Protein AF-A0A2G7HHT7-F1 (afdb_monomer_lite)

Foldseek 3Di:
DPDDPVNCVVLPQPLDDPQAVVVLCVQCPPVPDPDSVVSNVLSCLLSVLQVCLLVQDLDCVSCVSSVNNPRDNQQSNLLSVQSPVVCVVVVHGHYSVRSSVSSVVLVVLLVVLLVCLQQLNHDPVSCVSRVQDLDDPQASSVLSVQSHNVSDPHNVVSNVRSCLLSVLQVCLLVQDLDCVSCVSSVNNPRDNQQSNVLSVQSPVVCVVVVHGHYSVRSSVSSVVLVVLLVVLLVCLQQLNHDPVSCVSRPADPDDPQCSSLLSVLSHNVSDPDNVVSNVLVCLLNVLQVCLLCLHQDQSSCVSSPNNPRDPQQSNLLSVQSNVVCVVVVHGDYNVRSNVSSVVLVVLLVVLLVCLQQLNHDPVSCVSRPAPPDDPQCSSLLSVQSYNVSDDGNVVSNVRSVLLSVLQVCLLCLDQDQVSLVVSPNNVDDPQQSNLLSVQSNVVCVVVVHTHYNVRSSVSSVVLVVLLVVLLVCLQQLNHDPVSCVSRPAPLDDPQASSLLSVQSYNPSDDDNVVSNVLSCLLSVLQVCLLCLDQDQVSLVSSPNNLDDPVQSNVLSVQSNVVCVVVVHGHYNVRSNVSSVVSVVVD

pLDDT: mean 95.3, std 3.55, range [51.06, 98.75]

Sequence (586 aa):
GTATLADYELIGITGVTEINLVDVNEALKGKGHKVVSKMQSEASVIISALNTINSGTTNINPYKNLGITTVNSDNVKAIKEAIKVRRDIKKENLTKAEINKVVNEVLEKIEKSFEAVNAGTATLDDYELIGVTGVTEVNLVDVNEALKGKGHKVVSKMQSEASVIISALNTINSGTTNINPYKNLGITTVNSDNVKAIKEAIKVRRDIKKENLTKAEINKIVNEVLEKIEKSFGAVNAGTATLSDYELIGITGVAEINLVDVNEALKGKGHKVVSKMQSEVNTIINSLNSINKGYTSTSYYKNIGITTVNSDNIKAIAKAVKEARDVKKVNLTKAEISKITNEVLEKIEKSFGAVNAGTATLADYELIGITGVTEINLVDVNEVLKGKGHKVVSKMQSEASIIISLLNTINSGVANINYYKNIGITTVNLDNVKVIAKAVKEARDVKKVNLTKAEISKITNEVLEKIEKSFGAVNAGTATLADYELIGITGVTEINLVDVNEVLKGKGHKVVSKMQSEASIIISSLNTINSGVANINYYKNIGITTVNLDNIKVIAKAVKEARNVKKVNLTKDEISKIVNEVLNKK

Radius of gyration: 64.04 Å; chains: 1; bounding box: 123×40×188 Å

Secondary structure (DSSP, 8-state):
----HHHHHHTT--S--TTTHHHHHHHHTT-----HHHHHHHHHHHHHHHHHHHTT---SHHHHHTT--S--TTTHHHHHHHHHHHHHHHTSPPPHHHHHHHHHHHHHHHHHHHHHHHHT---HHHHHHTT--S--TTTHHHHHHHHTTS----HHHHHHHHHHHHHHHHHHHHH---SHHHHHTT--S--TTTHHHHHHHHHHHHHHHTSPPPHHHHHHHHHHHHHHHHHHHHHHHHT---HHHHHHTT--S--HHHHHHHHHHHTTS----HHHHHHHHHHHHHHHHHHHTT---HHHHHHTT--S--TTTHHHHHHHHHHHHHHHSSPPPHHHHHHHHHHHHHHHHHHHHHHHHT---HHHHHHTT--S--TTTHHHHHHHHTTS----HHHHHHHHHHHHHHHHHHHTT---HHHHHHTT-TT--TTTHHHHHHHHHHHHHHHSSPPPHHHHHHHHHHHHHHHHHHHHHHHHT---HHHHHHTT--S--TTTHHHHHHHHTTS----HHHHHHHHHHHHHHHHHHHTT---HHHHHHTT--S--TTTHHHHHHHHHHHHHHHSSPPPHHHHHHHHHHHHTT-

Organism: NCBI:txid39481

Structure (mmCIF, N/CA/C/O backbone):
data_AF-A0A2G7HHT7-F1
#
_entry.id   AF-A0A2G7HHT7-F1
#
loop_
_atom_site.group_PDB
_atom_site.id
_atom_site.type_symbol
_atom_site.label_atom_id
_atom_site.label_alt_id
_atom_site.label_comp_id
_atom_site.label_asym_id
_atom_site.label_entity_id
_atom_site.label_seq_id
_atom_site.pdbx_PDB_ins_code
_atom_site.Cartn_x
_atom_site.Cartn_y
_atom_site.Cartn_z
_atom_site.occupancy
_atom_site.B_iso_or_equiv
_atom_site.auth_seq_id
_atom_site.auth_comp_id
_atom_site.auth_asym_id
_atom_site.auth_atom_id
_atom_site.pdbx_PDB_model_num
ATOM 1 N N . GLY A 1 1 ? -70.202 -6.957 74.139 1.00 65.94 1 GLY A N 1
ATOM 2 C CA . GLY A 1 1 ? -71.061 -7.594 75.151 1.00 65.94 1 GLY A CA 1
ATOM 3 C C . GLY A 1 1 ? -70.195 -8.041 76.305 1.00 65.94 1 GLY A C 1
ATOM 4 O O . GLY A 1 1 ? -68.982 -8.023 76.164 1.00 65.94 1 GLY A O 1
ATOM 5 N N . THR A 1 2 ? -70.791 -8.404 77.433 1.00 86.00 2 THR A N 1
ATOM 6 C CA . THR A 1 2 ? -70.094 -9.019 78.578 1.00 86.00 2 THR A CA 1
ATOM 7 C C . THR A 1 2 ? -70.373 -10.523 78.645 1.00 86.00 2 THR A C 1
ATOM 9 O O . THR A 1 2 ? -70.345 -11.095 79.727 1.00 86.00 2 THR A O 1
ATOM 12 N N . ALA A 1 3 ? -70.719 -11.142 77.507 1.00 91.50 3 ALA A N 1
ATOM 13 C CA . ALA A 1 3 ? -71.076 -12.552 77.458 1.00 91.50 3 ALA A CA 1
ATOM 14 C C . ALA A 1 3 ? -69.841 -13.416 77.739 1.00 91.50 3 ALA A C 1
ATOM 16 O O . ALA A 1 3 ? -68.728 -13.104 77.310 1.00 91.50 3 ALA A O 1
ATOM 17 N N . THR A 1 4 ? -70.045 -14.484 78.488 1.00 95.19 4 THR A N 1
ATOM 18 C CA . THR A 1 4 ? -69.049 -15.491 78.843 1.00 95.19 4 THR A CA 1
ATOM 19 C C . THR A 1 4 ? -69.007 -16.602 77.790 1.00 95.19 4 THR A C 1
ATOM 21 O O . THR A 1 4 ? -69.856 -16.661 76.900 1.00 95.19 4 THR A O 1
ATOM 24 N N . LEU A 1 5 ? -68.031 -17.512 77.876 1.00 94.44 5 LEU A N 1
ATOM 25 C CA . LEU A 1 5 ? -68.017 -18.706 77.018 1.00 94.44 5 LEU A CA 1
ATOM 26 C C . LEU A 1 5 ? -69.276 -19.558 77.196 1.00 94.44 5 LEU A C 1
ATOM 28 O O . LEU A 1 5 ? -69.865 -19.984 76.205 1.00 94.44 5 LEU A O 1
ATOM 32 N N . ALA A 1 6 ? -69.713 -19.727 78.446 1.00 94.12 6 ALA A N 1
ATOM 33 C CA . ALA A 1 6 ? -70.924 -20.466 78.778 1.00 94.12 6 ALA A CA 1
ATOM 34 C C . ALA A 1 6 ? -72.171 -19.837 78.137 1.00 94.12 6 ALA A C 1
ATOM 36 O O . ALA A 1 6 ? -73.041 -20.563 77.663 1.00 94.12 6 ALA A O 1
ATOM 37 N N . ASP A 1 7 ? -72.238 -18.502 78.055 1.00 95.44 7 ASP A N 1
ATOM 38 C CA . ASP A 1 7 ? -73.352 -17.820 77.389 1.00 95.44 7 ASP A CA 1
ATOM 39 C C . ASP A 1 7 ? -73.416 -18.172 75.899 1.00 95.44 7 ASP A C 1
ATOM 41 O O . ASP A 1 7 ? -74.499 -18.453 75.395 1.00 95.44 7 ASP A O 1
ATOM 45 N N . TYR A 1 8 ? -72.275 -18.193 75.197 1.00 94.94 8 TYR A N 1
ATOM 46 C CA . TYR A 1 8 ? -72.220 -18.558 73.777 1.00 94.94 8 TYR A CA 1
ATOM 47 C C . TYR A 1 8 ? -72.529 -20.036 73.534 1.00 94.94 8 TYR A C 1
ATOM 49 O O . TYR A 1 8 ? -73.269 -20.347 72.599 1.00 94.94 8 TYR A O 1
ATOM 57 N N . GLU A 1 9 ? -72.026 -20.928 74.388 1.00 93.56 9 GLU A N 1
ATOM 58 C CA . GLU A 1 9 ? -72.320 -22.362 74.328 1.00 93.56 9 GLU A CA 1
ATOM 59 C C . GLU A 1 9 ? -73.819 -22.633 74.532 1.00 93.56 9 GLU A C 1
ATOM 61 O O . GLU A 1 9 ? -74.428 -23.361 73.747 1.00 93.56 9 GLU A O 1
ATOM 66 N N . LEU A 1 10 ? -74.442 -21.961 75.508 1.00 94.62 10 LEU A N 1
ATOM 67 C CA . LEU A 1 10 ? -75.868 -22.090 75.815 1.00 94.62 10 LEU A CA 1
ATOM 68 C C . LEU A 1 10 ? -76.767 -21.716 74.629 1.00 94.62 10 LEU A C 1
ATOM 70 O O . LEU A 1 10 ? -77.770 -22.382 74.378 1.00 94.62 10 LEU A O 1
ATOM 74 N N . ILE A 1 11 ? -76.423 -20.656 73.892 1.00 91.88 11 ILE A N 1
ATOM 75 C CA . ILE A 1 11 ? -77.195 -20.217 72.719 1.00 91.88 11 ILE A CA 1
ATOM 76 C C . ILE A 1 11 ? -76.758 -20.904 71.416 1.00 91.88 11 ILE A C 1
ATOM 78 O O . ILE A 1 11 ? -77.254 -20.546 70.349 1.00 91.88 11 ILE A O 1
ATOM 82 N N . GLY A 1 12 ? -75.850 -21.884 71.483 1.00 91.94 12 GLY A N 1
ATOM 83 C CA . GLY A 1 12 ? -75.408 -22.680 70.338 1.00 91.94 12 GLY A CA 1
ATOM 84 C C . GLY A 1 12 ? -74.449 -21.962 69.385 1.00 91.94 12 GLY A C 1
ATOM 85 O O . GLY A 1 12 ? -74.346 -22.352 68.222 1.00 91.94 12 GLY A O 1
ATOM 86 N N . ILE A 1 13 ? -73.757 -20.916 69.847 1.00 94.44 13 ILE A N 1
ATOM 87 C CA . ILE A 1 13 ? -72.708 -20.245 69.075 1.00 94.44 13 ILE A CA 1
ATOM 88 C C . ILE A 1 13 ? -71.386 -20.984 69.275 1.00 94.44 13 ILE A C 1
ATOM 90 O O . ILE A 1 13 ? -70.859 -21.069 70.380 1.00 94.44 13 ILE A O 1
ATOM 94 N N . THR A 1 14 ? -70.823 -21.500 68.189 1.00 93.56 14 THR A N 1
ATOM 95 C CA . THR A 1 14 ? -69.619 -22.343 68.213 1.00 93.56 14 THR A CA 1
ATOM 96 C C . THR A 1 14 ? -68.366 -21.584 67.767 1.00 93.56 14 THR A C 1
ATOM 98 O O . THR A 1 14 ? -68.444 -20.586 67.044 1.00 93.56 14 THR A O 1
ATOM 101 N N . GLY A 1 15 ? -67.191 -22.069 68.189 1.00 91.88 15 GLY A N 1
ATOM 102 C CA . GLY A 1 15 ? -65.879 -21.520 67.811 1.00 91.88 15 GLY A CA 1
ATOM 103 C C . GLY A 1 15 ? -65.384 -20.350 68.671 1.00 91.88 15 GLY A C 1
ATOM 104 O O . GLY A 1 15 ? -64.291 -19.833 68.420 1.00 91.88 15 GLY A O 1
ATOM 105 N N . VAL A 1 16 ? -66.158 -19.938 69.680 1.00 95.06 16 VAL A N 1
ATOM 106 C CA . VAL A 1 16 ? -65.721 -18.959 70.684 1.00 95.06 16 VAL A CA 1
ATOM 107 C C . VAL A 1 16 ? -64.791 -19.654 71.680 1.00 95.06 16 VAL A C 1
ATOM 109 O O . VAL A 1 16 ? -65.105 -20.727 72.184 1.00 95.06 16 VAL A O 1
ATOM 112 N N . THR A 1 17 ? -63.633 -19.059 71.941 1.00 94.69 17 THR A N 1
ATOM 113 C CA . THR A 1 17 ? -62.609 -19.545 72.877 1.00 94.69 17 THR A CA 1
ATOM 114 C C . THR A 1 17 ? -62.200 -18.415 73.815 1.00 94.69 17 THR A C 1
ATOM 116 O O . THR A 1 17 ? -62.514 -17.257 73.544 1.00 94.69 17 THR A O 1
ATOM 119 N N . GLU A 1 18 ? -61.476 -18.707 74.899 1.00 92.50 18 GLU A N 1
ATOM 120 C CA . GLU A 1 18 ? -60.996 -17.662 75.823 1.00 92.50 18 GLU A CA 1
ATOM 121 C C . GLU A 1 18 ? -60.209 -16.560 75.094 1.00 92.50 18 GLU A C 1
ATOM 123 O O . GLU A 1 18 ? -60.383 -15.377 75.377 1.00 92.50 18 GLU A O 1
ATOM 128 N N . ILE A 1 19 ? -59.428 -16.944 74.079 1.00 92.38 19 ILE A N 1
ATOM 129 C CA . ILE A 1 19 ? -58.597 -16.042 73.272 1.00 92.38 19 ILE A CA 1
ATOM 130 C C . ILE A 1 19 ? -59.447 -15.059 72.462 1.00 92.38 19 ILE A C 1
ATOM 132 O O . ILE A 1 19 ? -59.143 -13.871 72.416 1.00 92.38 19 ILE A O 1
ATOM 136 N N . ASN A 1 20 ? -60.494 -15.540 71.784 1.00 94.50 20 ASN A N 1
ATOM 137 C CA . ASN A 1 20 ? -61.287 -14.710 70.871 1.00 94.50 20 ASN A CA 1
ATOM 138 C C . ASN A 1 20 ? -62.573 -14.155 71.510 1.00 94.50 20 ASN A C 1
ATOM 140 O O . ASN A 1 20 ? -63.270 -13.370 70.866 1.00 94.50 20 ASN A O 1
ATOM 144 N N . LEU A 1 21 ? -62.877 -14.514 72.766 1.00 94.38 21 LEU A N 1
ATOM 145 C CA . LEU A 1 21 ? -64.105 -14.136 73.468 1.00 94.38 21 LEU A CA 1
ATOM 146 C C . LEU A 1 21 ? -64.329 -12.624 73.457 1.00 94.38 21 LEU A C 1
ATOM 148 O O . LEU A 1 21 ? -65.429 -12.165 73.160 1.00 94.38 21 LEU A O 1
ATOM 152 N N . VAL A 1 22 ? -63.287 -11.847 73.760 1.00 94.06 22 VAL A N 1
ATOM 153 C CA . VAL A 1 22 ? -63.350 -10.377 73.776 1.00 94.06 22 VAL A CA 1
ATOM 154 C C . VAL A 1 22 ? -63.645 -9.826 72.379 1.00 94.06 22 VAL A C 1
ATOM 156 O O . VAL A 1 22 ? -64.494 -8.946 72.232 1.00 94.06 22 VAL A O 1
ATOM 159 N N . ASP A 1 23 ? -63.007 -10.382 71.350 1.00 94.56 23 ASP A N 1
ATOM 160 C CA . ASP A 1 23 ? -63.163 -9.938 69.964 1.00 94.56 23 ASP A CA 1
ATOM 161 C C . ASP A 1 23 ? -64.567 -10.258 69.417 1.00 94.56 23 ASP A C 1
ATOM 163 O O . ASP A 1 23 ? -65.194 -9.411 68.773 1.00 94.56 23 ASP A O 1
ATOM 167 N N . VAL A 1 24 ? -65.101 -11.447 69.726 1.00 94.50 24 VAL A N 1
ATOM 168 C CA . VAL A 1 24 ? -66.477 -11.856 69.386 1.00 94.50 24 VAL A CA 1
ATOM 169 C C . VAL A 1 24 ? -67.497 -11.010 70.150 1.00 94.50 24 VAL A C 1
ATOM 171 O O . VAL A 1 24 ? -68.455 -10.499 69.564 1.00 94.50 24 VAL A O 1
ATOM 174 N N . ASN A 1 25 ? -67.263 -10.793 71.448 1.00 94.19 25 ASN A N 1
ATOM 175 C CA . ASN A 1 25 ? -68.091 -9.929 72.280 1.00 94.19 25 ASN A CA 1
ATOM 176 C C . ASN A 1 25 ? -68.187 -8.512 71.729 1.00 94.19 25 ASN A C 1
ATOM 178 O O . ASN A 1 25 ? -69.268 -7.918 71.783 1.00 94.19 25 ASN A O 1
ATOM 182 N N . GLU A 1 26 ? -67.078 -7.949 71.259 1.00 93.00 26 GLU A N 1
ATOM 183 C CA . GLU A 1 26 ? -67.058 -6.605 70.696 1.00 93.00 26 GLU A CA 1
ATOM 184 C C . GLU A 1 26 ? -67.792 -6.553 69.352 1.00 93.00 26 GLU A C 1
ATOM 186 O O . GLU A 1 26 ? -68.594 -5.647 69.136 1.00 93.00 26 GLU A O 1
ATOM 191 N N . ALA A 1 27 ? -67.619 -7.558 68.489 1.00 91.50 27 ALA A N 1
ATOM 192 C CA . ALA A 1 27 ? -68.293 -7.611 67.191 1.00 91.50 27 ALA A CA 1
ATOM 193 C C . ALA A 1 27 ? -69.829 -7.660 67.294 1.00 91.50 27 ALA A C 1
ATOM 195 O O . ALA A 1 27 ? -70.520 -6.992 66.524 1.00 91.50 27 ALA A O 1
ATOM 196 N N . LEU A 1 28 ? -70.362 -8.397 68.276 1.00 92.06 28 LEU A N 1
ATOM 197 C CA . LEU A 1 28 ? -71.807 -8.546 68.500 1.00 92.06 28 LEU A CA 1
ATOM 198 C C . LEU A 1 28 ? -72.420 -7.414 69.347 1.00 92.06 28 LEU A C 1
ATOM 200 O O . LEU A 1 28 ? -73.645 -7.302 69.467 1.00 92.06 28 LEU A O 1
ATOM 204 N N . LYS A 1 29 ? -71.589 -6.567 69.968 1.00 92.19 29 LYS A N 1
ATOM 205 C CA . LYS A 1 29 ? -72.028 -5.520 70.899 1.00 92.19 29 LYS A CA 1
ATOM 206 C C . LYS A 1 29 ? -72.966 -4.522 70.212 1.00 92.19 29 LYS A C 1
ATOM 208 O O . LYS A 1 29 ? -72.636 -3.943 69.185 1.00 92.19 29 LYS A O 1
ATOM 213 N N . GLY A 1 30 ? -74.134 -4.288 70.815 1.00 86.31 30 GLY A N 1
ATOM 214 C CA . GLY A 1 30 ? -75.077 -3.256 70.365 1.00 86.31 30 GLY A CA 1
ATOM 215 C C . GLY A 1 30 ? -75.785 -3.549 69.036 1.00 86.31 30 GLY A C 1
ATOM 216 O O . GLY A 1 30 ? -76.487 -2.681 68.531 1.00 86.31 30 GLY A O 1
ATOM 217 N N . LYS A 1 31 ? -75.638 -4.757 68.471 1.00 88.06 31 LYS A N 1
ATOM 218 C CA . LYS A 1 31 ? -76.231 -5.133 67.175 1.00 88.06 31 LYS A CA 1
ATOM 219 C C . LYS A 1 31 ? -77.705 -5.546 67.244 1.00 88.06 31 LYS A C 1
ATOM 221 O O . LYS A 1 31 ? -78.367 -5.610 66.215 1.00 88.06 31 LYS A O 1
ATOM 226 N N . GLY A 1 32 ? -78.232 -5.821 68.441 1.00 85.81 32 GLY A N 1
ATOM 227 C CA . GLY A 1 32 ? -79.656 -6.124 68.645 1.00 85.81 32 GLY A CA 1
ATOM 228 C C . GLY A 1 32 ? -80.142 -7.410 67.966 1.00 85.81 32 GLY A C 1
ATOM 229 O O . GLY A 1 32 ? -81.319 -7.514 67.619 1.00 85.81 32 GLY A O 1
ATOM 230 N N . HIS A 1 33 ? -79.253 -8.382 67.745 1.00 88.00 33 HIS A N 1
ATOM 231 C CA . HIS A 1 33 ? -79.606 -9.648 67.105 1.00 88.00 33 HIS A CA 1
ATOM 232 C C . HIS A 1 33 ? -80.643 -10.426 67.919 1.00 88.00 33 HIS A C 1
ATOM 234 O O . HIS A 1 33 ? -80.468 -10.645 69.112 1.00 88.00 33 HIS A O 1
ATOM 240 N N . LYS A 1 34 ? -81.708 -10.882 67.252 1.00 89.25 34 LYS A N 1
ATOM 241 C CA . LYS A 1 34 ? -82.762 -11.738 67.836 1.00 89.25 34 LYS A CA 1
ATOM 242 C C . LYS A 1 34 ? -82.751 -13.169 67.291 1.00 89.25 34 LYS A C 1
ATOM 244 O O . LYS A 1 34 ? -83.633 -13.957 67.604 1.00 89.25 34 LYS A O 1
ATOM 249 N N . VAL A 1 35 ? -81.793 -13.482 66.418 1.00 91.75 35 VAL A N 1
ATOM 250 C CA . VAL A 1 35 ? -81.704 -14.757 65.700 1.00 91.75 35 VAL A CA 1
ATOM 251 C C . VAL A 1 35 ? -80.287 -15.295 65.853 1.00 91.75 35 VAL A C 1
ATOM 253 O O . VAL A 1 35 ? -79.337 -14.655 65.399 1.00 91.75 35 VAL A O 1
ATOM 256 N N . VAL A 1 36 ? -80.157 -16.480 66.455 1.00 91.50 36 VAL A N 1
ATOM 257 C CA . VAL A 1 36 ? -78.865 -17.137 66.724 1.00 91.50 36 VAL A CA 1
ATOM 258 C C . VAL A 1 36 ? -78.042 -17.300 65.448 1.00 91.50 36 VAL A C 1
ATOM 260 O O . VAL A 1 36 ? -76.859 -16.985 65.450 1.00 91.50 36 VAL A O 1
ATOM 263 N N . SER A 1 37 ? -78.652 -17.690 64.325 1.00 91.62 37 SER A N 1
ATOM 264 C CA . SER A 1 37 ? -77.919 -17.855 63.060 1.00 91.62 37 SER A CA 1
ATOM 265 C C . SER A 1 37 ? -77.282 -16.556 62.553 1.00 91.62 37 SER A C 1
ATOM 267 O O . SER A 1 37 ? -76.194 -16.597 61.980 1.00 91.62 37 SER A O 1
ATOM 269 N N . LYS A 1 38 ? -77.895 -15.391 62.819 1.00 91.19 38 LYS A N 1
ATOM 270 C CA . LYS A 1 38 ? -77.291 -14.084 62.509 1.00 91.19 38 LYS A CA 1
ATOM 271 C C . LYS A 1 38 ? -76.095 -13.800 63.419 1.00 91.19 38 LYS A C 1
ATOM 273 O O . LYS A 1 38 ? -75.037 -13.431 62.916 1.00 91.19 38 LYS A O 1
ATOM 278 N N . MET A 1 39 ? -76.222 -14.060 64.722 1.00 93.00 39 MET A N 1
ATOM 279 C CA . MET A 1 39 ? -75.099 -13.941 65.665 1.00 93.00 39 MET A CA 1
ATOM 280 C C . MET A 1 39 ? -73.946 -14.882 65.299 1.00 93.00 39 MET A C 1
ATOM 282 O O . MET A 1 39 ? -72.796 -14.453 65.285 1.00 93.00 39 MET A O 1
ATOM 286 N N . GLN A 1 40 ? -74.248 -16.133 64.931 1.00 94.06 40 GLN A N 1
ATOM 287 C CA . GLN A 1 40 ? -73.250 -17.113 64.496 1.00 94.06 40 GLN A CA 1
ATOM 288 C C . GLN A 1 40 ? -72.528 -16.617 63.253 1.00 94.06 40 GLN A C 1
ATOM 290 O O . GLN A 1 40 ? -71.306 -16.684 63.203 1.00 94.06 40 GLN A O 1
ATOM 295 N N . SER A 1 41 ? -73.264 -16.093 62.267 1.00 93.12 41 SER A N 1
ATOM 296 C CA . SER A 1 41 ? -72.660 -15.597 61.031 1.00 93.12 41 SER A CA 1
ATOM 297 C C . SER A 1 41 ? -71.654 -14.468 61.284 1.00 93.12 41 SER A C 1
ATOM 299 O O . SER A 1 41 ? -70.558 -14.503 60.730 1.00 93.12 41 SER A O 1
ATOM 301 N N . GLU A 1 42 ? -71.961 -13.522 62.177 1.00 92.00 42 GLU A N 1
ATOM 302 C CA . GLU A 1 42 ? -71.039 -12.434 62.529 1.00 92.00 42 GLU A CA 1
ATOM 303 C C . GLU A 1 42 ? -69.853 -12.920 63.373 1.00 92.00 42 GLU A C 1
ATOM 305 O O . GLU A 1 42 ? -68.710 -12.556 63.087 1.00 92.00 42 GLU A O 1
ATOM 310 N N . ALA A 1 43 ? -70.095 -13.786 64.362 1.00 93.56 43 ALA A N 1
ATOM 311 C CA . ALA A 1 43 ? -69.029 -14.388 65.162 1.00 93.56 43 ALA A CA 1
ATOM 312 C C . ALA A 1 43 ? -68.053 -15.183 64.278 1.00 93.56 43 ALA A C 1
ATOM 314 O O . ALA A 1 43 ? -66.836 -15.018 64.382 1.00 93.56 43 ALA A O 1
ATOM 315 N N . SER A 1 44 ? -68.573 -15.984 63.343 1.00 95.25 44 SER A N 1
ATOM 316 C CA . SER A 1 44 ? -67.775 -16.781 62.409 1.00 95.25 44 SER A CA 1
ATOM 317 C C . SER A 1 44 ? -66.878 -15.930 61.507 1.00 95.25 44 SER A C 1
ATOM 319 O O . SER A 1 44 ? -65.757 -16.352 61.226 1.00 95.25 44 SER A O 1
ATOM 321 N N . VAL A 1 45 ? -67.307 -14.730 61.088 1.00 95.81 45 VAL A N 1
ATOM 322 C CA . VAL A 1 45 ? -66.460 -13.815 60.297 1.00 95.81 45 VAL A CA 1
ATOM 323 C C . VAL A 1 45 ? -65.207 -13.412 61.080 1.00 95.81 45 VAL A C 1
ATOM 325 O O . VAL A 1 45 ? -64.102 -13.467 60.534 1.00 95.81 45 VAL A O 1
ATOM 328 N N . ILE A 1 46 ? -65.357 -13.057 62.360 1.00 95.62 46 ILE A N 1
ATOM 329 C CA . ILE A 1 46 ? -64.243 -12.647 63.230 1.00 95.62 46 ILE A CA 1
ATOM 330 C C . ILE A 1 46 ? -63.340 -13.830 63.570 1.00 95.62 46 ILE A C 1
ATOM 332 O O . ILE A 1 46 ? -62.123 -13.735 63.406 1.00 95.62 46 ILE A O 1
ATOM 336 N N . ILE A 1 47 ? -63.924 -14.960 63.975 1.00 95.69 47 ILE A N 1
ATOM 337 C CA . ILE A 1 47 ? -63.183 -16.184 64.313 1.00 95.69 47 ILE A CA 1
ATOM 338 C C . ILE A 1 47 ? -62.360 -16.652 63.106 1.00 95.69 47 ILE A C 1
ATOM 340 O O . ILE A 1 47 ? -61.159 -16.900 63.222 1.00 95.69 47 ILE A O 1
ATOM 344 N N . SER A 1 48 ? -62.976 -16.712 61.920 1.00 96.06 48 SER A N 1
ATOM 345 C CA . SER A 1 48 ? -62.286 -17.100 60.689 1.00 96.06 48 SER A CA 1
ATOM 346 C C . SER A 1 48 ? -61.169 -16.122 60.338 1.00 96.06 48 SER A C 1
ATOM 348 O O . SER A 1 48 ? -60.096 -16.557 59.919 1.00 96.06 48 SER A O 1
ATOM 350 N N . ALA A 1 49 ? -61.389 -14.815 60.501 1.00 97.00 49 ALA A N 1
ATOM 351 C CA . ALA A 1 49 ? -60.373 -13.806 60.230 1.00 97.00 49 ALA A CA 1
ATOM 352 C C . ALA A 1 49 ? -59.163 -13.940 61.168 1.00 97.00 49 ALA A C 1
ATOM 354 O O . ALA A 1 49 ? -58.034 -14.004 60.682 1.00 97.00 49 ALA A O 1
ATOM 355 N N . LEU A 1 50 ? -59.392 -14.064 62.482 1.00 96.50 50 LEU A N 1
ATOM 356 C CA . LEU A 1 50 ? -58.339 -14.286 63.480 1.00 96.50 50 LEU A CA 1
ATOM 357 C C . LEU A 1 50 ? -57.539 -15.556 63.182 1.00 96.50 50 LEU A C 1
ATOM 359 O O . LEU A 1 50 ? -56.310 -15.506 63.152 1.00 96.50 50 LEU A O 1
ATOM 363 N N . ASN A 1 51 ? -58.215 -16.673 62.907 1.00 95.31 51 ASN A N 1
ATOM 364 C CA . ASN A 1 51 ? -57.554 -17.940 62.585 1.00 95.31 51 ASN A CA 1
ATOM 365 C C . ASN A 1 51 ? -56.718 -17.826 61.303 1.00 95.31 51 ASN A C 1
ATOM 367 O O . ASN A 1 51 ? -55.565 -18.254 61.262 1.00 95.31 51 ASN A O 1
ATOM 371 N N . THR A 1 52 ? -57.270 -17.186 60.270 1.00 97.31 52 THR A N 1
ATOM 372 C CA . THR A 1 52 ? -56.583 -17.003 58.985 1.00 97.31 52 THR A CA 1
ATOM 373 C C . THR A 1 52 ? -55.349 -16.113 59.135 1.00 97.31 52 THR A C 1
ATOM 375 O O . THR A 1 52 ? -54.286 -16.454 58.622 1.00 97.31 52 THR A O 1
ATOM 378 N N . ILE A 1 53 ? -55.443 -15.006 59.874 1.00 97.94 53 ILE A N 1
ATOM 379 C CA . ILE A 1 53 ? -54.298 -14.123 60.129 1.00 97.94 53 ILE A CA 1
ATOM 380 C C . ILE A 1 53 ? -53.222 -14.845 60.934 1.00 97.94 53 ILE A C 1
ATOM 382 O O . ILE A 1 53 ? -52.067 -14.874 60.513 1.00 97.94 53 ILE A O 1
ATOM 386 N N . ASN A 1 54 ? -53.605 -15.487 62.039 1.00 96.38 54 ASN A N 1
ATOM 387 C CA . ASN A 1 54 ? -52.670 -16.212 62.891 1.00 96.38 54 ASN A CA 1
ATOM 388 C C . ASN A 1 54 ? -51.993 -17.376 62.170 1.00 96.38 54 ASN A C 1
ATOM 390 O O . ASN A 1 54 ? -50.843 -17.668 62.471 1.00 96.38 54 ASN A O 1
ATOM 394 N N . SER A 1 55 ? -52.643 -18.012 61.193 1.00 94.25 55 SER A N 1
ATOM 395 C CA . SER A 1 55 ? -52.015 -19.043 60.350 1.00 94.25 55 SER A CA 1
ATOM 396 C C . SER A 1 55 ? -50.966 -18.501 59.363 1.00 94.25 55 SER A C 1
ATOM 398 O O . SER A 1 55 ? -50.187 -19.279 58.817 1.00 94.25 55 SER A O 1
ATOM 400 N N . GLY A 1 56 ? -50.891 -17.179 59.169 1.00 92.00 56 GLY A N 1
ATOM 401 C CA . GLY A 1 56 ? -49.936 -16.525 58.275 1.00 92.00 56 GLY A CA 1
ATOM 402 C C . GLY A 1 56 ? -50.474 -16.315 56.857 1.00 92.00 56 GLY A C 1
ATOM 403 O O . GLY A 1 56 ? -49.940 -16.861 55.886 1.00 92.00 56 GLY A O 1
ATOM 404 N N . THR A 1 57 ? -51.499 -15.472 56.721 1.00 93.44 57 THR A N 1
ATOM 405 C CA . THR A 1 57 ? -52.103 -15.113 55.427 1.00 93.44 57 THR A CA 1
ATOM 406 C C . THR A 1 57 ? -51.496 -13.858 54.797 1.00 93.44 57 THR A C 1
ATOM 408 O O . THR A 1 57 ? -51.142 -12.909 55.494 1.00 93.44 57 THR A O 1
ATOM 411 N N . THR A 1 58 ? -51.433 -13.826 53.465 1.00 91.81 58 THR A N 1
ATOM 412 C CA . THR A 1 58 ? -51.212 -12.599 52.676 1.00 91.81 58 THR A CA 1
ATOM 413 C C . THR A 1 58 ? -52.517 -12.005 52.137 1.00 91.81 58 THR A C 1
ATOM 415 O O . THR A 1 58 ? -52.506 -10.956 51.499 1.00 91.81 58 THR A O 1
ATOM 418 N N . ASN A 1 59 ? -53.660 -12.654 52.384 1.00 94.75 59 ASN A N 1
ATOM 419 C CA . ASN A 1 59 ? -54.961 -12.111 52.020 1.00 94.75 59 ASN A CA 1
ATOM 420 C C . ASN A 1 59 ? -55.294 -10.923 52.937 1.00 94.75 59 ASN A C 1
ATOM 422 O O . ASN A 1 59 ? -55.234 -11.035 54.160 1.00 94.75 59 ASN A O 1
ATOM 426 N N . ILE A 1 60 ? -55.675 -9.793 52.346 1.00 96.44 60 ILE A N 1
ATOM 427 C CA . ILE A 1 60 ? -55.975 -8.548 53.065 1.00 96.44 60 ILE A CA 1
ATOM 428 C C . ILE A 1 60 ? -57.384 -8.589 53.693 1.00 96.44 60 ILE A C 1
ATOM 430 O O . ILE A 1 60 ? -57.642 -7.926 54.697 1.00 96.44 60 ILE A O 1
ATOM 434 N N . ASN A 1 61 ? -58.309 -9.383 53.139 1.00 96.19 61 ASN A N 1
ATOM 435 C CA . ASN A 1 61 ? -59.707 -9.420 53.585 1.00 96.19 61 ASN A CA 1
ATOM 436 C C . ASN A 1 61 ? -59.881 -9.836 55.060 1.00 96.19 61 ASN A C 1
ATOM 438 O O . ASN A 1 61 ? -60.649 -9.169 55.749 1.00 96.19 61 ASN A O 1
ATOM 442 N N . PRO A 1 62 ? -59.162 -10.844 55.597 1.00 97.50 62 PRO A N 1
ATOM 443 C CA . PRO A 1 62 ? -59.161 -11.130 57.032 1.00 97.50 62 PRO A CA 1
ATOM 444 C C . PRO A 1 62 ? -58.861 -9.906 57.911 1.00 97.50 62 PRO A C 1
ATOM 446 O O . PRO A 1 62 ? -59.563 -9.673 58.890 1.00 97.50 62 PRO A O 1
ATOM 449 N N . TYR A 1 63 ? -57.882 -9.073 57.549 1.00 97.62 63 TYR A N 1
ATOM 450 C CA . TYR A 1 63 ? -57.552 -7.863 58.313 1.00 97.62 63 TYR A CA 1
ATOM 451 C C . TYR A 1 63 ? -58.689 -6.837 58.255 1.00 97.62 63 TYR A C 1
ATOM 453 O O . TYR A 1 63 ? -59.093 -6.300 59.288 1.00 97.62 63 TYR A O 1
ATOM 461 N N . LYS A 1 64 ? -59.285 -6.640 57.070 1.00 95.75 64 LYS A N 1
ATOM 462 C CA . LYS A 1 64 ? -60.465 -5.778 56.886 1.00 95.75 64 LYS A CA 1
ATOM 463 C C . LYS A 1 64 ? -61.673 -6.258 57.690 1.00 95.75 64 LYS A C 1
ATOM 465 O O . LYS A 1 64 ? -62.356 -5.428 58.279 1.00 95.75 64 LYS A O 1
ATOM 470 N N . ASN A 1 65 ? -61.904 -7.569 57.769 1.00 95.06 65 ASN A N 1
ATOM 471 C CA . ASN A 1 65 ? -62.978 -8.157 58.579 1.00 95.06 65 ASN A CA 1
ATOM 472 C C . ASN A 1 65 ? -62.791 -7.875 60.078 1.00 95.06 65 ASN A C 1
ATOM 474 O O . ASN A 1 65 ? -63.771 -7.740 60.802 1.00 95.06 65 ASN A O 1
ATOM 478 N N . LEU A 1 66 ? -61.544 -7.725 60.539 1.00 95.06 66 LEU A N 1
ATOM 479 C CA . LEU A 1 66 ? -61.238 -7.257 61.893 1.00 95.06 66 LEU A CA 1
ATOM 480 C C . LEU A 1 66 ? -61.292 -5.727 62.038 1.00 95.06 66 LEU A C 1
ATOM 482 O O . LEU A 1 66 ? -61.118 -5.221 63.144 1.00 95.06 66 LEU A O 1
ATOM 486 N N . GLY A 1 67 ? -61.547 -4.974 60.968 1.00 93.88 67 GLY A N 1
ATOM 487 C CA . GLY A 1 67 ? -61.526 -3.508 60.956 1.00 93.88 67 GLY A CA 1
ATOM 488 C C . GLY A 1 67 ? -60.124 -2.897 60.847 1.00 93.88 67 GLY A C 1
ATOM 489 O O . GLY A 1 67 ? -59.973 -1.697 61.050 1.00 93.88 67 GLY A O 1
ATOM 490 N N . ILE A 1 68 ? -59.099 -3.692 60.529 1.00 96.75 68 ILE A N 1
ATOM 491 C CA . ILE A 1 68 ? -57.723 -3.225 60.328 1.00 96.75 68 ILE A CA 1
ATOM 492 C C . ILE A 1 68 ? -57.544 -2.895 58.840 1.00 96.75 68 ILE A C 1
ATOM 494 O O . ILE A 1 68 ? -57.244 -3.763 58.020 1.00 96.75 68 ILE A O 1
ATOM 498 N N . THR A 1 69 ? -57.777 -1.635 58.471 1.00 94.94 69 THR A N 1
ATOM 499 C CA . THR A 1 69 ? -57.821 -1.185 57.065 1.00 94.94 69 THR A CA 1
ATOM 500 C C . THR A 1 69 ? -56.480 -0.709 56.507 1.00 94.94 69 THR A C 1
ATOM 502 O O . THR A 1 69 ? -56.382 -0.460 55.309 1.00 94.94 69 THR A O 1
ATOM 505 N N . THR A 1 70 ? -55.455 -0.569 57.349 1.00 94.88 70 THR A N 1
ATOM 506 C CA . THR A 1 70 ? -54.106 -0.114 56.963 1.00 94.88 70 THR A CA 1
ATOM 507 C C . THR A 1 70 ? -53.264 -1.208 56.305 1.00 94.88 70 THR A C 1
ATOM 509 O O . THR A 1 70 ? -52.250 -0.910 55.672 1.00 94.88 70 THR A O 1
ATOM 512 N N . VAL A 1 71 ? -53.688 -2.472 56.406 1.00 96.00 71 VAL A N 1
ATOM 513 C CA . VAL A 1 71 ? -53.050 -3.591 55.706 1.00 96.00 71 VAL A CA 1
ATOM 514 C C . VAL A 1 71 ? -53.423 -3.550 54.225 1.00 96.00 71 VAL A C 1
ATOM 516 O O . VAL A 1 71 ? -54.600 -3.491 53.867 1.00 96.00 71 VAL A O 1
ATOM 519 N N . ASN A 1 72 ? -52.422 -3.588 53.354 1.00 92.56 72 ASN A N 1
ATOM 520 C CA . ASN A 1 72 ? -52.557 -3.527 51.903 1.00 92.56 72 ASN A CA 1
ATOM 521 C C . ASN A 1 72 ? -51.551 -4.476 51.221 1.00 92.56 72 ASN A C 1
ATOM 523 O O . ASN A 1 72 ? -50.830 -5.214 51.889 1.00 92.56 72 ASN A O 1
ATOM 527 N N . SER A 1 73 ? -51.512 -4.486 49.887 1.00 88.69 73 SER A N 1
ATOM 528 C CA . SER A 1 73 ? -50.617 -5.366 49.116 1.00 88.69 73 SER A CA 1
ATOM 529 C C . SER A 1 73 ? -49.136 -5.155 49.417 1.00 88.69 73 SER A C 1
ATOM 531 O O . SER A 1 73 ? -48.357 -6.095 49.288 1.00 88.69 73 SER A O 1
ATOM 533 N N . ASP A 1 74 ? -48.764 -3.947 49.828 1.00 85.00 74 ASP A N 1
ATOM 534 C CA . ASP A 1 74 ? -47.373 -3.523 49.931 1.00 85.00 74 ASP A CA 1
ATOM 535 C C . ASP A 1 74 ? -46.783 -3.910 51.293 1.00 85.00 74 ASP A C 1
ATOM 537 O O . ASP A 1 74 ? -45.604 -4.232 51.389 1.00 85.00 74 ASP A O 1
ATOM 541 N N . ASN A 1 75 ? -47.607 -3.946 52.347 1.00 91.50 75 ASN A N 1
ATOM 542 C CA . ASN A 1 75 ? -47.158 -4.237 53.713 1.00 91.50 75 ASN A CA 1
ATOM 543 C C . ASN A 1 75 ? -47.575 -5.623 54.244 1.00 91.50 75 ASN A C 1
ATOM 545 O O . ASN A 1 75 ? -46.986 -6.100 55.216 1.00 91.50 75 ASN A O 1
ATOM 549 N N . VAL A 1 76 ? -48.543 -6.312 53.619 1.00 93.50 76 VAL A N 1
ATOM 550 C CA . VAL A 1 76 ? -49.112 -7.557 54.173 1.00 93.50 76 VAL A CA 1
ATOM 551 C C . VAL A 1 76 ? -48.080 -8.677 54.329 1.00 93.50 76 VAL A C 1
ATOM 553 O O . VAL A 1 76 ? -48.193 -9.485 55.248 1.00 93.50 76 VAL A O 1
ATOM 556 N N . LYS A 1 77 ? -47.045 -8.723 53.479 1.00 92.75 77 LYS A N 1
ATOM 557 C CA . LYS A 1 77 ? -45.967 -9.719 53.589 1.00 92.75 77 LYS A CA 1
ATOM 558 C C . LYS A 1 77 ? -45.147 -9.515 54.868 1.00 92.75 77 LYS A C 1
ATOM 560 O O . LYS A 1 77 ? -44.988 -10.459 55.636 1.00 92.75 77 LYS A O 1
ATOM 565 N N . ALA A 1 78 ? -44.685 -8.290 55.118 1.00 93.19 78 ALA A N 1
ATOM 566 C CA . ALA A 1 78 ? -43.937 -7.947 56.328 1.00 93.19 78 ALA A CA 1
ATOM 567 C C . ALA A 1 78 ? -44.789 -8.148 57.593 1.00 93.19 78 ALA A C 1
ATOM 569 O O . ALA A 1 78 ? -44.331 -8.722 58.581 1.00 93.19 78 ALA A O 1
ATOM 570 N N . ILE A 1 79 ? -46.063 -7.746 57.533 1.00 96.31 79 ILE A N 1
ATOM 571 C CA . ILE A 1 79 ? -47.026 -7.916 58.628 1.00 96.31 79 ILE A CA 1
ATOM 572 C C . ILE A 1 79 ? -47.250 -9.397 58.940 1.00 96.31 79 ILE A C 1
ATOM 574 O O . ILE A 1 79 ? -47.216 -9.785 60.106 1.00 96.31 79 ILE A O 1
ATOM 578 N N . LYS A 1 80 ? -47.437 -10.239 57.917 1.00 95.94 80 LYS A N 1
ATOM 579 C CA . LYS A 1 80 ? -47.589 -11.689 58.079 1.00 95.94 80 LYS A CA 1
ATOM 580 C C . LYS A 1 80 ? -46.409 -12.294 58.839 1.00 95.94 80 LYS A C 1
ATOM 582 O O . LYS A 1 80 ? -46.628 -13.047 59.788 1.00 95.94 80 LYS A O 1
ATOM 587 N N . GLU A 1 81 ? -45.179 -11.997 58.422 1.00 94.75 81 GLU A N 1
ATOM 588 C CA . GLU A 1 81 ? -43.989 -12.557 59.072 1.00 94.75 81 GLU A CA 1
ATOM 589 C C . GLU A 1 81 ? -43.859 -12.054 60.517 1.00 94.75 81 GLU A C 1
ATOM 591 O O . GLU A 1 81 ? -43.606 -12.844 61.426 1.00 94.75 81 GLU A O 1
ATOM 596 N N . ALA A 1 82 ? -44.150 -10.776 60.775 1.00 95.56 82 ALA A N 1
ATOM 597 C CA . ALA A 1 82 ? -44.144 -10.227 62.131 1.00 95.56 82 ALA A CA 1
ATOM 598 C C . ALA A 1 82 ? -45.213 -10.861 63.043 1.00 95.56 82 ALA A C 1
ATOM 600 O O . ALA A 1 82 ? -44.939 -11.147 64.211 1.00 95.56 82 ALA A O 1
ATOM 601 N N . ILE A 1 83 ? -46.415 -11.123 62.519 1.00 97.06 83 ILE A N 1
ATOM 602 C CA . ILE A 1 83 ? -47.489 -11.824 63.239 1.00 97.06 83 ILE A CA 1
ATOM 603 C C . ILE A 1 83 ? -47.062 -13.247 63.574 1.00 97.06 83 ILE A C 1
ATOM 605 O O . ILE A 1 83 ? -47.225 -13.671 64.717 1.00 97.06 83 ILE A O 1
ATOM 609 N N . LYS A 1 84 ? -46.471 -13.962 62.611 1.00 96.38 84 LYS A N 1
ATOM 610 C CA . LYS A 1 84 ? -45.944 -15.312 62.825 1.00 96.38 84 LYS A CA 1
ATOM 611 C C . LYS A 1 84 ? -44.898 -15.321 63.940 1.00 96.38 84 LYS A C 1
ATOM 613 O O . LYS A 1 84 ? -45.042 -16.090 64.884 1.00 96.38 84 LYS A O 1
ATOM 618 N N . VAL A 1 85 ? -43.917 -14.417 63.891 1.00 95.69 85 VAL A N 1
ATOM 619 C CA . VAL A 1 85 ? -42.891 -14.278 64.939 1.00 95.69 85 VAL A CA 1
ATOM 620 C C . VAL A 1 85 ? -43.527 -13.987 66.300 1.00 95.69 85 VAL A C 1
ATOM 622 O O . VAL A 1 85 ? -43.207 -14.647 67.287 1.00 95.69 85 VAL A O 1
ATOM 625 N N . ARG A 1 86 ? -44.460 -13.030 66.377 1.00 96.44 86 ARG A N 1
ATOM 626 C CA . ARG A 1 86 ? -45.106 -12.658 67.644 1.00 96.44 86 ARG A CA 1
ATOM 627 C C . ARG A 1 86 ? -45.936 -13.804 68.225 1.00 96.44 86 ARG A C 1
ATOM 629 O O . ARG A 1 86 ? -45.857 -14.050 69.426 1.00 96.44 86 ARG A O 1
ATOM 636 N N . ARG A 1 87 ? -46.686 -14.517 67.385 1.00 95.88 87 ARG A N 1
ATOM 637 C CA . ARG A 1 87 ? -47.443 -15.720 67.753 1.00 95.88 87 ARG A CA 1
ATOM 638 C C . ARG A 1 87 ? -46.511 -16.824 68.257 1.00 95.88 87 ARG A C 1
ATOM 640 O O . ARG A 1 87 ? -46.769 -17.412 69.302 1.00 95.88 87 ARG A O 1
ATOM 647 N N . ASP A 1 88 ? -45.404 -17.073 67.561 1.00 94.88 88 ASP A N 1
ATOM 648 C CA . ASP A 1 88 ? -44.441 -18.121 67.921 1.00 94.88 88 ASP A CA 1
ATOM 649 C C . ASP A 1 88 ? -43.708 -17.818 69.238 1.00 94.88 88 ASP A C 1
ATOM 651 O O . ASP A 1 88 ? -43.341 -18.750 69.959 1.00 94.88 88 ASP A O 1
ATOM 655 N N . ILE A 1 89 ? -43.529 -16.536 69.577 1.00 95.44 89 ILE A N 1
ATOM 656 C CA . ILE A 1 89 ? -43.053 -16.087 70.894 1.00 95.44 89 ILE A CA 1
ATOM 657 C C . ILE A 1 89 ? -44.138 -16.293 71.956 1.00 95.44 89 ILE A C 1
ATOM 659 O O . ILE A 1 89 ? -43.847 -16.838 73.017 1.00 95.44 89 ILE A O 1
ATOM 663 N N . LYS A 1 90 ? -45.385 -15.893 71.668 1.00 94.31 90 LYS A N 1
ATOM 664 C CA . LYS A 1 90 ? -46.521 -16.012 72.597 1.00 94.31 90 LYS A CA 1
ATOM 665 C C . LYS A 1 90 ? -46.912 -17.471 72.884 1.00 94.31 90 LYS A C 1
ATOM 667 O O . LYS A 1 90 ? -47.442 -17.746 73.951 1.00 94.31 90 LYS A O 1
ATOM 672 N N . LYS A 1 91 ? -46.639 -18.395 71.951 1.00 94.25 91 LYS A N 1
ATOM 673 C CA . LYS A 1 91 ? -47.087 -19.808 71.958 1.00 94.25 91 LYS A CA 1
ATOM 674 C C . LYS A 1 91 ? -48.609 -19.990 71.889 1.00 94.25 91 LYS A C 1
ATOM 676 O O . LYS A 1 91 ? -49.115 -21.070 72.166 1.00 94.25 91 LYS A O 1
ATOM 681 N N . GLU A 1 92 ? -49.325 -18.960 71.453 1.00 94.81 92 GLU A N 1
ATOM 682 C CA . GLU A 1 92 ? -50.782 -18.928 71.329 1.00 94.81 92 GLU A CA 1
ATOM 683 C C . GLU A 1 92 ? -51.181 -17.977 70.188 1.00 94.81 92 GLU A C 1
ATOM 685 O O . GLU A 1 92 ? -50.391 -17.120 69.777 1.00 94.81 92 GLU A O 1
ATOM 690 N N . ASN A 1 93 ? -52.407 -18.107 69.675 1.00 95.75 93 ASN A N 1
ATOM 691 C CA . ASN A 1 93 ? -52.969 -17.147 68.729 1.00 95.75 93 ASN A CA 1
ATOM 692 C C . ASN A 1 93 ? -53.027 -15.725 69.322 1.00 95.75 93 ASN A C 1
ATOM 694 O O . ASN A 1 93 ? -53.293 -15.500 70.505 1.00 95.75 93 ASN A O 1
ATOM 698 N N . LEU A 1 94 ? -52.793 -14.745 68.455 1.00 96.69 94 LEU A N 1
ATOM 699 C CA . LEU A 1 94 ? -52.953 -13.331 68.749 1.00 96.69 94 LEU A CA 1
ATOM 700 C C . LEU A 1 94 ? -54.429 -12.934 68.663 1.00 96.69 94 LEU A C 1
ATOM 702 O O . LEU A 1 94 ? -55.134 -13.307 67.721 1.00 96.69 94 LEU A O 1
ATOM 706 N N . THR A 1 95 ? -54.858 -12.126 69.625 1.00 96.38 95 THR A N 1
ATOM 707 C CA . THR A 1 95 ? -56.129 -11.390 69.619 1.00 96.38 95 THR A CA 1
ATOM 708 C C . THR A 1 95 ? -56.106 -10.267 68.580 1.00 96.38 95 THR A C 1
ATOM 710 O O . THR A 1 95 ? -55.039 -9.854 68.109 1.00 96.38 95 THR A O 1
ATOM 713 N N . LYS A 1 96 ? -57.268 -9.695 68.244 1.00 95.50 96 LYS A N 1
ATOM 714 C CA . LYS A 1 96 ? -57.347 -8.537 67.334 1.00 95.50 96 LYS A CA 1
ATOM 715 C C . LYS A 1 96 ? -56.486 -7.365 67.812 1.00 95.50 96 LYS A C 1
ATOM 717 O O . LYS A 1 96 ? -55.832 -6.721 66.992 1.00 95.50 96 LYS A O 1
ATOM 722 N N . ALA A 1 97 ? -56.482 -7.077 69.115 1.00 94.88 97 ALA A N 1
ATOM 723 C CA . ALA A 1 97 ? -55.707 -5.976 69.687 1.00 94.88 97 ALA A CA 1
ATOM 724 C C . ALA A 1 97 ? -54.194 -6.185 69.505 1.00 94.88 97 ALA A C 1
ATOM 726 O O . ALA A 1 97 ? -53.479 -5.263 69.110 1.00 94.88 97 ALA A O 1
ATOM 727 N N . GLU A 1 98 ? -53.713 -7.409 69.726 1.00 96.44 98 GLU A N 1
ATOM 728 C CA . GLU A 1 98 ? -52.309 -7.772 69.515 1.00 96.44 98 GLU A CA 1
ATOM 729 C C . GLU A 1 98 ? -51.925 -7.738 68.032 1.00 96.44 98 GLU A C 1
ATOM 731 O O . GLU A 1 98 ? -50.866 -7.210 67.695 1.00 96.44 98 GLU A O 1
ATOM 736 N N . ILE A 1 99 ? -52.794 -8.228 67.139 1.00 97.62 99 ILE A N 1
ATOM 737 C CA . ILE A 1 99 ? -52.597 -8.122 65.685 1.00 97.62 99 ILE A CA 1
ATOM 738 C C . ILE A 1 99 ? -52.486 -6.650 65.278 1.00 97.62 99 ILE A C 1
ATOM 740 O O . ILE A 1 99 ? -51.547 -6.283 64.578 1.00 97.62 99 ILE A O 1
ATOM 744 N N . ASN A 1 100 ? -53.396 -5.789 65.744 1.00 96.25 100 ASN A N 1
ATOM 745 C CA . ASN A 1 100 ? -53.373 -4.361 65.425 1.00 96.25 100 ASN A CA 1
ATOM 746 C C . ASN A 1 100 ? -52.096 -3.674 65.940 1.00 96.25 100 ASN A C 1
ATOM 748 O O . ASN A 1 100 ? -51.528 -2.825 65.255 1.00 96.25 100 ASN A O 1
ATOM 752 N N . LYS A 1 101 ? -51.599 -4.080 67.118 1.00 97.00 101 LYS A N 1
ATOM 753 C CA . LYS A 1 101 ? -50.314 -3.609 67.651 1.00 97.00 101 LYS A CA 1
ATOM 754 C C . LYS A 1 101 ? -49.147 -4.007 66.743 1.00 97.00 101 LYS A C 1
ATOM 756 O O . LYS A 1 101 ? -48.347 -3.147 66.392 1.00 97.00 101 LYS A O 1
ATOM 761 N N . VAL A 1 102 ? -49.075 -5.272 66.321 1.00 97.25 102 VAL A N 1
ATOM 762 C CA . VAL A 1 102 ? -48.039 -5.748 65.385 1.00 97.25 102 VAL A CA 1
ATOM 763 C C . VAL A 1 102 ? -48.117 -5.006 64.049 1.00 97.25 102 VAL A C 1
ATOM 765 O O . VAL A 1 102 ? -47.088 -4.596 63.523 1.00 97.25 102 VAL A O 1
ATOM 768 N N . VAL A 1 103 ? -49.324 -4.791 63.517 1.00 97.38 103 VAL A N 1
ATOM 769 C CA . VAL A 1 103 ? -49.537 -4.027 62.278 1.00 97.38 103 VAL A CA 1
ATOM 770 C C . VAL A 1 103 ? -48.953 -2.619 62.405 1.00 97.38 103 VAL A C 1
ATOM 772 O O . VAL A 1 103 ? -48.168 -2.219 61.551 1.00 97.38 103 VAL A O 1
ATOM 775 N N . ASN A 1 104 ? -49.270 -1.893 63.479 1.00 96.44 104 ASN A N 1
ATOM 776 C CA . ASN A 1 104 ? -48.754 -0.538 63.692 1.00 96.44 104 ASN A CA 1
ATOM 777 C C . ASN A 1 104 ? -47.225 -0.509 63.862 1.00 96.44 104 ASN A C 1
ATOM 779 O O . ASN A 1 104 ? -46.570 0.333 63.255 1.00 96.44 104 ASN A O 1
ATOM 783 N N . GLU A 1 105 ? -46.649 -1.455 64.614 1.00 96.44 105 GLU A N 1
ATOM 784 C CA . GLU A 1 105 ? -45.190 -1.587 64.773 1.00 96.44 105 GLU A CA 1
ATOM 785 C C . GLU A 1 105 ? -44.481 -1.825 63.425 1.00 96.44 105 GLU A C 1
ATOM 787 O O . GLU A 1 105 ? -43.403 -1.286 63.180 1.00 96.44 105 GLU A O 1
ATOM 792 N N . VAL A 1 106 ? -45.068 -2.634 62.535 1.00 96.00 106 VAL A N 1
ATOM 793 C CA . VAL A 1 106 ? -44.505 -2.896 61.200 1.00 96.00 106 VAL A CA 1
ATOM 794 C C . VAL A 1 106 ? -44.631 -1.677 60.291 1.00 96.00 106 VAL A C 1
ATOM 796 O O . VAL A 1 106 ? -43.688 -1.373 59.565 1.00 96.00 106 VAL A O 1
ATOM 799 N N . LEU A 1 107 ? -45.758 -0.962 60.335 1.00 94.88 107 LEU A N 1
ATOM 800 C CA . LEU A 1 107 ? -45.951 0.259 59.550 1.00 94.88 107 LEU A CA 1
ATOM 801 C C . LEU A 1 107 ? -44.927 1.340 59.916 1.00 94.88 107 LEU A C 1
ATOM 803 O O . LEU A 1 107 ? -44.347 1.940 59.017 1.00 94.88 107 LEU A O 1
ATOM 807 N N . GLU A 1 108 ? -44.648 1.526 61.209 1.00 95.31 108 GLU A N 1
ATOM 808 C CA . GLU A 1 108 ? -43.620 2.463 61.681 1.00 95.31 108 GLU A CA 1
ATOM 809 C C . GLU A 1 108 ? -42.218 2.069 61.184 1.00 95.31 108 GLU A C 1
ATOM 811 O O . GLU A 1 108 ? -41.430 2.920 60.773 1.00 95.31 108 GLU A O 1
ATOM 816 N N . LYS A 1 109 ? -41.895 0.767 61.176 1.00 95.81 109 LYS A N 1
ATOM 817 C CA . LYS A 1 109 ? -40.623 0.276 60.621 1.00 95.81 109 LYS A CA 1
ATOM 818 C C . LYS A 1 109 ? -40.522 0.508 59.117 1.00 95.81 109 LYS A C 1
ATOM 820 O O . LYS A 1 109 ? -39.481 0.953 58.654 1.00 95.81 109 LYS A O 1
ATOM 825 N N . ILE A 1 110 ? -41.596 0.245 58.370 1.00 94.50 110 ILE A N 1
ATOM 826 C CA . ILE A 1 110 ? -41.652 0.512 56.928 1.00 94.50 110 ILE A CA 1
ATOM 827 C C . ILE A 1 110 ? -41.423 2.004 56.658 1.00 94.50 110 ILE A C 1
ATOM 829 O O . ILE A 1 110 ? -40.628 2.343 55.785 1.00 94.50 110 ILE A O 1
ATOM 833 N N . GLU A 1 111 ? -42.069 2.895 57.416 1.00 94.12 111 GLU A N 1
ATOM 834 C CA . GLU A 1 111 ? -41.872 4.345 57.302 1.00 94.12 111 GLU A CA 1
ATOM 835 C C . GLU A 1 111 ? -40.410 4.743 57.554 1.00 94.12 111 GLU A C 1
ATOM 837 O O . GLU A 1 111 ? -39.816 5.433 56.725 1.00 94.12 111 GLU A O 1
ATOM 842 N N . LYS A 1 112 ? -39.782 4.209 58.608 1.00 95.81 112 LYS A N 1
ATOM 843 C CA . LYS A 1 112 ? -38.349 4.413 58.885 1.00 95.81 112 LYS A CA 1
ATOM 844 C C . LYS A 1 112 ? -37.445 3.905 57.759 1.00 95.81 112 LYS A C 1
ATOM 846 O O . LYS A 1 112 ? -36.481 4.581 57.408 1.00 95.81 112 LYS A O 1
ATOM 851 N N . SER A 1 113 ? -37.757 2.764 57.146 1.00 96.19 113 SER A N 1
ATOM 852 C CA . SER A 1 113 ? -37.003 2.262 55.989 1.00 96.19 113 SER A CA 1
ATOM 853 C C . SER A 1 113 ? -37.165 3.172 54.766 1.00 96.19 113 SER A C 1
ATOM 855 O O . SER A 1 113 ? -36.185 3.457 54.079 1.00 96.19 113 SER A O 1
ATOM 857 N N . PHE A 1 114 ? -38.365 3.712 54.516 1.00 95.31 114 PHE A N 1
ATOM 858 C CA . PHE A 1 114 ? -38.576 4.739 53.488 1.00 95.31 114 PHE A CA 1
ATOM 859 C C . PHE A 1 114 ? -37.731 5.996 53.754 1.00 95.31 114 PHE A C 1
ATOM 861 O O . PHE A 1 114 ? -37.118 6.536 52.828 1.00 95.31 114 PHE A O 1
ATOM 868 N N . GLU A 1 115 ? -37.676 6.467 55.000 1.00 96.31 115 GLU A N 1
ATOM 869 C CA . GLU A 1 115 ? -36.831 7.597 55.402 1.00 96.31 115 GLU A CA 1
ATOM 870 C C . GLU A 1 115 ? -35.343 7.297 55.190 1.00 96.31 115 GLU A C 1
ATOM 872 O O . GLU A 1 115 ? -34.640 8.109 54.586 1.00 96.31 115 GLU A O 1
ATOM 877 N N . ALA A 1 116 ? -34.876 6.112 55.592 1.00 97.44 116 ALA A N 1
ATOM 878 C CA . ALA A 1 116 ? -33.493 5.681 55.417 1.00 97.44 116 ALA A CA 1
ATOM 879 C C . ALA A 1 116 ? -33.089 5.600 53.934 1.00 97.44 116 ALA A C 1
ATOM 881 O O . ALA A 1 116 ? -32.010 6.069 53.564 1.00 97.44 116 ALA A O 1
ATOM 882 N N . VAL A 1 117 ? -33.961 5.084 53.057 1.00 97.12 117 VAL A N 1
ATOM 883 C CA . VAL A 1 117 ? -33.716 5.062 51.601 1.00 97.12 117 VAL A CA 1
ATOM 884 C C . VAL A 1 117 ? -33.587 6.485 51.062 1.00 97.12 117 VAL A C 1
ATOM 886 O O . VAL A 1 117 ? -32.633 6.804 50.356 1.00 97.12 117 VAL A O 1
ATOM 889 N N . ASN A 1 118 ? -34.509 7.374 51.438 1.00 96.00 118 ASN A N 1
ATOM 890 C CA . ASN A 1 118 ? -34.476 8.769 51.000 1.00 96.00 118 ASN A CA 1
ATOM 891 C C . ASN A 1 118 ? -33.279 9.546 51.575 1.00 96.00 118 ASN A C 1
ATOM 893 O O . ASN A 1 118 ? -32.802 10.486 50.937 1.00 96.00 118 ASN A O 1
ATOM 897 N N . ALA A 1 119 ? -32.756 9.153 52.736 1.00 96.81 119 ALA A N 1
ATOM 898 C CA . ALA A 1 119 ? -31.513 9.682 53.293 1.00 96.81 119 ALA A CA 1
ATOM 899 C C . ALA A 1 119 ? -30.254 9.106 52.611 1.00 96.81 119 ALA A C 1
ATOM 901 O O . ALA A 1 119 ? -29.172 9.697 52.710 1.00 96.81 119 ALA A O 1
ATOM 902 N N . GLY A 1 120 ? -30.389 7.991 51.883 1.00 96.69 120 GLY A N 1
ATOM 903 C CA . GLY A 1 120 ? -29.278 7.232 51.308 1.00 96.69 120 GLY A CA 1
ATOM 904 C C . GLY A 1 120 ? -28.494 6.436 52.356 1.00 96.69 120 GLY A C 1
ATOM 905 O O . GLY A 1 120 ? -27.296 6.225 52.189 1.00 96.69 120 GLY A O 1
ATOM 906 N N . THR A 1 121 ? -29.144 6.040 53.452 1.00 97.50 121 THR A N 1
ATOM 907 C CA . THR A 1 121 ? -28.545 5.307 54.582 1.00 97.50 121 THR A CA 1
ATOM 908 C C . THR A 1 121 ? -29.235 3.969 54.855 1.00 97.50 121 THR A C 1
ATOM 910 O O . THR A 1 121 ? -29.008 3.381 55.908 1.00 97.50 121 THR A O 1
ATOM 913 N N . ALA A 1 122 ? -30.096 3.501 53.946 1.00 97.81 122 ALA A N 1
ATOM 914 C CA . ALA A 1 122 ? -30.792 2.228 54.095 1.00 97.81 122 ALA A CA 1
ATOM 915 C C . ALA A 1 122 ? -29.823 1.039 54.122 1.00 97.81 122 ALA A C 1
ATOM 917 O O . ALA A 1 122 ? -28.789 1.021 53.449 1.00 97.81 122 ALA A O 1
ATOM 918 N N . THR A 1 123 ? -30.187 0.038 54.907 1.00 98.25 123 THR A N 1
ATOM 919 C CA . THR A 1 123 ? -29.505 -1.251 55.034 1.00 98.25 123 THR A CA 1
ATOM 920 C C . THR A 1 123 ? -30.133 -2.295 54.102 1.00 98.25 123 THR A C 1
ATOM 922 O O . THR A 1 123 ? -31.158 -2.040 53.469 1.00 98.25 123 THR A O 1
ATOM 925 N N . LEU A 1 124 ? -29.538 -3.491 54.001 1.00 97.81 124 LEU A N 1
ATOM 926 C CA . LEU A 1 124 ? -30.162 -4.600 53.262 1.00 97.81 124 LEU A CA 1
ATOM 927 C C . LEU A 1 124 ? -31.520 -4.987 53.860 1.00 97.81 124 LEU A C 1
ATOM 929 O O . LEU A 1 124 ? -32.471 -5.191 53.107 1.00 97.81 124 LEU A O 1
ATOM 933 N N . ASP A 1 125 ? -31.619 -4.992 55.189 1.00 95.88 125 ASP A N 1
ATOM 934 C CA . ASP A 1 125 ? -32.855 -5.294 55.912 1.00 95.88 125 ASP A CA 1
ATOM 935 C C . ASP A 1 125 ? -33.962 -4.282 55.586 1.00 95.88 125 ASP A C 1
ATOM 937 O O . ASP A 1 125 ? -35.122 -4.665 55.438 1.00 95.88 125 ASP A O 1
ATOM 941 N N . ASP A 1 126 ? -33.619 -2.999 55.415 1.00 97.12 126 ASP A N 1
ATOM 942 C CA . ASP A 1 126 ? -34.582 -1.972 55.001 1.00 97.12 126 ASP A CA 1
ATOM 943 C C . ASP A 1 126 ? -35.165 -2.279 53.619 1.00 97.12 126 ASP A C 1
ATOM 945 O O . ASP A 1 126 ? -36.385 -2.241 53.443 1.00 97.12 126 ASP A O 1
ATOM 949 N N . TYR A 1 127 ? -34.312 -2.614 52.643 1.00 96.62 127 TYR A N 1
ATOM 950 C CA . TYR A 1 127 ? -34.754 -2.969 51.292 1.00 96.62 127 TYR A CA 1
ATOM 951 C C . TYR A 1 127 ? -35.569 -4.265 51.273 1.00 96.62 127 TYR A C 1
ATOM 953 O O . TYR A 1 127 ? -36.592 -4.323 50.587 1.00 96.62 127 TYR A O 1
ATOM 961 N N . GLU A 1 128 ? -35.171 -5.275 52.050 1.00 94.62 128 GLU A N 1
ATOM 962 C CA . GLU A 1 128 ? -35.929 -6.520 52.189 1.00 94.62 128 GLU A CA 1
ATOM 963 C C . GLU A 1 128 ? -37.311 -6.271 52.813 1.00 94.62 128 GLU A C 1
ATOM 965 O O . GLU A 1 128 ? -38.316 -6.776 52.299 1.00 94.62 128 GLU A O 1
ATOM 970 N N . LEU A 1 129 ? -37.382 -5.446 53.867 1.00 93.75 129 LEU A N 1
ATOM 971 C CA . LEU A 1 129 ? -38.622 -5.111 54.568 1.00 93.75 129 LEU A CA 1
ATOM 972 C C . LEU A 1 129 ? -39.634 -4.425 53.646 1.00 93.75 129 LEU A C 1
ATOM 974 O O . LEU A 1 129 ? -40.814 -4.784 53.655 1.00 93.75 129 LEU A O 1
ATOM 978 N N . ILE A 1 130 ? -39.180 -3.461 52.841 1.00 92.62 130 ILE A N 1
ATOM 979 C CA . ILE A 1 130 ? -40.040 -2.748 51.884 1.00 92.62 130 ILE A CA 1
ATOM 980 C C . ILE A 1 130 ? -40.199 -3.500 50.553 1.00 92.62 130 ILE A C 1
ATOM 982 O O . ILE A 1 130 ? -40.905 -3.028 49.666 1.00 92.62 130 ILE A O 1
ATOM 986 N N . GLY A 1 131 ? -39.574 -4.671 50.396 1.00 91.88 131 GLY A N 1
ATOM 987 C CA . GLY A 1 131 ? -39.746 -5.552 49.241 1.00 91.88 131 GLY A CA 1
ATOM 988 C C . GLY A 1 131 ? -39.000 -5.128 47.973 1.00 91.88 131 GLY A C 1
ATOM 989 O O . GLY A 1 131 ? -39.366 -5.576 46.885 1.00 91.88 131 GLY A O 1
ATOM 990 N N . VAL A 1 132 ? -37.965 -4.293 48.087 1.00 95.12 132 VAL A N 1
ATOM 991 C CA . VAL A 1 132 ? -37.058 -3.986 46.974 1.00 95.12 132 VAL A CA 1
ATOM 992 C C . VAL A 1 132 ? -36.024 -5.105 46.847 1.00 95.12 132 VAL A C 1
ATOM 994 O O . VAL A 1 132 ? -35.347 -5.475 47.800 1.00 95.12 132 VAL A O 1
ATOM 997 N N . THR A 1 133 ? -35.890 -5.655 45.647 1.00 95.31 133 THR A N 1
ATOM 998 C CA . THR A 1 133 ? -35.064 -6.834 45.355 1.00 95.31 133 THR A CA 1
ATOM 999 C C . THR A 1 133 ? -33.848 -6.489 44.498 1.00 95.31 133 THR A C 1
ATOM 1001 O O . THR A 1 133 ? -33.843 -5.495 43.767 1.00 95.31 133 THR A O 1
ATOM 1004 N N . GLY A 1 134 ? -32.815 -7.335 44.569 1.00 95.81 134 GLY A N 1
ATOM 1005 C CA . GLY A 1 134 ? -31.569 -7.187 43.804 1.00 95.81 134 GLY A CA 1
ATOM 1006 C C . GLY A 1 134 ? -30.516 -6.288 44.461 1.00 95.81 134 GLY A C 1
ATOM 1007 O O . GLY A 1 134 ? -29.413 -6.151 43.923 1.00 95.81 134 GLY A O 1
ATOM 1008 N N . VAL A 1 135 ? -30.830 -5.703 45.619 1.00 97.94 135 VAL A N 1
ATOM 1009 C CA . VAL A 1 135 ? -29.846 -5.017 46.459 1.00 97.94 135 VAL A CA 1
ATOM 1010 C C . VAL A 1 135 ? -29.001 -6.067 47.177 1.00 97.94 135 VAL A C 1
ATOM 1012 O O . VAL A 1 135 ? -29.513 -7.055 47.696 1.00 97.94 135 VAL A O 1
ATOM 1015 N N . THR A 1 136 ? -27.692 -5.874 47.147 1.00 97.25 136 THR A N 1
ATOM 1016 C CA . THR A 1 136 ? -26.665 -6.758 47.705 1.00 97.25 136 THR A CA 1
ATOM 1017 C C . THR A 1 136 ? -25.643 -5.900 48.432 1.00 97.25 136 THR A C 1
ATOM 1019 O O . THR A 1 136 ? -25.579 -4.696 48.199 1.00 97.25 136 THR A O 1
ATOM 1022 N N . GLU A 1 137 ? -24.804 -6.499 49.272 1.00 96.19 137 GLU A N 1
ATOM 1023 C CA . GLU A 1 137 ? -23.765 -5.759 49.998 1.00 96.19 137 GLU A CA 1
ATOM 1024 C C . GLU A 1 137 ? -22.843 -4.963 49.054 1.00 96.19 137 GLU A C 1
ATOM 1026 O O . GLU A 1 137 ? -22.527 -3.805 49.316 1.00 96.19 137 GLU A O 1
ATOM 1031 N N . VAL A 1 138 ? -22.524 -5.531 47.885 1.00 96.12 138 VAL A N 1
ATOM 1032 C CA . VAL A 1 138 ? -21.668 -4.905 46.863 1.00 96.12 138 VAL A CA 1
ATOM 1033 C C . VAL A 1 138 ? -22.290 -3.651 46.255 1.00 96.12 138 VAL A C 1
ATOM 1035 O O . VAL A 1 138 ? -21.591 -2.667 46.033 1.00 96.12 138 VAL A O 1
ATOM 1038 N N . ASN A 1 139 ? -23.590 -3.677 45.947 1.00 97.50 139 ASN A N 1
ATOM 1039 C CA . ASN A 1 139 ? -24.264 -2.571 45.255 1.00 97.50 139 ASN A CA 1
ATOM 1040 C C . ASN A 1 139 ? -25.063 -1.653 46.196 1.00 97.50 139 ASN A C 1
ATOM 1042 O O . ASN A 1 139 ? -25.639 -0.675 45.722 1.00 97.50 139 ASN A O 1
ATOM 1046 N N . LEU A 1 140 ? -25.087 -1.931 47.505 1.00 97.62 140 LEU A N 1
ATOM 1047 C CA . LEU A 1 140 ? -25.889 -1.202 48.490 1.00 97.62 140 LEU A CA 1
ATOM 1048 C C . LEU A 1 140 ? -25.598 0.299 48.468 1.00 97.62 140 LEU A C 1
ATOM 1050 O O . LEU A 1 140 ? -26.519 1.110 48.415 1.00 97.62 140 LEU A O 1
ATOM 1054 N N . VAL A 1 141 ? -24.315 0.667 48.462 1.00 97.69 141 VAL A N 1
ATOM 1055 C CA . VAL A 1 141 ? -23.881 2.071 48.419 1.00 97.69 141 VAL A CA 1
ATOM 1056 C C . VAL A 1 141 ? -24.345 2.748 47.129 1.00 97.69 141 VAL A C 1
ATOM 1058 O O . VAL A 1 141 ? -24.879 3.854 47.181 1.00 97.69 141 VAL A O 1
ATOM 1061 N N . ASP A 1 142 ? -24.205 2.069 45.989 1.00 98.00 142 ASP A N 1
ATOM 1062 C CA . ASP A 1 142 ? -24.575 2.604 44.676 1.00 98.00 142 ASP A CA 1
ATOM 1063 C C . ASP A 1 142 ? -26.102 2.784 44.544 1.00 98.00 142 ASP A C 1
ATOM 1065 O O . ASP A 1 142 ? -26.574 3.775 43.983 1.00 98.00 142 ASP A O 1
ATOM 1069 N N . VAL A 1 143 ? -26.893 1.851 45.089 1.00 98.00 143 VAL A N 1
ATOM 1070 C CA . VAL A 1 143 ? -28.364 1.940 45.120 1.00 98.00 143 VAL A CA 1
ATOM 1071 C C . VAL A 1 143 ? -28.826 3.041 46.078 1.00 98.00 143 VAL A C 1
ATOM 1073 O O . VAL A 1 143 ? -29.672 3.855 45.705 1.00 98.00 143 VAL A O 1
ATOM 1076 N N . ASN A 1 144 ? -28.239 3.119 47.276 1.00 97.56 144 ASN A N 1
ATOM 1077 C CA . ASN A 1 144 ? -28.516 4.185 48.240 1.00 97.56 144 ASN A CA 1
ATOM 1078 C C . ASN A 1 144 ? -28.231 5.570 47.656 1.00 97.56 144 ASN A C 1
ATOM 1080 O O . ASN A 1 144 ? -29.045 6.478 47.813 1.00 97.56 144 ASN A O 1
ATOM 1084 N N . GLU A 1 145 ? -27.105 5.739 46.957 1.00 97.12 145 GLU A N 1
ATOM 1085 C CA . GLU A 1 145 ? -26.764 6.996 46.286 1.00 97.12 145 GLU A CA 1
ATOM 1086 C C . GLU A 1 145 ? -27.829 7.381 45.247 1.00 97.12 145 GLU A C 1
ATOM 1088 O O . GLU A 1 145 ? -28.243 8.537 45.186 1.00 97.12 145 GLU A O 1
ATOM 1093 N N . ALA A 1 146 ? -28.306 6.418 44.455 1.00 95.94 146 ALA A N 1
ATOM 1094 C CA . ALA A 1 146 ? -29.261 6.672 43.380 1.00 95.94 146 ALA A CA 1
ATOM 1095 C C . ALA A 1 146 ? -30.671 7.049 43.862 1.00 95.94 146 ALA A C 1
ATOM 1097 O O . ALA A 1 146 ? -31.354 7.829 43.193 1.00 95.94 146 ALA A O 1
ATOM 1098 N N . LEU A 1 147 ? -31.103 6.504 45.003 1.00 96.25 147 LEU A N 1
ATOM 1099 C CA . LEU A 1 147 ? -32.426 6.757 45.589 1.00 96.25 147 LEU A CA 1
ATOM 1100 C C . LEU A 1 147 ? -32.444 7.951 46.560 1.00 96.25 147 LEU A C 1
ATOM 1102 O O . LEU A 1 147 ? -33.515 8.443 46.931 1.00 96.25 147 LEU A O 1
ATOM 1106 N N . LYS A 1 148 ? -31.271 8.444 46.966 1.00 97.12 148 LYS A N 1
ATOM 1107 C CA . LYS A 1 148 ? -31.134 9.553 47.911 1.00 97.12 148 LYS A CA 1
ATOM 1108 C C . LYS A 1 148 ? -31.844 10.819 47.424 1.00 97.12 148 LYS A C 1
ATOM 1110 O O . LYS A 1 148 ? -31.699 11.248 46.282 1.00 97.12 148 LYS A O 1
ATOM 1115 N N . GLY A 1 149 ? -32.578 11.464 48.330 1.00 94.31 149 GLY A N 1
ATOM 1116 C CA . GLY A 1 149 ? -33.232 12.756 48.112 1.00 94.31 149 GLY A CA 1
ATOM 1117 C C . GLY A 1 149 ? -34.470 12.716 47.213 1.00 94.31 149 GLY A C 1
ATOM 1118 O O . GLY A 1 149 ? -35.001 13.771 46.874 1.00 94.31 149 GLY A O 1
ATOM 1119 N N . LYS A 1 150 ? -34.951 11.530 46.822 1.00 91.88 150 LYS A N 1
ATOM 1120 C CA . LYS A 1 150 ? -36.043 11.380 45.846 1.00 91.88 150 LYS A CA 1
ATOM 1121 C C . LYS A 1 150 ? -37.450 11.423 46.451 1.00 91.88 150 LYS A C 1
ATOM 1123 O O . LYS A 1 150 ? -38.431 11.494 45.712 1.00 91.88 150 LYS A O 1
ATOM 1128 N N . GLY A 1 151 ? -37.571 11.383 47.779 1.00 91.62 151 GLY A N 1
ATOM 1129 C CA . GLY A 1 151 ? -38.855 11.459 48.488 1.00 91.62 151 GLY A CA 1
ATOM 1130 C C . GLY A 1 151 ? -39.810 10.310 48.148 1.00 91.62 151 GLY A C 1
ATOM 1131 O O . GLY A 1 151 ? -41.028 10.492 48.102 1.00 91.62 151 GLY A O 1
ATOM 1132 N N . HIS A 1 152 ? -39.271 9.131 47.852 1.00 90.44 152 HIS A N 1
ATOM 1133 C CA . HIS A 1 152 ? -40.048 7.960 47.493 1.00 90.44 152 HIS A CA 1
ATOM 1134 C C . HIS A 1 152 ? -40.948 7.511 48.652 1.00 90.44 152 HIS A C 1
ATOM 1136 O O . HIS A 1 152 ? -40.490 7.372 49.782 1.00 90.44 152 HIS A O 1
ATOM 1142 N N . LYS A 1 153 ? -42.219 7.239 48.336 1.00 87.38 153 LYS A N 1
ATOM 1143 C CA . LYS A 1 153 ? -43.233 6.670 49.250 1.00 87.38 153 LYS A CA 1
ATOM 1144 C C . LYS A 1 153 ? -43.884 5.395 48.703 1.00 87.38 153 LYS A C 1
ATOM 1146 O O . LYS A 1 153 ? -44.838 4.885 49.272 1.00 87.38 153 LYS A O 1
ATOM 1151 N N . VAL A 1 154 ? -43.431 4.942 47.532 1.00 88.56 154 VAL A N 1
ATOM 1152 C CA . VAL A 1 154 ? -44.037 3.839 46.780 1.00 88.56 154 VAL A CA 1
ATOM 1153 C C . VAL A 1 154 ? -42.930 2.899 46.326 1.00 88.56 154 VAL A C 1
ATOM 1155 O O . VAL A 1 154 ? -42.029 3.316 45.595 1.00 88.56 154 VAL A O 1
ATOM 1158 N N . VAL A 1 155 ? -43.036 1.631 46.726 1.00 90.38 155 VAL A N 1
ATOM 1159 C CA . VAL A 1 155 ? -42.032 0.587 46.469 1.00 90.38 155 VAL A CA 1
ATOM 1160 C C . VAL A 1 155 ? -41.773 0.404 44.977 1.00 90.38 155 VAL A C 1
ATOM 1162 O O . VAL A 1 155 ? -40.623 0.345 44.557 1.00 90.38 155 VAL A O 1
ATOM 1165 N N . SER A 1 156 ? -42.817 0.379 44.142 1.00 90.62 156 SER A N 1
ATOM 1166 C CA . SER A 1 156 ? -42.660 0.155 42.697 1.00 90.62 156 SER A CA 1
ATOM 1167 C C . SER A 1 156 ? -41.799 1.222 42.014 1.00 90.62 156 SER A C 1
ATOM 1169 O O . SER A 1 156 ? -41.010 0.898 41.127 1.00 90.62 156 SER A O 1
ATOM 1171 N N . LYS A 1 157 ? -41.883 2.482 42.466 1.00 90.88 157 LYS A N 1
ATOM 1172 C CA . LYS A 1 157 ? -41.018 3.564 41.976 1.00 90.88 157 LYS A CA 1
ATOM 1173 C C . LYS A 1 157 ? -39.566 3.340 42.401 1.00 90.88 157 LYS A C 1
ATOM 1175 O O . LYS A 1 157 ? -38.688 3.371 41.543 1.00 90.88 157 LYS A O 1
ATOM 1180 N N . MET A 1 158 ? -39.323 3.024 43.674 1.00 93.88 158 MET A N 1
ATOM 1181 C CA . MET A 1 158 ? -37.975 2.699 44.166 1.00 93.88 158 MET A CA 1
ATOM 1182 C C . MET A 1 158 ? -37.363 1.513 43.427 1.00 93.88 158 MET A C 1
ATOM 1184 O O . MET A 1 158 ? -36.238 1.606 42.948 1.00 93.88 158 MET A O 1
ATOM 1188 N N . GLN A 1 159 ? -38.115 0.418 43.284 1.00 95.50 159 GLN A N 1
ATOM 1189 C CA . GLN A 1 159 ? -37.664 -0.771 42.570 1.00 95.50 159 GLN A CA 1
ATOM 1190 C C . GLN A 1 159 ? -37.277 -0.421 41.136 1.00 95.50 159 GLN A C 1
ATOM 1192 O O . GLN A 1 159 ? -36.241 -0.887 40.666 1.00 95.50 159 GLN A O 1
ATOM 1197 N N . SER A 1 160 ? -38.075 0.394 40.438 1.00 95.75 160 SER A N 1
ATOM 1198 C CA . SER A 1 160 ? -37.773 0.776 39.056 1.00 95.75 160 SER A CA 1
ATOM 1199 C C . SER A 1 160 ? -36.438 1.519 38.937 1.00 95.75 160 SER A C 1
ATOM 1201 O O . SER A 1 160 ? -35.640 1.193 38.062 1.00 95.75 160 SER A O 1
ATOM 1203 N N . GLU A 1 161 ? -36.142 2.436 39.858 1.00 95.31 161 GLU A N 1
ATOM 1204 C CA . GLU A 1 161 ? -34.898 3.210 39.851 1.00 95.31 161 GLU A CA 1
ATOM 1205 C C . GLU A 1 161 ? -33.692 2.389 40.325 1.00 95.31 161 GLU A C 1
ATOM 1207 O O . GLU A 1 161 ? -32.650 2.393 39.668 1.00 95.31 161 GLU A O 1
ATOM 1212 N N . ALA A 1 162 ? -33.848 1.602 41.394 1.00 96.94 162 ALA A N 1
ATOM 1213 C CA . ALA A 1 162 ? -32.821 0.669 41.856 1.00 96.94 162 ALA A CA 1
ATOM 1214 C C . ALA A 1 162 ? -32.437 -0.325 40.748 1.00 96.94 162 ALA A C 1
ATOM 1216 O O . ALA A 1 162 ? -31.255 -0.574 40.501 1.00 96.94 162 ALA A O 1
ATOM 1217 N N . SER A 1 163 ? -33.429 -0.841 40.014 1.00 97.88 163 SER A N 1
ATOM 1218 C CA . SER A 1 163 ? -33.211 -1.810 38.934 1.00 97.88 163 SER A CA 1
ATOM 1219 C C . SER A 1 163 ? -32.363 -1.243 37.794 1.00 97.88 163 SER A C 1
ATOM 1221 O O . SER A 1 163 ? -31.611 -2.002 37.182 1.00 97.88 163 SER A O 1
ATOM 1223 N N . VAL A 1 164 ? -32.433 0.066 37.514 1.00 97.88 164 VAL A N 1
ATOM 1224 C CA . VAL A 1 164 ? -31.586 0.716 36.496 1.00 97.88 164 VAL A CA 1
ATOM 1225 C C . VAL A 1 164 ? -30.109 0.616 36.878 1.00 97.88 164 VAL A C 1
ATOM 1227 O O . VAL A 1 164 ? -29.289 0.222 36.045 1.00 97.88 164 VAL A O 1
ATOM 1230 N N . ILE A 1 165 ? -29.774 0.912 38.136 1.00 97.81 165 ILE A N 1
ATOM 1231 C CA . ILE A 1 165 ? -28.396 0.876 38.649 1.00 97.81 165 ILE A CA 1
ATOM 1232 C C . ILE A 1 165 ? -27.889 -0.560 38.760 1.00 97.81 165 ILE A C 1
ATOM 1234 O O . ILE A 1 165 ? -26.812 -0.872 38.253 1.00 97.81 165 ILE A O 1
ATOM 1238 N N . ILE A 1 166 ? -28.694 -1.454 39.341 1.00 98.12 166 ILE A N 1
ATOM 1239 C CA . ILE A 1 166 ? -28.362 -2.878 39.485 1.00 98.12 166 ILE A CA 1
ATOM 1240 C C . ILE A 1 166 ? -28.086 -3.501 38.110 1.00 98.12 166 ILE A C 1
ATOM 1242 O O . ILE A 1 166 ? -27.063 -4.158 37.909 1.00 98.12 166 ILE A O 1
ATOM 1246 N N . SER A 1 167 ? -28.960 -3.251 37.130 1.00 98.12 167 SER A N 1
ATOM 1247 C CA . SER A 1 167 ? -28.794 -3.778 35.771 1.00 98.12 167 SER A CA 1
ATOM 1248 C C . SER A 1 167 ? -27.556 -3.208 35.084 1.00 98.12 167 SER A C 1
ATOM 1250 O O . SER A 1 167 ? -26.848 -3.942 34.392 1.00 98.12 167 SER A O 1
ATOM 1252 N N . ALA A 1 168 ? -27.268 -1.918 35.275 1.00 98.31 168 ALA A N 1
ATOM 1253 C CA . ALA A 1 168 ? -26.083 -1.281 34.716 1.00 98.31 168 ALA A CA 1
ATOM 1254 C C . ALA A 1 168 ? -24.788 -1.881 35.287 1.00 98.31 168 ALA A C 1
ATOM 1256 O O . ALA A 1 168 ? -23.923 -2.292 34.511 1.00 98.31 168 ALA A O 1
ATOM 1257 N N . LEU A 1 169 ? -24.690 -2.014 36.615 1.00 98.25 169 LEU A N 1
ATOM 1258 C CA . LEU A 1 169 ? -23.553 -2.649 37.290 1.00 98.25 169 LEU A CA 1
ATOM 1259 C C . LEU A 1 169 ? -23.353 -4.087 36.815 1.00 98.25 169 LEU A C 1
ATOM 1261 O O . LEU A 1 169 ? -22.240 -4.453 36.439 1.00 98.25 169 LEU A O 1
ATOM 1265 N N . ASN A 1 170 ? -24.418 -4.889 36.766 1.00 97.56 170 ASN A N 1
ATOM 1266 C CA . ASN A 1 170 ? -24.344 -6.277 36.307 1.00 97.56 170 ASN A CA 1
ATOM 1267 C C . ASN A 1 170 ? -23.881 -6.366 34.847 1.00 97.56 170 ASN A C 1
ATOM 1269 O O . ASN A 1 170 ? -22.992 -7.150 34.515 1.00 97.56 170 ASN A O 1
ATOM 1273 N N . THR A 1 171 ? -24.432 -5.518 33.977 1.00 98.31 171 THR A N 1
ATOM 1274 C CA . THR A 1 171 ? -24.077 -5.495 32.553 1.00 98.31 171 THR A CA 1
ATOM 1275 C C . THR A 1 171 ? -22.611 -5.109 32.351 1.00 98.31 171 THR A C 1
ATOM 1277 O O . THR A 1 171 ? -21.901 -5.770 31.594 1.00 98.31 171 THR A O 1
ATOM 1280 N N . ILE A 1 172 ? -22.124 -4.081 33.051 1.00 98.56 172 ILE A N 1
ATOM 1281 C CA . ILE A 1 172 ? -20.722 -3.653 32.967 1.00 98.56 172 ILE A CA 1
ATOM 1282 C C . ILE A 1 172 ? -19.791 -4.742 33.495 1.00 98.56 172 ILE A C 1
ATOM 1284 O O . ILE A 1 172 ? -18.855 -5.133 32.796 1.00 98.56 172 ILE A O 1
ATOM 1288 N N . ASN A 1 173 ? -20.082 -5.280 34.680 1.00 97.88 173 ASN A N 1
ATOM 1289 C CA . ASN A 1 173 ? -19.280 -6.335 35.288 1.00 97.88 173 ASN A CA 1
ATOM 1290 C C . ASN A 1 173 ? -19.252 -7.612 34.452 1.00 97.88 173 ASN A C 1
ATOM 1292 O O . ASN A 1 173 ? -18.246 -8.311 34.466 1.00 97.88 173 ASN A O 1
ATOM 1296 N N . SER A 1 174 ? -20.297 -7.912 33.678 1.00 96.38 174 SER A N 1
ATOM 1297 C CA . SER A 1 174 ? -20.299 -9.048 32.746 1.00 96.38 174 SER A CA 1
ATOM 1298 C C . SER A 1 174 ? -19.413 -8.844 31.503 1.00 96.38 174 SER A C 1
ATOM 1300 O O . SER A 1 174 ? -19.091 -9.812 30.816 1.00 96.38 174 SER A O 1
ATOM 1302 N N . GLY A 1 175 ? -18.954 -7.615 31.238 1.00 94.12 175 GLY A N 1
ATOM 1303 C CA . GLY A 1 175 ? -18.072 -7.283 30.117 1.00 94.12 175 GLY A CA 1
ATOM 1304 C C . GLY A 1 175 ? -18.819 -6.814 28.866 1.00 94.12 175 GLY A C 1
ATOM 1305 O O . GLY A 1 175 ? -18.748 -7.446 27.805 1.00 94.12 175 GLY A O 1
ATOM 1306 N N . THR A 1 176 ? -19.494 -5.670 28.966 1.00 96.56 176 THR A N 1
ATOM 1307 C CA . THR A 1 176 ? -20.226 -5.044 27.854 1.00 96.56 176 THR A CA 1
ATOM 1308 C C . THR A 1 176 ? -19.375 -4.059 27.050 1.00 96.56 176 THR A C 1
ATOM 1310 O O . THR A 1 176 ? -18.451 -3.447 27.574 1.00 96.56 176 THR A O 1
ATOM 1313 N N . THR A 1 177 ? -19.716 -3.868 25.776 1.00 94.44 177 THR A N 1
ATOM 1314 C CA . THR A 1 177 ? -19.278 -2.710 24.974 1.00 94.44 177 THR A CA 1
ATOM 1315 C C . THR A 1 177 ? -20.401 -1.692 24.757 1.00 94.44 177 THR A C 1
ATOM 1317 O O . THR A 1 177 ? -20.209 -0.685 24.079 1.00 94.44 177 THR A O 1
ATOM 1320 N N . ASN A 1 178 ? -21.587 -1.933 25.324 1.00 97.12 178 ASN A N 1
ATOM 1321 C CA . ASN A 1 178 ? -22.684 -0.977 25.287 1.00 97.12 178 ASN A CA 1
ATOM 1322 C C . ASN A 1 178 ? -22.361 0.212 26.207 1.00 97.12 178 ASN A C 1
ATOM 1324 O O . ASN A 1 178 ? -21.999 0.028 27.366 1.00 97.12 178 ASN A O 1
ATOM 1328 N N . ILE A 1 179 ? -22.522 1.431 25.696 1.00 97.88 179 ILE A N 1
ATOM 1329 C CA . ILE A 1 179 ? -22.216 2.676 26.413 1.00 97.88 179 ILE A CA 1
ATOM 1330 C C . ILE A 1 179 ? -23.336 3.048 27.405 1.00 97.88 179 ILE A C 1
ATOM 1332 O O . ILE A 1 179 ? -23.078 3.691 28.421 1.00 97.88 179 ILE A O 1
ATOM 1336 N N . ASN A 1 180 ? -24.585 2.637 27.151 1.00 97.81 180 ASN A N 1
ATOM 1337 C CA . ASN A 1 180 ? -25.738 3.039 27.966 1.00 97.81 180 ASN A CA 1
ATOM 1338 C C . ASN A 1 180 ? -25.642 2.612 29.444 1.00 97.81 180 ASN A C 1
ATOM 1340 O O . ASN A 1 180 ? -25.941 3.446 30.294 1.00 97.81 180 ASN A O 1
ATOM 1344 N N . PRO A 1 181 ? -25.179 1.395 29.797 1.00 98.50 181 PRO A N 1
ATOM 1345 C CA . PRO A 1 181 ? -24.911 1.036 31.189 1.00 98.50 181 PRO A CA 1
ATOM 1346 C C . PRO A 1 181 ? -23.994 2.030 31.918 1.00 98.50 181 PRO A C 1
ATOM 1348 O O . PRO A 1 181 ? -24.292 2.416 33.042 1.00 98.50 181 PRO A O 1
ATOM 1351 N N . TYR A 1 182 ? -22.925 2.511 31.276 1.00 98.44 182 TYR A N 1
ATOM 1352 C CA . TYR A 1 182 ? -22.026 3.502 31.879 1.00 98.44 182 TYR A CA 1
ATOM 1353 C C . TYR A 1 182 ? -22.741 4.839 32.107 1.00 98.44 182 TYR A C 1
ATOM 1355 O O . TYR A 1 182 ? -22.647 5.410 33.192 1.00 98.44 182 TYR A O 1
ATOM 1363 N N . LYS A 1 183 ? -23.540 5.291 31.129 1.00 97.62 183 LYS A N 1
ATOM 1364 C CA . LYS A 1 183 ? -24.368 6.503 31.259 1.00 97.62 183 LYS A CA 1
ATOM 1365 C C . LYS A 1 183 ? -25.404 6.394 32.375 1.00 97.62 183 LYS A C 1
ATOM 1367 O O . LYS A 1 183 ? -25.599 7.366 33.095 1.00 97.62 183 LYS A O 1
ATOM 1372 N N . ASN A 1 184 ? -26.024 5.227 32.553 1.00 96.94 184 ASN A N 1
ATOM 1373 C CA . ASN A 1 184 ? -26.970 4.980 33.644 1.00 96.94 184 ASN A CA 1
ATOM 1374 C C . ASN A 1 184 ? -26.304 5.091 35.025 1.00 96.94 184 ASN A C 1
ATOM 1376 O O . ASN A 1 184 ? -26.967 5.455 35.988 1.00 96.94 184 ASN A O 1
ATOM 1380 N N . LEU A 1 185 ? -24.995 4.830 35.115 1.00 97.31 185 LEU A N 1
ATOM 1381 C CA . LEU A 1 185 ? -24.190 5.081 36.314 1.00 97.31 185 LEU A CA 1
ATOM 1382 C C . LEU A 1 185 ? -23.636 6.515 36.395 1.00 97.31 185 LEU A C 1
ATOM 1384 O O . LEU A 1 185 ? -22.883 6.824 37.314 1.00 97.31 185 LEU A O 1
ATOM 1388 N N . GLY A 1 186 ? -23.965 7.392 35.444 1.00 96.38 186 GLY A N 1
ATOM 1389 C CA . GLY A 1 186 ? -23.439 8.758 35.365 1.00 96.38 186 GLY A CA 1
ATOM 1390 C C . GLY A 1 186 ? -22.020 8.871 34.791 1.00 96.38 186 GLY A C 1
ATOM 1391 O O . GLY A 1 186 ? -21.446 9.956 34.799 1.00 96.38 186 GLY A O 1
ATOM 1392 N N . ILE A 1 187 ? -21.447 7.786 34.265 1.00 98.06 187 ILE A N 1
ATOM 1393 C CA . ILE A 1 187 ? -20.107 7.773 33.667 1.00 98.06 187 ILE A CA 1
ATOM 1394 C C . ILE A 1 187 ? -20.231 8.112 32.173 1.00 98.06 187 ILE A C 1
ATOM 1396 O O . ILE A 1 187 ? -20.472 7.246 31.331 1.00 98.06 187 ILE A O 1
ATOM 1400 N N . THR A 1 188 ? -20.100 9.396 31.833 1.00 96.81 188 THR A N 1
ATOM 1401 C CA . THR A 1 188 ? -20.372 9.922 30.478 1.00 96.81 188 THR A CA 1
ATOM 1402 C C . THR A 1 188 ? -19.160 9.960 29.546 1.00 96.81 188 THR A C 1
ATOM 1404 O O . THR A 1 188 ? -19.325 10.184 28.348 1.00 96.81 188 THR A O 1
ATOM 1407 N N . THR A 1 189 ? -17.952 9.731 30.062 1.00 96.75 189 THR A N 1
ATOM 1408 C CA . THR A 1 189 ? -16.693 9.772 29.296 1.00 96.75 189 THR A CA 1
ATOM 1409 C C . THR A 1 189 ? -16.452 8.518 28.450 1.00 96.75 189 THR A C 1
ATOM 1411 O O . THR A 1 189 ? -15.590 8.517 27.567 1.00 96.75 189 THR A O 1
ATOM 1414 N N . VAL A 1 190 ? -17.224 7.452 28.678 1.00 97.50 190 VAL A N 1
ATOM 1415 C CA . VAL A 1 190 ? -17.172 6.222 27.880 1.00 97.50 190 VAL A CA 1
ATOM 1416 C C . VAL A 1 190 ? -17.864 6.437 26.534 1.00 97.50 190 VAL A C 1
ATOM 1418 O O . VAL A 1 190 ? -19.004 6.897 26.468 1.00 97.50 190 VAL A O 1
ATOM 1421 N N . ASN A 1 191 ? -17.183 6.089 25.447 1.00 94.56 191 ASN A N 1
ATOM 1422 C CA . ASN A 1 191 ? -17.650 6.246 24.072 1.00 94.56 191 ASN A CA 1
ATOM 1423 C C . ASN A 1 191 ? -17.184 5.070 23.189 1.00 94.56 191 ASN A C 1
ATOM 1425 O O . ASN A 1 191 ? -16.570 4.120 23.673 1.00 94.56 191 ASN A O 1
ATOM 1429 N N . SER A 1 192 ? -17.491 5.116 21.889 1.00 91.50 192 SER A N 1
ATOM 1430 C CA . SER A 1 192 ? -17.143 4.049 20.937 1.00 91.50 192 SER A CA 1
ATOM 1431 C C . SER A 1 192 ? -15.647 3.760 20.853 1.00 91.50 192 SER A C 1
ATOM 1433 O O . SER A 1 192 ? -15.266 2.628 20.564 1.00 91.50 192 SER A O 1
ATOM 1435 N N . ASP A 1 193 ? -14.816 4.764 21.115 1.00 88.19 193 ASP A N 1
ATOM 1436 C CA . ASP A 1 193 ? -13.381 4.709 20.862 1.00 88.19 193 ASP A CA 1
ATOM 1437 C C . ASP A 1 193 ? -12.638 4.081 22.049 1.00 88.19 193 ASP A C 1
ATOM 1439 O O . ASP A 1 193 ? -11.625 3.414 21.862 1.00 88.19 193 ASP A O 1
ATOM 1443 N N . ASN A 1 194 ? -13.158 4.237 23.273 1.00 93.81 194 ASN A N 1
ATOM 1444 C CA . ASN A 1 194 ? -12.503 3.759 24.496 1.00 93.81 194 ASN A CA 1
ATOM 1445 C C . ASN A 1 194 ? -13.181 2.543 25.157 1.00 93.81 194 ASN A C 1
ATOM 1447 O O . ASN A 1 194 ? -12.535 1.844 25.943 1.00 93.81 194 ASN A O 1
ATOM 1451 N N . VAL A 1 195 ? -14.446 2.232 24.837 1.00 95.69 195 VAL A N 1
ATOM 1452 C CA . VAL A 1 195 ? -15.217 1.205 25.566 1.00 95.69 195 VAL A CA 1
ATOM 1453 C C . VAL A 1 195 ? -14.590 -0.190 25.490 1.00 95.69 195 VAL A C 1
ATOM 1455 O O . VAL A 1 195 ? -14.681 -0.957 26.445 1.00 95.69 195 VAL A O 1
ATOM 1458 N N . LYS A 1 196 ? -13.901 -0.523 24.390 1.00 94.81 196 LYS A N 1
ATOM 1459 C CA . LYS A 1 196 ? -13.212 -1.814 24.249 1.00 94.81 196 LYS A CA 1
ATOM 1460 C C . LYS A 1 196 ? -12.070 -1.951 25.262 1.00 94.81 196 LYS A C 1
ATOM 1462 O O . LYS A 1 196 ? -12.017 -2.947 25.977 1.00 94.81 196 LYS A O 1
ATOM 1467 N N . ALA A 1 197 ? -11.201 -0.944 25.363 1.00 95.56 197 ALA A N 1
ATOM 1468 C CA . ALA A 1 197 ? -10.100 -0.937 26.326 1.00 95.56 197 ALA A CA 1
ATOM 1469 C C . ALA A 1 197 ? -10.615 -0.933 27.776 1.00 95.56 197 ALA A C 1
ATOM 1471 O O . ALA A 1 197 ? -10.107 -1.660 28.629 1.00 95.56 197 ALA A O 1
ATOM 1472 N N . ILE A 1 198 ? -11.675 -0.163 28.039 1.00 97.88 198 ILE A N 1
ATOM 1473 C CA . ILE A 1 198 ? -12.326 -0.084 29.352 1.00 97.88 198 ILE A CA 1
ATOM 1474 C C . ILE A 1 198 ? -12.924 -1.434 29.757 1.00 97.88 198 ILE A C 1
ATOM 1476 O O . ILE A 1 198 ? -12.718 -1.876 30.886 1.00 97.88 198 ILE A O 1
ATOM 1480 N N . LYS A 1 199 ? -13.627 -2.115 28.845 1.00 97.81 199 LYS A N 1
ATOM 1481 C CA . LYS A 1 199 ? -14.182 -3.453 29.077 1.00 97.81 199 LYS A CA 1
ATOM 1482 C C . LYS A 1 199 ? -13.101 -4.443 29.506 1.00 97.81 199 LYS A C 1
ATOM 1484 O O . LYS A 1 199 ? -13.292 -5.156 30.491 1.00 97.81 199 LYS A O 1
ATOM 1489 N N . GLU A 1 200 ? -11.986 -4.501 28.779 1.00 96.88 200 GLU A N 1
ATOM 1490 C CA . GLU A 1 200 ? -10.899 -5.429 29.107 1.00 96.88 200 GLU A CA 1
ATOM 1491 C C . GLU A 1 200 ? -10.261 -5.083 30.461 1.00 96.88 200 GLU A C 1
ATOM 1493 O O . GLU A 1 200 ? -10.036 -5.970 31.283 1.00 96.88 200 GLU A O 1
ATOM 1498 N N . ALA A 1 201 ? -10.067 -3.795 30.765 1.00 97.38 201 ALA A N 1
ATOM 1499 C CA . ALA A 1 201 ? -9.551 -3.361 32.064 1.00 97.38 201 ALA A CA 1
ATOM 1500 C C . ALA A 1 201 ? -10.497 -3.706 33.232 1.00 97.38 201 ALA A C 1
ATOM 1502 O O . ALA A 1 201 ? -10.042 -4.145 34.292 1.00 97.38 201 ALA A O 1
ATOM 1503 N N . ILE A 1 202 ? -11.810 -3.558 33.033 1.00 98.38 202 ILE A N 1
ATOM 1504 C CA . ILE A 1 202 ? -12.841 -3.955 34.002 1.00 98.38 202 ILE A CA 1
ATOM 1505 C C . ILE A 1 202 ? -12.802 -5.458 34.242 1.00 98.38 202 ILE A C 1
ATOM 1507 O O . ILE A 1 202 ? -12.773 -5.884 35.395 1.00 98.38 202 ILE A O 1
ATOM 1511 N N . LYS A 1 203 ? -12.736 -6.258 33.173 1.00 98.00 203 LYS A N 1
ATOM 1512 C CA . LYS A 1 203 ? -12.611 -7.714 33.274 1.00 98.00 203 LYS A CA 1
ATOM 1513 C C . LYS A 1 203 ? -11.389 -8.104 34.105 1.00 98.00 203 LYS A C 1
ATOM 1515 O O . LYS A 1 203 ? -11.536 -8.857 35.060 1.00 98.00 203 LYS A O 1
ATOM 1520 N N . VAL A 1 204 ? -10.219 -7.535 33.806 1.00 97.50 204 VAL A N 1
ATOM 1521 C CA . VAL A 1 204 ? -8.983 -7.799 34.560 1.00 97.50 204 VAL A CA 1
ATOM 1522 C C . VAL A 1 204 ? -9.147 -7.446 36.040 1.00 97.50 204 VAL A C 1
ATOM 1524 O O . VAL A 1 204 ? -8.816 -8.257 36.903 1.00 97.50 204 VAL A O 1
ATOM 1527 N N . ARG A 1 205 ? -9.685 -6.262 36.366 1.00 97.81 205 ARG A N 1
ATOM 1528 C CA . ARG A 1 205 ? -9.841 -5.845 37.770 1.00 97.81 205 ARG A CA 1
ATOM 1529 C C . ARG A 1 205 ? -10.849 -6.715 38.520 1.00 97.81 205 ARG A C 1
ATOM 1531 O O . ARG A 1 205 ? -10.578 -7.093 39.656 1.00 97.81 205 ARG A O 1
ATOM 1538 N N . ARG A 1 206 ? -11.972 -7.059 37.889 1.00 97.38 206 ARG A N 1
ATOM 1539 C CA . ARG A 1 206 ? -12.979 -7.974 38.439 1.00 97.38 206 ARG A CA 1
ATOM 1540 C C . ARG A 1 206 ? -12.382 -9.360 38.690 1.00 97.38 206 ARG A C 1
ATOM 1542 O O . ARG A 1 206 ? -12.566 -9.924 39.763 1.00 97.38 206 ARG A O 1
ATOM 1549 N N . ASP A 1 207 ? -11.616 -9.889 37.737 1.00 96.44 207 ASP A N 1
ATOM 1550 C CA . ASP A 1 207 ? -10.989 -11.211 37.847 1.00 96.44 207 ASP A CA 1
ATOM 1551 C C . ASP A 1 207 ? -9.918 -11.259 38.950 1.00 96.44 207 ASP A C 1
ATOM 1553 O O . ASP A 1 207 ? -9.706 -12.321 39.538 1.00 96.44 207 ASP A O 1
ATOM 1557 N N . ILE A 1 208 ? -9.275 -10.127 39.262 1.00 97.19 208 ILE A N 1
ATOM 1558 C CA . ILE A 1 208 ? -8.380 -9.971 40.422 1.00 97.19 208 ILE A CA 1
ATOM 1559 C C . ILE A 1 208 ? -9.183 -9.887 41.725 1.00 97.19 208 ILE A C 1
ATOM 1561 O O . ILE A 1 208 ? -8.852 -10.584 42.680 1.00 97.19 208 ILE A O 1
ATOM 1565 N N . LYS A 1 209 ? -10.242 -9.066 41.761 1.00 96.00 209 LYS A N 1
ATOM 1566 C CA . LYS A 1 209 ? -11.085 -8.856 42.951 1.00 96.00 209 LYS A CA 1
ATOM 1567 C C . LYS A 1 209 ? -11.886 -10.106 43.344 1.00 96.00 209 LYS A C 1
ATOM 1569 O O . LYS A 1 209 ? -12.183 -10.277 44.517 1.00 96.00 209 LYS A O 1
ATOM 1574 N N . LYS A 1 210 ? -12.211 -10.978 42.378 1.00 95.94 210 LYS A N 1
ATOM 1575 C CA . LYS A 1 210 ? -13.106 -12.151 42.523 1.00 95.94 210 LYS A CA 1
ATOM 1576 C C . LYS A 1 210 ? -14.550 -11.797 42.892 1.00 95.94 210 LYS A C 1
ATOM 1578 O O . LYS A 1 210 ? -15.300 -12.649 43.353 1.00 95.94 210 LYS A O 1
ATOM 1583 N N . GLU A 1 211 ? -14.951 -10.565 42.615 1.00 95.81 211 GLU A N 1
ATOM 1584 C CA . GLU A 1 211 ? -16.277 -10.027 42.903 1.00 95.81 211 GLU A CA 1
ATOM 1585 C C . GLU A 1 211 ? -16.632 -8.955 41.865 1.00 95.81 211 GLU A C 1
ATOM 1587 O O . GLU A 1 211 ? -15.755 -8.434 41.166 1.00 95.81 211 GLU A O 1
ATOM 1592 N N . ASN A 1 212 ? -17.916 -8.610 41.767 1.00 97.31 212 ASN A N 1
ATOM 1593 C CA . ASN A 1 212 ? -18.361 -7.458 40.995 1.00 97.31 212 ASN A CA 1
ATOM 1594 C C . ASN A 1 212 ? -17.758 -6.146 41.533 1.00 97.31 212 ASN A C 1
ATOM 1596 O O . ASN A 1 212 ? -17.528 -5.947 42.728 1.00 97.31 212 ASN A O 1
ATOM 1600 N N . LEU A 1 213 ? -17.507 -5.234 40.604 1.00 98.12 213 LEU A N 1
ATOM 1601 C CA . LEU A 1 213 ? -17.033 -3.886 40.857 1.00 98.12 213 LEU A CA 1
ATOM 1602 C C . LEU A 1 213 ? -18.210 -2.947 41.121 1.00 98.12 213 LEU A C 1
ATOM 1604 O O . LEU A 1 213 ? -19.241 -3.034 40.445 1.00 98.12 213 LEU A O 1
ATOM 1608 N N . THR A 1 214 ? -18.017 -2.022 42.054 1.00 98.12 214 THR A N 1
ATOM 1609 C CA . THR A 1 214 ? -18.945 -0.919 42.337 1.00 98.12 214 THR A CA 1
ATOM 1610 C C . THR A 1 214 ? -18.830 0.183 41.283 1.00 98.12 214 THR A C 1
ATOM 1612 O O . THR A 1 214 ? -17.861 0.239 40.513 1.00 98.12 214 THR A O 1
ATOM 1615 N N . LYS A 1 215 ? -19.784 1.121 41.259 1.00 97.81 215 LYS A N 1
ATOM 1616 C CA . LYS A 1 215 ? -19.722 2.302 40.376 1.00 97.81 215 LYS A CA 1
ATOM 1617 C C . LYS A 1 215 ? -18.422 3.086 40.567 1.00 97.81 215 LYS A C 1
ATOM 1619 O O . LYS A 1 215 ? -17.806 3.494 39.581 1.00 97.81 215 LYS A O 1
ATOM 1624 N N . ALA A 1 216 ? -17.988 3.283 41.813 1.00 97.69 216 ALA A N 1
ATOM 1625 C CA . ALA A 1 216 ? -16.769 4.026 42.129 1.00 97.69 216 ALA A CA 1
ATOM 1626 C C . ALA A 1 216 ? -15.510 3.343 41.566 1.00 97.69 216 ALA A C 1
ATOM 1628 O O . ALA A 1 216 ? -14.649 4.002 40.978 1.00 97.69 216 ALA A O 1
ATOM 1629 N N . GLU A 1 217 ? -15.420 2.016 41.688 1.00 98.31 217 GLU A N 1
ATOM 1630 C CA . GLU A 1 217 ? -14.311 1.232 41.137 1.00 98.31 217 GLU A CA 1
ATOM 1631 C C . GLU A 1 217 ? -14.302 1.262 39.605 1.00 98.31 217 GLU A C 1
ATOM 1633 O O . GLU A 1 217 ? -13.246 1.461 39.001 1.00 98.31 217 GLU A O 1
ATOM 1638 N N . ILE A 1 218 ? -15.473 1.127 38.972 1.00 98.56 218 ILE A N 1
ATOM 1639 C CA . ILE A 1 218 ? -15.619 1.246 37.515 1.00 98.56 218 ILE A CA 1
ATOM 1640 C C . ILE A 1 218 ? -15.168 2.635 37.051 1.00 98.56 218 ILE A C 1
ATOM 1642 O O . ILE A 1 218 ? -14.369 2.732 36.122 1.00 98.56 218 ILE A O 1
ATOM 1646 N N . ASN A 1 219 ? -15.617 3.708 37.708 1.00 98.06 219 ASN A N 1
ATOM 1647 C CA . ASN A 1 219 ? -15.245 5.078 37.349 1.00 98.06 219 ASN A CA 1
ATOM 1648 C C . ASN A 1 219 ? -13.731 5.321 37.484 1.00 98.06 219 ASN A C 1
ATOM 1650 O O . ASN A 1 219 ? -13.121 5.961 36.628 1.00 98.06 219 ASN A O 1
ATOM 1654 N N . LYS A 1 220 ? -13.096 4.746 38.514 1.00 98.31 220 LYS A N 1
ATOM 1655 C CA . LYS A 1 220 ? -11.637 4.785 38.675 1.00 98.31 220 LYS A CA 1
ATOM 1656 C C . LYS A 1 220 ? -10.917 4.106 37.506 1.00 98.31 220 LYS A C 1
ATOM 1658 O O . LYS A 1 220 ? -9.991 4.687 36.951 1.00 98.31 220 LYS A O 1
ATOM 1663 N N . ILE A 1 221 ? -11.359 2.914 37.100 1.00 98.38 221 ILE A N 1
ATOM 1664 C CA . ILE A 1 221 ? -10.780 2.194 35.952 1.00 98.38 221 ILE A CA 1
ATOM 1665 C C . ILE A 1 221 ? -10.955 2.992 34.660 1.00 98.38 221 ILE A C 1
ATOM 1667 O O . ILE A 1 221 ? -10.023 3.075 33.865 1.00 98.38 221 ILE A O 1
ATOM 1671 N N . VAL A 1 222 ? -12.130 3.591 34.451 1.00 98.44 222 VAL A N 1
ATOM 1672 C CA . VAL A 1 222 ? -12.399 4.435 33.279 1.00 98.44 222 VAL A CA 1
ATOM 1673 C C . VAL A 1 222 ? -11.381 5.573 33.200 1.00 98.44 222 VAL A C 1
ATOM 1675 O O . VAL A 1 222 ? -10.749 5.736 32.160 1.00 98.44 222 VAL A O 1
ATOM 1678 N N . ASN A 1 223 ? -11.151 6.294 34.299 1.00 98.12 223 ASN A N 1
ATOM 1679 C CA . ASN A 1 223 ? -10.164 7.376 34.338 1.00 98.12 223 ASN A CA 1
ATOM 1680 C C . ASN A 1 223 ? -8.732 6.868 34.092 1.00 98.12 223 ASN A C 1
ATOM 1682 O O . ASN A 1 223 ? -8.026 7.426 33.256 1.00 98.12 223 ASN A O 1
ATOM 1686 N N . GLU A 1 224 ? -8.328 5.761 34.729 1.00 98.12 224 GLU A N 1
ATOM 1687 C CA . GLU A 1 224 ? -7.010 5.137 34.514 1.00 98.12 224 GLU A CA 1
ATOM 1688 C C . GLU A 1 224 ? -6.782 4.738 33.042 1.00 98.12 224 GLU A C 1
ATOM 1690 O O . GLU A 1 224 ? -5.677 4.877 32.514 1.00 98.12 224 GLU A O 1
ATOM 1695 N N . VAL A 1 225 ? -7.810 4.223 32.359 1.00 97.69 225 VAL A N 1
ATOM 1696 C CA . VAL A 1 225 ? -7.725 3.848 30.938 1.00 97.69 225 VAL A CA 1
ATOM 1697 C C . VAL A 1 225 ? -7.654 5.082 30.043 1.00 97.69 225 VAL A C 1
ATOM 1699 O O . VAL A 1 225 ? -6.863 5.094 29.101 1.00 97.69 225 VAL A O 1
ATOM 1702 N N . LEU A 1 226 ? -8.430 6.127 30.337 1.00 96.75 226 LEU A N 1
ATOM 1703 C CA . LEU A 1 226 ? -8.401 7.380 29.581 1.00 96.75 226 LEU A CA 1
ATOM 1704 C C . LEU A 1 226 ? -7.026 8.058 29.646 1.00 96.75 226 LEU A C 1
ATOM 1706 O O . LEU A 1 226 ? -6.509 8.466 28.609 1.00 96.75 226 LEU A O 1
ATOM 1710 N N . GLU A 1 227 ? -6.393 8.090 30.820 1.00 96.94 227 GLU A N 1
ATOM 1711 C CA . GLU A 1 227 ? -5.022 8.599 30.970 1.00 96.94 227 GLU A CA 1
ATOM 1712 C C . GLU A 1 227 ? -4.008 7.794 30.143 1.00 96.94 227 GLU A C 1
ATOM 1714 O O . GLU A 1 227 ? -3.080 8.357 29.559 1.00 96.94 227 GLU A O 1
ATOM 1719 N N . LYS A 1 228 ? -4.164 6.465 30.074 1.00 97.06 228 LYS A N 1
ATOM 1720 C CA . LYS A 1 228 ? -3.301 5.617 29.236 1.00 97.06 228 LYS A CA 1
ATOM 1721 C C . LYS A 1 228 ? -3.515 5.890 27.750 1.00 97.06 228 LYS A C 1
ATOM 1723 O O . LYS A 1 228 ? -2.534 6.011 27.027 1.00 97.06 228 LYS A O 1
ATOM 1728 N N . ILE A 1 229 ? -4.766 6.040 27.308 1.00 95.94 229 ILE A N 1
ATOM 1729 C CA . ILE A 1 229 ? -5.095 6.412 25.924 1.00 95.94 229 ILE A CA 1
ATOM 1730 C C . ILE A 1 229 ? -4.455 7.759 25.566 1.00 95.94 229 ILE A C 1
ATOM 1732 O O . ILE A 1 229 ? -3.832 7.881 24.512 1.00 95.94 229 ILE A O 1
ATOM 1736 N N . GLU A 1 230 ? -4.552 8.758 26.446 1.00 95.31 230 GLU A N 1
ATOM 1737 C CA . GLU A 1 230 ? -3.926 10.067 26.238 1.00 95.31 230 GLU A CA 1
ATOM 1738 C C . GLU A 1 230 ? -2.398 9.958 26.117 1.00 95.31 230 GLU A C 1
ATOM 1740 O O . GLU A 1 230 ? -1.807 10.523 25.192 1.00 95.31 230 GLU A O 1
ATOM 1745 N N . LYS A 1 231 ? -1.755 9.162 26.982 1.00 96.69 231 LYS A N 1
ATOM 1746 C CA . LYS A 1 231 ? -0.314 8.873 26.893 1.00 96.69 231 LYS A CA 1
ATOM 1747 C C . LYS A 1 231 ? 0.062 8.196 25.576 1.00 96.69 231 LYS A C 1
ATOM 1749 O O . LYS A 1 231 ? 1.050 8.603 24.968 1.00 96.69 231 LYS A O 1
ATOM 1754 N N . SER A 1 232 ? -0.723 7.229 25.103 1.00 97.31 232 SER A N 1
ATOM 1755 C CA . SER A 1 232 ? -0.479 6.556 23.822 1.00 97.31 232 SER A CA 1
ATOM 1756 C C . SER A 1 232 ? -0.609 7.517 22.637 1.00 97.31 232 SER A C 1
ATOM 1758 O O . SER A 1 232 ? 0.261 7.529 21.767 1.00 97.31 232 SER A O 1
ATOM 1760 N N . PHE A 1 233 ? -1.607 8.411 22.623 1.00 96.44 233 PHE A N 1
ATOM 1761 C CA . PHE A 1 233 ? -1.662 9.498 21.633 1.00 96.44 233 PHE A CA 1
ATOM 1762 C C . PHE A 1 233 ? -0.433 10.415 21.714 1.00 96.44 233 PHE A C 1
ATOM 1764 O O . PHE A 1 233 ? 0.115 10.808 20.680 1.00 96.44 233 PHE A O 1
ATOM 1771 N N . GLY A 1 234 ? 0.024 10.748 22.924 1.00 97.00 234 GLY A N 1
ATOM 1772 C CA . GLY A 1 234 ? 1.260 11.499 23.143 1.00 97.00 234 GLY A CA 1
ATOM 1773 C C . GLY A 1 234 ? 2.483 10.802 22.540 1.00 97.00 234 GLY A C 1
ATOM 1774 O O . GLY A 1 234 ? 3.244 11.428 21.804 1.00 97.00 234 GLY A O 1
ATOM 1775 N N . ALA A 1 235 ? 2.627 9.496 22.774 1.00 98.12 235 ALA A N 1
ATOM 1776 C CA . ALA A 1 235 ? 3.718 8.685 22.241 1.00 98.12 235 ALA A CA 1
ATOM 1777 C C . ALA A 1 235 ? 3.691 8.603 20.705 1.00 98.12 235 ALA A C 1
ATOM 1779 O O . ALA A 1 235 ? 4.737 8.745 20.069 1.00 98.12 235 ALA A O 1
ATOM 1780 N N . VAL A 1 236 ? 2.510 8.455 20.090 1.00 98.00 236 VAL A N 1
ATOM 1781 C CA . VAL A 1 236 ? 2.373 8.474 18.621 1.00 98.00 236 VAL A CA 1
ATOM 1782 C C . VAL A 1 236 ? 2.843 9.815 18.064 1.00 98.00 236 VAL A C 1
ATOM 1784 O O . VAL A 1 236 ? 3.663 9.863 17.150 1.00 98.00 236 VAL A O 1
ATOM 1787 N N . ASN A 1 237 ? 2.385 10.920 18.655 1.00 97.06 237 ASN A N 1
ATOM 1788 C CA . ASN A 1 237 ? 2.761 12.261 18.213 1.00 97.06 237 ASN A CA 1
ATOM 1789 C C . ASN A 1 237 ? 4.244 12.584 18.461 1.00 97.06 237 ASN A C 1
ATOM 1791 O O . ASN A 1 237 ? 4.821 13.385 17.726 1.00 97.06 237 ASN A O 1
ATOM 1795 N N . ALA A 1 238 ? 4.884 11.950 19.443 1.00 97.56 238 ALA A N 1
ATOM 1796 C CA . ALA A 1 238 ? 6.328 12.031 19.658 1.00 97.56 238 ALA A CA 1
ATOM 1797 C C . ALA A 1 238 ? 7.139 11.139 18.693 1.00 97.56 238 ALA A C 1
ATOM 1799 O O . ALA A 1 238 ? 8.350 11.332 18.547 1.00 97.56 238 ALA A O 1
ATOM 1800 N N . GLY A 1 239 ? 6.486 10.191 18.010 1.00 97.44 239 GLY A N 1
ATOM 1801 C CA . GLY A 1 239 ? 7.135 9.167 17.191 1.00 97.44 239 GLY A CA 1
ATOM 1802 C C . GLY A 1 239 ? 7.818 8.077 18.024 1.00 97.44 239 GLY A C 1
ATOM 1803 O O . GLY A 1 239 ? 8.807 7.501 17.579 1.00 97.44 239 GLY A O 1
ATOM 1804 N N . THR A 1 240 ? 7.332 7.820 19.241 1.00 98.00 240 THR A N 1
ATOM 1805 C CA . THR A 1 240 ? 7.898 6.845 20.192 1.00 98.00 240 THR A CA 1
ATOM 1806 C C . THR A 1 240 ? 6.887 5.785 20.638 1.00 98.00 240 THR A C 1
ATOM 1808 O O . THR A 1 240 ? 7.145 5.074 21.606 1.00 98.00 240 THR A O 1
ATOM 1811 N N . ALA A 1 241 ? 5.731 5.688 19.976 1.00 98.31 241 ALA A N 1
ATOM 1812 C CA . ALA A 1 241 ? 4.707 4.701 20.303 1.00 98.31 241 ALA A CA 1
ATOM 1813 C C . ALA A 1 241 ? 5.195 3.260 20.102 1.00 98.31 241 ALA A C 1
ATOM 1815 O O . ALA A 1 241 ? 5.967 2.948 19.193 1.00 98.31 241 ALA A O 1
ATOM 1816 N N . THR A 1 242 ? 4.703 2.376 20.956 1.00 98.38 242 THR A N 1
ATOM 1817 C CA . THR A 1 242 ? 4.903 0.927 20.899 1.00 98.38 242 THR A CA 1
ATOM 1818 C C . THR A 1 242 ? 3.728 0.240 20.198 1.00 98.38 242 THR A C 1
ATOM 1820 O O . THR A 1 242 ? 2.693 0.857 19.946 1.00 98.38 242 THR A O 1
ATOM 1823 N N . LEU A 1 243 ? 3.839 -1.063 19.907 1.00 98.12 243 LEU A N 1
ATOM 1824 C CA . LEU A 1 243 ? 2.701 -1.839 19.386 1.00 98.12 243 LEU A CA 1
ATOM 1825 C C . LEU A 1 243 ? 1.501 -1.810 20.344 1.00 98.12 243 LEU A C 1
ATOM 1827 O O . LEU A 1 243 ? 0.368 -1.650 19.895 1.00 98.12 243 LEU A O 1
ATOM 1831 N N . SER A 1 244 ? 1.757 -1.879 21.653 1.00 96.69 244 SER A N 1
ATOM 1832 C CA . SER A 1 244 ? 0.719 -1.806 22.684 1.00 96.69 244 SER A CA 1
ATOM 1833 C C . SER A 1 244 ? -0.005 -0.461 22.692 1.00 96.69 244 SER A C 1
ATOM 1835 O O . SER A 1 244 ? -1.202 -0.421 22.963 1.00 96.69 244 SER A O 1
ATOM 1837 N N . ASP A 1 245 ? 0.688 0.637 22.372 1.00 97.81 245 ASP A N 1
ATOM 1838 C CA . ASP A 1 245 ? 0.056 1.955 22.256 1.00 97.81 245 ASP A CA 1
ATOM 1839 C C . ASP A 1 245 ? -0.940 1.986 21.098 1.00 97.81 245 ASP A C 1
ATOM 1841 O O . ASP A 1 245 ? -2.075 2.421 21.287 1.00 97.81 245 ASP A O 1
ATOM 1845 N N . TYR A 1 246 ? -0.544 1.482 19.923 1.00 97.44 246 TYR A N 1
ATOM 1846 C CA . TYR A 1 246 ? -1.434 1.391 18.764 1.00 97.44 246 TYR A CA 1
ATOM 1847 C C . TYR A 1 246 ? -2.629 0.473 19.035 1.00 97.44 246 TYR A C 1
ATOM 1849 O O . TYR A 1 246 ? -3.758 0.848 18.724 1.00 97.44 246 TYR A O 1
ATOM 1857 N N . GLU A 1 247 ? -2.411 -0.682 19.668 1.00 95.56 247 GLU A N 1
ATOM 1858 C CA . GLU A 1 247 ? -3.492 -1.597 20.041 1.00 95.56 247 GLU A CA 1
ATOM 1859 C C . GLU A 1 247 ? -4.475 -0.953 21.032 1.00 95.56 247 GLU A C 1
ATOM 1861 O O . GLU A 1 247 ? -5.691 -1.051 20.840 1.00 95.56 247 GLU A O 1
ATOM 1866 N N . LEU A 1 248 ? -3.968 -0.247 22.051 1.00 95.19 248 LEU A N 1
ATOM 1867 C CA . LEU A 1 248 ? -4.789 0.407 23.073 1.00 95.19 248 LEU A CA 1
ATOM 1868 C C . LEU A 1 248 ? -5.721 1.468 22.476 1.00 95.19 248 LEU A C 1
ATOM 1870 O O . LEU A 1 248 ? -6.887 1.542 22.862 1.00 95.19 248 LEU A O 1
ATOM 1874 N N . ILE A 1 249 ? -5.222 2.269 21.531 1.00 94.44 249 ILE A N 1
ATOM 1875 C CA . ILE A 1 249 ? -6.018 3.296 20.839 1.00 94.44 249 ILE A CA 1
ATOM 1876 C C . ILE A 1 249 ? -6.790 2.740 19.629 1.00 94.44 249 ILE A C 1
ATOM 1878 O O . ILE A 1 249 ? -7.431 3.500 18.905 1.00 94.44 249 ILE A O 1
ATOM 1882 N N . GLY A 1 250 ? -6.744 1.422 19.399 1.00 93.25 250 GLY A N 1
ATOM 1883 C CA . GLY A 1 250 ? -7.536 0.729 18.382 1.00 93.25 250 GLY A CA 1
ATOM 1884 C C . GLY A 1 250 ? -7.002 0.819 16.950 1.00 93.25 250 GLY A C 1
ATOM 1885 O O . GLY A 1 250 ? -7.746 0.537 16.011 1.00 93.25 250 GLY A O 1
ATOM 1886 N N . ILE A 1 251 ? -5.736 1.192 16.764 1.00 96.06 251 ILE A N 1
ATOM 1887 C CA . ILE A 1 251 ? -5.069 1.207 15.461 1.00 96.06 251 ILE A CA 1
ATOM 1888 C C . ILE A 1 251 ? -4.559 -0.194 15.118 1.00 96.06 251 ILE A C 1
ATOM 1890 O O . ILE A 1 251 ? -3.910 -0.864 15.916 1.00 96.06 251 ILE A O 1
ATOM 1894 N N . THR A 1 252 ? -4.830 -0.630 13.892 1.00 96.00 252 THR A N 1
ATOM 1895 C CA . THR A 1 252 ? -4.478 -1.963 13.382 1.00 96.00 252 THR A CA 1
ATOM 1896 C C . THR A 1 252 ? -3.502 -1.885 12.207 1.00 96.00 252 THR A C 1
ATOM 1898 O O . THR A 1 252 ? -3.344 -0.837 11.579 1.00 96.00 252 THR A O 1
ATOM 1901 N N . GLY A 1 253 ? -2.835 -3.004 11.904 1.00 95.81 253 GLY A N 1
ATOM 1902 C CA . GLY A 1 253 ? -1.887 -3.134 10.787 1.00 95.81 253 GLY A CA 1
ATOM 1903 C C . GLY A 1 253 ? -0.440 -2.753 11.121 1.00 95.81 253 GLY A C 1
ATOM 1904 O O . GLY A 1 253 ? 0.475 -3.123 10.381 1.00 95.81 253 GLY A O 1
ATOM 1905 N N . VAL A 1 254 ? -0.212 -2.070 12.246 1.00 97.94 254 VAL A N 1
ATOM 1906 C CA . VAL A 1 254 ? 1.140 -1.795 12.745 1.00 97.94 254 VAL A CA 1
ATOM 1907 C C . VAL A 1 254 ? 1.752 -3.092 13.272 1.00 97.94 254 VAL A C 1
ATOM 1909 O O . VAL A 1 254 ? 1.134 -3.821 14.043 1.00 97.94 254 VAL A O 1
ATOM 1912 N N . ALA A 1 255 ? 2.964 -3.388 12.823 1.00 96.69 255 ALA A N 1
ATOM 1913 C CA . ALA A 1 255 ? 3.739 -4.568 13.170 1.00 96.69 255 ALA A CA 1
ATOM 1914 C C . ALA A 1 255 ? 5.202 -4.165 13.375 1.00 96.69 255 ALA A C 1
ATOM 1916 O O . ALA A 1 255 ? 5.625 -3.095 12.945 1.00 96.69 255 ALA A O 1
ATOM 1917 N N . GLU A 1 256 ? 6.002 -5.036 13.988 1.00 95.94 256 GLU A N 1
ATOM 1918 C CA . GLU A 1 256 ? 7.401 -4.740 14.325 1.00 95.94 256 GLU A CA 1
ATOM 1919 C C . GLU A 1 256 ? 8.215 -4.217 13.127 1.00 95.94 256 GLU A C 1
ATOM 1921 O O . GLU A 1 256 ? 8.922 -3.220 13.242 1.00 95.94 256 GLU A O 1
ATOM 1926 N N . ILE A 1 257 ? 8.022 -4.810 11.943 1.00 94.56 257 ILE A N 1
ATOM 1927 C CA . ILE A 1 257 ? 8.736 -4.426 10.716 1.00 94.56 257 ILE A CA 1
ATOM 1928 C C . ILE A 1 257 ? 8.420 -3.006 10.219 1.00 94.56 257 ILE A C 1
ATOM 1930 O O . ILE A 1 257 ? 9.254 -2.406 9.551 1.00 94.56 257 ILE A O 1
ATOM 1934 N N . ASN A 1 258 ? 7.229 -2.472 10.506 1.00 96.56 258 ASN A N 1
ATOM 1935 C CA . ASN A 1 258 ? 6.786 -1.160 10.017 1.00 96.56 258 ASN A CA 1
ATOM 1936 C C . ASN A 1 258 ? 6.614 -0.123 11.140 1.00 96.56 258 ASN A C 1
ATOM 1938 O O . ASN A 1 258 ? 6.290 1.025 10.852 1.00 96.56 258 ASN A O 1
ATOM 1942 N N . LEU A 1 259 ? 6.861 -0.499 12.400 1.00 97.38 259 LEU A N 1
ATOM 1943 C CA . LEU A 1 259 ? 6.638 0.351 13.568 1.00 97.38 259 LEU A CA 1
ATOM 1944 C C . LEU A 1 259 ? 7.438 1.655 13.496 1.00 97.38 259 LEU A C 1
ATOM 1946 O O . LEU A 1 259 ? 6.886 2.728 13.720 1.00 97.38 259 LEU A O 1
ATOM 1950 N N . VAL A 1 260 ? 8.725 1.567 13.151 1.00 97.38 260 VAL A N 1
ATOM 1951 C CA . VAL A 1 260 ? 9.601 2.743 13.021 1.00 97.38 260 VAL A CA 1
ATOM 1952 C C . VAL A 1 260 ? 9.106 3.664 11.907 1.00 97.38 260 VAL A C 1
ATOM 1954 O O . VAL A 1 260 ? 8.989 4.868 12.122 1.00 97.38 260 VAL A O 1
ATOM 1957 N N . ASP A 1 261 ? 8.750 3.096 10.753 1.00 97.88 261 ASP A N 1
ATOM 1958 C CA . ASP A 1 261 ? 8.278 3.852 9.590 1.00 97.88 261 ASP A CA 1
ATOM 1959 C C . ASP A 1 261 ? 6.940 4.558 9.879 1.00 97.88 261 ASP A C 1
ATOM 1961 O O . ASP A 1 261 ? 6.741 5.716 9.506 1.00 97.88 261 ASP A O 1
ATOM 1965 N N . VAL A 1 262 ? 6.022 3.882 10.579 1.00 98.19 262 VAL A N 1
ATOM 1966 C CA . VAL A 1 262 ? 4.736 4.451 11.005 1.00 98.19 262 VAL A CA 1
ATOM 1967 C C . VAL A 1 262 ? 4.943 5.545 12.055 1.00 98.19 262 VAL A C 1
ATOM 1969 O O . VAL A 1 262 ? 4.391 6.635 11.908 1.00 98.19 262 VAL A O 1
ATOM 1972 N N . ASN A 1 263 ? 5.769 5.301 13.076 1.00 97.88 263 ASN A N 1
ATOM 1973 C CA . ASN A 1 263 ? 6.090 6.298 14.099 1.00 97.88 263 ASN A CA 1
ATOM 1974 C C . ASN A 1 263 ? 6.701 7.561 13.491 1.00 97.88 263 ASN A C 1
ATOM 1976 O O . ASN A 1 263 ? 6.306 8.670 13.849 1.00 97.88 263 ASN A O 1
ATOM 1980 N N . GLU A 1 264 ? 7.638 7.408 12.555 1.00 97.25 264 GLU A N 1
ATOM 1981 C CA . GLU A 1 264 ? 8.241 8.538 11.852 1.00 97.25 264 GLU A CA 1
ATOM 1982 C C . GLU A 1 264 ? 7.188 9.318 11.052 1.00 97.25 264 GLU A C 1
ATOM 1984 O O . GLU A 1 264 ? 7.164 10.547 11.096 1.00 97.25 264 GLU A O 1
ATOM 1989 N N . ALA A 1 265 ? 6.284 8.619 10.360 1.00 96.00 265 ALA A N 1
ATOM 1990 C CA . ALA A 1 265 ? 5.254 9.246 9.540 1.00 96.00 265 ALA A CA 1
ATOM 1991 C C . ALA A 1 265 ? 4.189 10.003 10.349 1.00 96.00 265 ALA A C 1
ATOM 1993 O O . ALA A 1 265 ? 3.619 10.967 9.833 1.00 96.00 265 ALA A O 1
ATOM 1994 N N . LEU A 1 266 ? 3.887 9.573 11.577 1.00 96.50 266 LEU A N 1
ATOM 1995 C CA . LEU A 1 266 ? 2.874 10.197 12.441 1.00 96.50 266 LEU A CA 1
ATOM 1996 C C . LEU A 1 266 ? 3.449 11.273 13.377 1.00 96.50 266 LEU A C 1
ATOM 1998 O O . LEU A 1 266 ? 2.702 12.080 13.940 1.00 96.50 266 LEU A O 1
ATOM 2002 N N . LYS A 1 267 ? 4.776 11.315 13.532 1.00 97.38 267 LYS A N 1
ATOM 2003 C CA . LYS A 1 267 ? 5.473 12.258 14.407 1.00 97.38 267 LYS A CA 1
ATOM 2004 C C . LYS A 1 267 ? 5.107 13.712 14.093 1.00 97.38 267 LYS A C 1
ATOM 2006 O O . LYS A 1 267 ? 5.141 14.157 12.949 1.00 97.38 267 LYS A O 1
ATOM 2011 N N . GLY A 1 268 ? 4.796 14.475 15.140 1.00 95.81 268 GLY A N 1
ATOM 2012 C CA . GLY A 1 268 ? 4.528 15.912 15.076 1.00 95.81 268 GLY A CA 1
ATOM 2013 C C . GLY A 1 268 ? 3.161 16.307 14.510 1.00 95.81 268 GLY A C 1
ATOM 2014 O O . GLY A 1 268 ? 2.898 17.499 14.379 1.00 95.81 268 GLY A O 1
ATOM 2015 N N . LYS A 1 269 ? 2.273 15.355 14.190 1.00 93.62 269 LYS A N 1
ATOM 2016 C CA . LYS A 1 269 ? 0.983 15.651 13.537 1.00 93.62 269 LYS A CA 1
ATOM 2017 C C . LYS A 1 269 ? -0.170 15.997 14.483 1.00 93.62 269 LYS A C 1
ATOM 2019 O O . LYS A 1 269 ? -1.220 16.439 14.024 1.00 93.62 269 LYS A O 1
ATOM 2024 N N . GLY A 1 270 ? 0.000 15.819 15.793 1.00 93.75 270 GLY A N 1
ATOM 2025 C CA . GLY A 1 270 ? -1.008 16.194 16.792 1.00 93.75 270 GLY A CA 1
ATOM 2026 C C . GLY A 1 270 ? -2.321 15.411 16.670 1.00 93.75 270 GLY A C 1
ATOM 2027 O O . GLY A 1 270 ? -3.399 15.961 16.897 1.00 93.75 270 GLY A O 1
ATOM 2028 N N . HIS A 1 271 ? -2.254 14.136 16.286 1.00 92.19 271 HIS A N 1
ATOM 2029 C CA . HIS A 1 271 ? -3.418 13.271 16.151 1.00 92.19 271 HIS A CA 1
ATOM 2030 C C . HIS A 1 271 ? -4.173 13.130 17.476 1.00 92.19 271 HIS A C 1
ATOM 2032 O O . HIS A 1 271 ? -3.581 12.823 18.510 1.00 92.19 271 HIS A O 1
ATOM 2038 N N . LYS A 1 272 ? -5.497 13.308 17.406 1.00 88.75 272 LYS A N 1
ATOM 2039 C CA . LYS A 1 272 ? -6.457 13.077 18.503 1.00 88.75 272 LYS A CA 1
ATOM 2040 C C . LYS A 1 272 ? -7.633 12.183 18.095 1.00 88.75 272 LYS A C 1
ATOM 2042 O O . LYS A 1 272 ? -8.514 11.912 18.896 1.00 88.75 272 LYS A O 1
ATOM 2047 N N . VAL A 1 273 ? -7.685 11.790 16.820 1.00 89.12 273 VAL A N 1
ATOM 2048 C CA . VAL A 1 273 ? -8.815 11.073 16.218 1.00 89.12 273 VAL A CA 1
ATOM 2049 C C . VAL A 1 273 ? -8.294 9.796 15.576 1.00 89.12 273 VAL A C 1
ATOM 2051 O O . VAL A 1 273 ? -7.498 9.860 14.635 1.00 89.12 273 VAL A O 1
ATOM 2054 N N . VAL A 1 274 ? -8.773 8.651 16.066 1.00 91.88 274 VAL A N 1
ATOM 2055 C CA . VAL A 1 274 ? -8.316 7.311 15.659 1.00 91.88 274 VAL A CA 1
ATOM 2056 C C . VAL A 1 274 ? -8.511 7.082 14.161 1.00 91.88 274 VAL A C 1
ATOM 2058 O O . VAL A 1 274 ? -7.583 6.665 13.479 1.00 91.88 274 VAL A O 1
ATOM 2061 N N . SER A 1 275 ? -9.678 7.419 13.603 1.00 92.25 275 SER A N 1
ATOM 2062 C CA . SER A 1 275 ? -9.983 7.158 12.186 1.00 92.25 275 SER A CA 1
ATOM 2063 C C . SER A 1 275 ? -9.045 7.886 11.214 1.00 92.25 275 SER A C 1
ATOM 2065 O O . SER A 1 275 ? -8.598 7.302 10.226 1.00 92.25 275 SER A O 1
ATOM 2067 N N . LYS A 1 276 ? -8.692 9.142 11.513 1.00 92.94 276 LYS A N 1
ATOM 2068 C CA . LYS A 1 276 ? -7.718 9.911 10.723 1.00 92.94 276 LYS A CA 1
ATOM 2069 C C . LYS A 1 276 ? -6.332 9.276 10.797 1.00 92.94 276 LYS A C 1
ATOM 2071 O O . LYS A 1 276 ? -5.698 9.081 9.765 1.00 92.94 276 LYS A O 1
ATOM 2076 N N . MET A 1 277 ? -5.902 8.898 12.001 1.00 95.50 277 MET A N 1
ATOM 2077 C CA . MET A 1 277 ? -4.623 8.221 12.210 1.00 95.50 277 MET A CA 1
ATOM 2078 C C . MET A 1 277 ? -4.573 6.870 11.475 1.00 95.50 277 MET A C 1
ATOM 2080 O O . MET A 1 277 ? -3.613 6.609 10.756 1.00 95.50 277 MET A O 1
ATOM 2084 N N . GLN A 1 278 ? -5.628 6.051 11.557 1.00 96.81 278 GLN A N 1
ATOM 2085 C CA . GLN A 1 278 ? -5.712 4.761 10.859 1.00 96.81 278 GLN A CA 1
ATOM 2086 C C . GLN A 1 278 ? -5.576 4.922 9.340 1.00 96.81 278 GLN A C 1
ATOM 2088 O O . GLN A 1 278 ? -4.917 4.113 8.690 1.00 96.81 278 GLN A O 1
ATOM 2093 N N . SER A 1 279 ? -6.174 5.968 8.760 1.00 97.00 279 SER A N 1
ATOM 2094 C CA . SER A 1 279 ? -6.056 6.252 7.324 1.00 97.00 279 SER A CA 1
ATOM 2095 C C . SER A 1 279 ? -4.611 6.537 6.903 1.00 97.00 279 SER A C 1
ATOM 2097 O O . SER A 1 279 ? -4.164 6.088 5.844 1.00 97.00 279 SER A O 1
ATOM 2099 N N . GLU A 1 280 ? -3.861 7.272 7.722 1.00 96.50 280 GLU A N 1
ATOM 2100 C CA . GLU A 1 280 ? -2.453 7.567 7.454 1.00 96.50 280 GLU A CA 1
ATOM 2101 C C . GLU A 1 280 ? -1.575 6.325 7.621 1.00 96.50 280 GLU A C 1
ATOM 2103 O O . GLU A 1 280 ? -0.791 6.012 6.725 1.00 96.50 280 GLU A O 1
ATOM 2108 N N . VAL A 1 281 ? -1.785 5.558 8.694 1.00 98.06 281 VAL A N 1
ATOM 2109 C CA . VAL A 1 281 ? -1.133 4.256 8.920 1.00 98.06 281 VAL A CA 1
ATOM 2110 C C . VAL A 1 281 ? -1.328 3.337 7.712 1.00 98.06 281 VAL A C 1
ATOM 2112 O O . VAL A 1 281 ? -0.359 2.813 7.159 1.00 98.06 281 VAL A O 1
ATOM 2115 N N . ASN A 1 282 ? -2.568 3.214 7.228 1.00 98.25 282 ASN A N 1
ATOM 2116 C CA . ASN A 1 282 ? -2.890 2.416 6.046 1.00 98.25 282 ASN A CA 1
ATOM 2117 C C . ASN A 1 282 ? -2.159 2.921 4.794 1.00 98.25 282 ASN A C 1
ATOM 2119 O O . ASN A 1 282 ? -1.671 2.118 4.001 1.00 98.25 282 ASN A O 1
ATOM 2123 N N . THR A 1 283 ? -2.053 4.239 4.612 1.00 98.12 283 THR A N 1
ATOM 2124 C CA . THR A 1 283 ? -1.353 4.845 3.467 1.00 98.12 283 THR A CA 1
ATOM 2125 C C . THR A 1 283 ? 0.131 4.477 3.454 1.00 98.12 283 THR A C 1
ATOM 2127 O O . THR A 1 283 ? 0.655 4.081 2.408 1.00 98.12 283 THR A O 1
ATOM 2130 N N . ILE A 1 284 ? 0.802 4.549 4.606 1.00 97.81 284 ILE A N 1
ATOM 2131 C CA . ILE A 1 284 ? 2.218 4.188 4.749 1.00 97.81 284 ILE A CA 1
ATOM 2132 C C . ILE A 1 284 ? 2.429 2.698 4.485 1.00 97.81 284 ILE A C 1
ATOM 2134 O O . ILE A 1 284 ? 3.223 2.334 3.616 1.00 97.81 284 ILE A O 1
ATOM 2138 N N . ILE A 1 285 ? 1.668 1.834 5.160 1.00 98.00 285 ILE A N 1
ATOM 2139 C CA . ILE A 1 285 ? 1.806 0.376 5.042 1.00 98.00 285 ILE A CA 1
ATOM 2140 C C . ILE A 1 285 ? 1.521 -0.093 3.612 1.00 98.00 285 ILE A C 1
ATOM 2142 O O . ILE A 1 285 ? 2.280 -0.888 3.055 1.00 98.00 285 ILE A O 1
ATOM 2146 N N . ASN A 1 286 ? 0.463 0.419 2.978 1.00 98.25 286 ASN A N 1
ATOM 2147 C CA . ASN A 1 286 ? 0.135 0.061 1.598 1.00 98.25 286 ASN A CA 1
ATOM 2148 C C . ASN A 1 286 ? 1.223 0.505 0.616 1.00 98.25 286 ASN A C 1
ATOM 2150 O O . ASN A 1 286 ? 1.530 -0.221 -0.334 1.00 98.25 286 ASN A O 1
ATOM 2154 N N . SER A 1 287 ? 1.833 1.666 0.857 1.00 98.44 287 SER A N 1
ATOM 2155 C CA . SER A 1 287 ? 2.935 2.175 0.040 1.00 98.44 287 SER A CA 1
ATOM 2156 C C . SER A 1 287 ? 4.190 1.315 0.204 1.00 98.44 287 SER A C 1
ATOM 2158 O O . SER A 1 287 ? 4.733 0.854 -0.799 1.00 98.44 287 SER A O 1
ATOM 2160 N N . LEU A 1 288 ? 4.589 0.992 1.441 1.00 98.19 288 LEU A N 1
ATOM 2161 C CA . LEU A 1 288 ? 5.701 0.074 1.722 1.00 98.19 288 LEU A CA 1
ATOM 2162 C C . LEU A 1 288 ? 5.485 -1.294 1.065 1.00 98.19 288 LEU A C 1
ATOM 2164 O O . LEU A 1 288 ? 6.377 -1.807 0.389 1.00 98.19 288 LEU A O 1
ATOM 2168 N N . ASN A 1 289 ? 4.290 -1.871 1.205 1.00 97.94 289 ASN A N 1
ATOM 2169 C CA . ASN A 1 289 ? 3.949 -3.161 0.605 1.00 97.94 289 ASN A CA 1
ATOM 2170 C C . ASN A 1 289 ? 4.005 -3.127 -0.929 1.00 97.94 289 ASN A C 1
ATOM 2172 O O . ASN A 1 289 ? 4.469 -4.082 -1.550 1.00 97.94 289 ASN A O 1
ATOM 2176 N N . SER A 1 290 ? 3.538 -2.042 -1.547 1.00 98.56 290 SER A N 1
ATOM 2177 C CA . SER A 1 290 ? 3.542 -1.883 -3.006 1.00 98.56 290 SER A CA 1
ATOM 2178 C C . SER A 1 290 ? 4.957 -1.716 -3.559 1.00 98.56 290 SER A C 1
ATOM 2180 O O . SER A 1 290 ? 5.315 -2.354 -4.548 1.00 98.56 290 SER A O 1
ATOM 2182 N N . ILE A 1 291 ? 5.787 -0.920 -2.883 1.00 98.69 291 ILE A N 1
ATOM 2183 C CA . ILE A 1 291 ? 7.199 -0.725 -3.231 1.00 98.69 291 ILE A CA 1
ATOM 2184 C C . ILE A 1 291 ? 7.967 -2.048 -3.138 1.00 98.69 291 ILE A C 1
ATOM 2186 O O . ILE A 1 291 ? 8.654 -2.432 -4.080 1.00 98.69 291 ILE A O 1
ATOM 2190 N N . ASN A 1 292 ? 7.773 -2.806 -2.056 1.00 98.31 292 ASN A N 1
ATOM 2191 C CA . ASN A 1 292 ? 8.394 -4.121 -1.863 1.00 98.31 292 ASN A CA 1
ATOM 2192 C C . ASN A 1 292 ? 7.977 -5.170 -2.910 1.00 98.31 292 ASN A C 1
ATOM 2194 O O . ASN A 1 292 ? 8.702 -6.135 -3.152 1.00 98.31 292 ASN A O 1
ATOM 2198 N N . LYS A 1 293 ? 6.820 -4.988 -3.557 1.00 98.19 293 LYS A N 1
ATOM 2199 C CA . LYS A 1 293 ? 6.369 -5.816 -4.687 1.00 98.19 293 LYS A CA 1
ATOM 2200 C C . LYS A 1 293 ? 6.957 -5.379 -6.035 1.00 98.19 293 LYS A C 1
ATOM 2202 O O . LYS A 1 293 ? 6.736 -6.072 -7.025 1.00 98.19 293 LYS A O 1
ATOM 2207 N N . GLY A 1 294 ? 7.704 -4.275 -6.082 1.00 97.75 294 GLY A N 1
ATOM 2208 C CA . GLY A 1 294 ? 8.287 -3.719 -7.304 1.00 97.75 294 GLY A CA 1
ATOM 2209 C C . GLY A 1 294 ? 7.304 -2.900 -8.141 1.00 97.75 294 GLY A C 1
ATOM 2210 O O . GLY A 1 294 ? 7.472 -2.802 -9.354 1.00 97.75 294 GLY A O 1
ATOM 2211 N N . TYR A 1 295 ? 6.250 -2.338 -7.537 1.00 98.25 295 TYR A N 1
ATOM 2212 C CA . TYR A 1 295 ? 5.313 -1.485 -8.272 1.00 98.25 295 TYR A CA 1
ATOM 2213 C C . TYR A 1 295 ? 5.926 -0.120 -8.597 1.00 98.25 295 TYR A C 1
ATOM 2215 O O . TYR A 1 295 ? 6.588 0.501 -7.770 1.00 98.25 295 TYR A O 1
ATOM 2223 N N . THR A 1 296 ? 5.638 0.387 -9.796 1.00 97.44 296 THR A N 1
ATOM 2224 C CA . THR A 1 296 ? 6.300 1.566 -10.373 1.00 97.44 296 THR A CA 1
ATOM 2225 C C . THR A 1 296 ? 5.490 2.861 -10.242 1.00 97.44 296 THR A C 1
ATOM 2227 O O . THR A 1 296 ? 5.577 3.732 -11.105 1.00 97.44 296 THR A O 1
ATOM 2230 N N . SER A 1 297 ? 4.663 3.007 -9.202 1.00 98.00 297 SER A N 1
ATOM 2231 C CA . SER A 1 297 ? 3.984 4.286 -8.942 1.00 98.00 297 SER A CA 1
ATOM 2232 C C . SER A 1 297 ? 4.852 5.175 -8.059 1.00 98.00 297 SER A C 1
ATOM 2234 O O . SER A 1 297 ? 5.185 4.804 -6.933 1.00 98.00 297 SER A O 1
ATOM 2236 N N . THR A 1 298 ? 5.160 6.384 -8.529 1.00 97.75 298 THR A N 1
ATOM 2237 C CA . THR A 1 298 ? 5.919 7.387 -7.761 1.00 97.75 298 THR A CA 1
ATOM 2238 C C . THR A 1 298 ? 5.170 7.850 -6.506 1.00 97.75 298 THR A C 1
ATOM 2240 O O . THR A 1 298 ? 5.796 8.251 -5.525 1.00 97.75 298 THR A O 1
ATOM 2243 N N . SER A 1 299 ? 3.834 7.741 -6.489 1.00 98.06 299 SER A N 1
ATOM 2244 C CA . SER A 1 299 ? 3.016 8.101 -5.324 1.00 98.06 299 SER A CA 1
ATOM 2245 C C . SER A 1 299 ? 3.359 7.277 -4.084 1.00 98.06 299 SER A C 1
ATOM 2247 O O . SER A 1 299 ? 3.370 7.828 -2.987 1.00 98.06 299 SER A O 1
ATOM 2249 N N . TYR A 1 300 ? 3.706 5.995 -4.238 1.00 98.50 300 TYR A N 1
ATOM 2250 C CA . TYR A 1 300 ? 4.063 5.149 -3.099 1.00 98.50 300 TYR A CA 1
ATOM 2251 C C . TYR A 1 300 ? 5.332 5.654 -2.406 1.00 98.50 300 TYR A C 1
ATOM 2253 O O . TYR A 1 300 ? 5.364 5.767 -1.183 1.00 98.50 300 TYR A O 1
ATOM 2261 N N . TYR A 1 301 ? 6.355 6.019 -3.179 1.00 98.38 301 TYR A N 1
ATOM 2262 C CA . TYR A 1 301 ? 7.604 6.564 -2.644 1.00 98.38 301 TYR A CA 1
ATOM 2263 C C . TYR A 1 301 ? 7.366 7.914 -1.962 1.00 98.38 301 TYR A C 1
ATOM 2265 O O . TYR A 1 301 ? 7.812 8.127 -0.834 1.00 98.38 301 TYR A O 1
ATOM 2273 N N . LYS A 1 302 ? 6.561 8.785 -2.584 1.00 97.75 302 LYS A N 1
ATOM 2274 C CA . LYS A 1 302 ? 6.183 10.080 -2.005 1.00 97.75 302 LYS A CA 1
ATOM 2275 C C . LYS A 1 302 ? 5.440 9.930 -0.674 1.00 97.75 302 LYS A C 1
ATOM 2277 O O . LYS A 1 302 ? 5.725 10.681 0.254 1.00 97.75 302 LYS A O 1
ATOM 2282 N N . ASN A 1 303 ? 4.527 8.965 -0.565 1.00 97.69 303 ASN A N 1
ATOM 2283 C CA . ASN A 1 303 ? 3.758 8.718 0.658 1.00 97.69 303 ASN A CA 1
ATOM 2284 C C . ASN A 1 303 ? 4.647 8.356 1.852 1.00 97.69 303 ASN A C 1
ATOM 2286 O O . ASN A 1 303 ? 4.336 8.746 2.971 1.00 97.69 303 ASN A O 1
ATOM 2290 N N . ILE A 1 304 ? 5.762 7.656 1.618 1.00 97.19 304 ILE A N 1
ATOM 2291 C CA . ILE A 1 304 ? 6.750 7.338 2.660 1.00 97.19 304 ILE A CA 1
ATOM 2292 C C . ILE A 1 304 ? 7.855 8.402 2.778 1.00 97.19 304 ILE A C 1
ATOM 2294 O O . ILE A 1 304 ? 8.827 8.201 3.497 1.00 97.19 304 ILE A O 1
ATOM 2298 N N . GLY A 1 305 ? 7.728 9.541 2.090 1.00 96.00 305 GLY A N 1
ATOM 2299 C CA . GLY A 1 305 ? 8.660 10.668 2.173 1.00 96.00 305 GLY A CA 1
ATOM 2300 C C . GLY A 1 305 ? 9.887 10.588 1.258 1.00 96.00 305 GLY A C 1
ATOM 2301 O O . GLY A 1 305 ? 10.773 11.429 1.374 1.00 96.00 305 GLY A O 1
ATOM 2302 N N . ILE A 1 306 ? 9.956 9.629 0.331 1.00 97.88 306 ILE A N 1
ATOM 2303 C CA . ILE A 1 306 ? 11.029 9.539 -0.669 1.00 97.88 306 ILE A CA 1
ATOM 2304 C C . ILE A 1 306 ? 10.593 10.301 -1.928 1.00 97.88 306 ILE A C 1
ATOM 2306 O O . ILE A 1 306 ? 9.775 9.823 -2.713 1.00 97.88 306 ILE A O 1
ATOM 2310 N N . THR A 1 307 ? 11.127 11.507 -2.123 1.00 96.94 307 THR A N 1
ATOM 2311 C CA . THR A 1 307 ? 10.702 12.440 -3.187 1.00 96.94 307 THR A CA 1
ATOM 2312 C C . THR A 1 307 ? 11.605 12.456 -4.421 1.00 96.94 307 THR A C 1
ATOM 2314 O O . THR A 1 307 ? 11.248 13.059 -5.429 1.00 96.94 307 THR A O 1
ATOM 2317 N N . THR A 1 308 ? 12.758 11.787 -4.372 1.00 96.44 308 THR A N 1
ATOM 2318 C CA . THR A 1 308 ? 13.743 11.730 -5.468 1.00 96.44 308 THR A CA 1
ATOM 2319 C C . THR A 1 308 ? 13.346 10.774 -6.600 1.00 96.44 308 THR A C 1
ATOM 2321 O O . THR A 1 308 ? 13.940 10.800 -7.682 1.00 96.44 308 THR A O 1
ATOM 2324 N N . VAL A 1 309 ? 12.325 9.943 -6.382 1.00 97.56 309 VAL A N 1
ATOM 2325 C CA . VAL A 1 309 ? 11.823 8.973 -7.361 1.00 97.56 309 VAL A CA 1
ATOM 2326 C C . VAL A 1 309 ? 10.833 9.634 -8.324 1.00 97.56 309 VAL A C 1
ATOM 2328 O O . VAL A 1 309 ? 9.853 10.250 -7.907 1.00 97.56 309 VAL A O 1
ATOM 2331 N N . ASN A 1 310 ? 11.071 9.486 -9.625 1.00 94.75 310 ASN A N 1
ATOM 2332 C CA . ASN A 1 310 ? 10.314 10.101 -10.715 1.00 94.75 310 ASN A CA 1
ATOM 2333 C C . ASN A 1 310 ? 10.135 9.118 -11.895 1.00 94.75 310 ASN A C 1
ATOM 2335 O O . ASN A 1 310 ? 10.534 7.958 -11.816 1.00 94.75 310 ASN A O 1
ATOM 2339 N N . SER A 1 311 ? 9.515 9.565 -12.992 1.00 91.25 311 SER A N 1
ATOM 2340 C CA . SER A 1 311 ? 9.238 8.728 -14.173 1.00 91.25 311 SER A CA 1
ATOM 2341 C C . SER A 1 311 ? 10.478 8.115 -14.820 1.00 91.25 311 SER A C 1
ATOM 2343 O O . SER A 1 311 ? 10.377 7.042 -15.414 1.00 91.25 311 SER A O 1
ATOM 2345 N N . ASP A 1 312 ? 11.624 8.779 -14.706 1.00 89.06 312 ASP A N 1
ATOM 2346 C CA . ASP A 1 312 ? 12.844 8.407 -15.415 1.00 89.06 312 ASP A CA 1
ATOM 2347 C C . ASP A 1 312 ? 13.609 7.318 -14.652 1.00 89.06 312 ASP A C 1
ATOM 2349 O O . ASP A 1 312 ? 14.214 6.445 -15.265 1.00 89.06 312 ASP A O 1
ATOM 2353 N N . ASN A 1 313 ? 13.545 7.319 -13.315 1.00 94.38 313 ASN A N 1
ATOM 2354 C CA . ASN A 1 313 ? 14.314 6.397 -12.470 1.00 94.38 313 ASN A CA 1
ATOM 2355 C C . ASN A 1 313 ? 13.483 5.273 -11.816 1.00 94.38 313 ASN A C 1
ATOM 2357 O O . ASN A 1 313 ? 14.047 4.266 -11.381 1.00 94.38 313 ASN A O 1
ATOM 2361 N N . ILE A 1 314 ? 12.149 5.389 -11.779 1.00 96.06 314 ILE A N 1
ATOM 2362 C CA . ILE A 1 314 ? 11.271 4.470 -11.036 1.00 96.06 314 ILE A CA 1
ATOM 2363 C C . ILE A 1 314 ? 11.421 3.003 -11.448 1.00 96.06 314 ILE A C 1
ATOM 2365 O O . ILE A 1 314 ? 11.354 2.125 -10.592 1.00 96.06 314 ILE A O 1
ATOM 2369 N N . LYS A 1 315 ? 11.641 2.711 -12.736 1.00 95.12 315 LYS A N 1
ATOM 2370 C CA . LYS A 1 315 ? 11.771 1.326 -13.220 1.00 95.12 315 LYS A CA 1
ATOM 2371 C C . LYS A 1 315 ? 13.006 0.639 -12.635 1.00 95.12 315 LYS A C 1
ATOM 2373 O O . LYS A 1 315 ? 12.892 -0.465 -12.105 1.00 95.12 315 LYS A O 1
ATOM 2378 N N . ALA A 1 316 ? 14.159 1.306 -12.691 1.00 96.31 316 ALA A N 1
ATOM 2379 C CA . ALA A 1 316 ? 15.411 0.790 -12.146 1.00 96.31 316 ALA A CA 1
ATOM 2380 C C . ALA A 1 316 ? 15.333 0.628 -10.620 1.00 96.31 316 ALA A C 1
ATOM 2382 O O . ALA A 1 316 ? 15.721 -0.407 -10.081 1.00 96.31 316 ALA A O 1
ATOM 2383 N N . ILE A 1 317 ? 14.760 1.618 -9.929 1.00 98.44 317 ILE A N 1
ATOM 2384 C CA . ILE A 1 317 ? 14.630 1.611 -8.467 1.00 98.44 317 ILE A CA 1
ATOM 2385 C C . ILE A 1 317 ? 13.669 0.510 -8.008 1.00 98.44 317 ILE A C 1
ATOM 2387 O O . ILE A 1 317 ? 14.005 -0.256 -7.109 1.00 98.44 317 ILE A O 1
ATOM 2391 N N . ALA A 1 318 ? 12.497 0.382 -8.634 1.00 98.38 318 ALA A N 1
ATOM 2392 C CA . ALA A 1 318 ? 11.525 -0.651 -8.283 1.00 98.38 318 ALA A CA 1
ATOM 2393 C C . ALA A 1 318 ? 12.082 -2.067 -8.506 1.00 98.38 318 ALA A C 1
ATOM 2395 O O . ALA A 1 318 ? 11.856 -2.946 -7.672 1.00 98.38 318 ALA A O 1
ATOM 2396 N N . LYS A 1 319 ? 12.854 -2.278 -9.585 1.00 97.88 319 LYS A N 1
ATOM 2397 C CA . LYS A 1 319 ? 13.572 -3.537 -9.842 1.00 97.88 319 LYS A CA 1
ATOM 2398 C C . LYS A 1 319 ? 14.575 -3.837 -8.722 1.00 97.88 319 LYS A C 1
ATOM 2400 O O . LYS A 1 319 ? 14.478 -4.893 -8.105 1.00 97.88 319 LYS A O 1
ATOM 2405 N N . ALA A 1 320 ? 15.455 -2.889 -8.396 1.00 98.25 320 ALA A N 1
ATOM 2406 C CA . ALA A 1 320 ? 16.477 -3.068 -7.362 1.00 98.25 320 ALA A CA 1
ATOM 2407 C C . ALA A 1 320 ? 15.881 -3.306 -5.963 1.00 98.25 320 ALA A C 1
ATOM 2409 O O . ALA A 1 320 ? 16.339 -4.174 -5.222 1.00 98.25 320 ALA A O 1
ATOM 2410 N N . VAL A 1 321 ? 14.821 -2.575 -5.604 1.00 98.75 321 VAL A N 1
ATOM 2411 C CA . VAL A 1 321 ? 14.099 -2.772 -4.339 1.00 98.75 321 VAL A CA 1
ATOM 2412 C C . VAL A 1 321 ? 13.479 -4.165 -4.279 1.00 98.75 321 VAL A C 1
ATOM 2414 O O . VAL A 1 321 ? 13.616 -4.854 -3.269 1.00 98.75 321 VAL A O 1
ATOM 2417 N N . LYS A 1 322 ? 12.823 -4.609 -5.359 1.00 98.50 322 LYS A N 1
ATOM 2418 C CA . LYS A 1 322 ? 12.239 -5.950 -5.430 1.00 98.50 322 LYS A CA 1
ATOM 2419 C C . LYS A 1 322 ? 13.305 -7.039 -5.306 1.00 98.50 322 LYS A C 1
ATOM 2421 O O . LYS A 1 322 ? 13.094 -7.986 -4.555 1.00 98.50 322 LYS A O 1
ATOM 2426 N N . GLU A 1 323 ? 14.432 -6.903 -5.997 1.00 98.38 323 GLU A N 1
ATOM 2427 C CA . GLU A 1 323 ? 15.553 -7.847 -5.919 1.00 98.38 323 GLU A CA 1
ATOM 2428 C C . GLU A 1 323 ? 16.127 -7.913 -4.496 1.00 98.38 323 GLU A C 1
ATOM 2430 O O . GLU A 1 323 ? 16.262 -9.001 -3.936 1.00 98.38 323 GLU A O 1
ATOM 2435 N N . ALA A 1 324 ? 16.367 -6.764 -3.856 1.00 98.44 324 ALA A N 1
ATOM 2436 C CA . ALA A 1 324 ? 16.846 -6.707 -2.475 1.00 98.44 324 ALA A CA 1
ATOM 2437 C C . ALA A 1 324 ? 15.850 -7.332 -1.482 1.00 98.44 324 ALA A C 1
ATOM 2439 O O . ALA A 1 324 ? 16.245 -8.088 -0.592 1.00 98.44 324 ALA A O 1
ATOM 2440 N N . ARG A 1 325 ? 14.547 -7.082 -1.663 1.00 98.19 325 ARG A N 1
ATOM 2441 C CA . ARG A 1 325 ? 13.478 -7.728 -0.889 1.00 98.19 325 ARG A CA 1
ATOM 2442 C C . ARG A 1 325 ? 13.492 -9.239 -1.101 1.00 98.19 325 ARG A C 1
ATOM 2444 O O . ARG A 1 325 ? 13.444 -9.997 -0.135 1.00 98.19 325 ARG A O 1
ATOM 2451 N N . ASP A 1 326 ? 13.575 -9.691 -2.350 1.00 98.00 326 ASP A N 1
ATOM 2452 C CA . ASP A 1 326 ? 13.578 -11.113 -2.707 1.00 98.00 326 ASP A CA 1
ATOM 2453 C C . ASP A 1 326 ? 14.804 -11.852 -2.136 1.00 98.00 326 ASP A C 1
ATOM 2455 O O . ASP A 1 326 ? 14.694 -13.039 -1.815 1.00 98.00 326 ASP A O 1
ATOM 2459 N N . VAL A 1 327 ? 15.934 -11.163 -1.943 1.00 98.12 327 VAL A N 1
ATOM 2460 C CA . VAL A 1 327 ? 17.108 -11.675 -1.213 1.00 98.12 327 VAL A CA 1
ATOM 2461 C C . VAL A 1 327 ? 16.852 -11.715 0.295 1.00 98.12 327 VAL A C 1
ATOM 2463 O O . VAL A 1 327 ? 17.081 -12.750 0.918 1.00 98.12 327 VAL A O 1
ATOM 2466 N N . LYS A 1 328 ? 16.329 -10.630 0.883 1.00 96.88 328 LYS A N 1
ATOM 2467 C CA . LYS A 1 328 ? 16.065 -10.522 2.330 1.00 96.88 328 LYS A CA 1
ATOM 2468 C C . LYS A 1 328 ? 14.932 -11.443 2.815 1.00 96.88 328 LYS A C 1
ATOM 2470 O O . LYS A 1 328 ? 14.867 -11.758 3.997 1.00 96.88 328 LYS A O 1
ATOM 2475 N N . LYS A 1 329 ? 14.028 -11.863 1.919 1.00 96.38 329 LYS A N 1
ATOM 2476 C CA . LYS A 1 329 ? 12.823 -12.692 2.175 1.00 96.38 329 LYS A CA 1
ATOM 2477 C C . LYS A 1 329 ? 11.747 -12.062 3.063 1.00 96.38 329 LYS A C 1
ATOM 2479 O O . LYS A 1 329 ? 10.683 -12.651 3.232 1.00 96.38 329 LYS A O 1
ATOM 2484 N N . VAL A 1 330 ? 11.967 -10.851 3.558 1.00 96.00 330 VAL A N 1
ATOM 2485 C CA . VAL A 1 330 ? 10.978 -10.032 4.267 1.00 96.00 330 VAL A CA 1
ATOM 2486 C C . VAL A 1 330 ? 10.911 -8.648 3.633 1.00 96.00 330 VAL A C 1
ATOM 2488 O O . VAL A 1 330 ? 11.821 -8.253 2.902 1.00 96.00 330 VAL A O 1
ATOM 2491 N N . ASN A 1 331 ? 9.830 -7.914 3.895 1.00 97.12 331 ASN A N 1
ATOM 2492 C CA . ASN A 1 331 ? 9.693 -6.546 3.403 1.00 97.12 331 ASN A CA 1
ATOM 2493 C C . ASN A 1 331 ? 10.815 -5.646 3.947 1.00 97.12 331 ASN A C 1
ATOM 2495 O O . ASN A 1 331 ? 11.236 -5.761 5.098 1.00 97.12 331 ASN A O 1
ATOM 2499 N N . LEU A 1 332 ? 11.280 -4.750 3.085 1.00 98.06 332 LEU A N 1
ATOM 2500 C CA . LEU A 1 332 ? 12.227 -3.690 3.378 1.00 98.06 332 LEU A CA 1
ATOM 2501 C C . LEU A 1 332 ? 11.517 -2.524 4.069 1.00 98.06 332 LEU A C 1
ATOM 2503 O O . LEU A 1 332 ? 10.385 -2.184 3.703 1.00 98.06 332 LEU A O 1
ATOM 2507 N N . THR A 1 333 ? 12.207 -1.905 5.023 1.00 97.88 333 THR A N 1
ATOM 2508 C CA . THR A 1 333 ? 11.767 -0.675 5.696 1.00 97.88 333 THR A CA 1
ATOM 2509 C C . THR A 1 333 ? 11.983 0.548 4.805 1.00 97.88 333 THR A C 1
ATOM 2511 O O . THR A 1 333 ? 12.728 0.497 3.817 1.00 97.88 333 THR A O 1
ATOM 2514 N N . LYS A 1 334 ? 11.385 1.692 5.160 1.00 97.81 334 LYS A N 1
ATOM 2515 C CA . LYS A 1 334 ? 11.630 2.968 4.462 1.00 97.81 334 LYS A CA 1
ATOM 2516 C C . LYS A 1 334 ? 13.122 3.302 4.385 1.00 97.81 334 LYS A C 1
ATOM 2518 O O . LYS A 1 334 ? 13.589 3.766 3.342 1.00 97.81 334 LYS A O 1
ATOM 2523 N N . ALA A 1 335 ? 13.872 3.080 5.465 1.00 97.62 335 ALA A N 1
ATOM 2524 C CA . ALA A 1 335 ? 15.303 3.379 5.517 1.00 97.62 335 ALA A CA 1
ATOM 2525 C C . ALA A 1 335 ? 16.099 2.542 4.500 1.00 97.62 335 ALA A C 1
ATOM 2527 O O . ALA A 1 335 ? 16.932 3.073 3.765 1.00 97.62 335 ALA A O 1
ATOM 2528 N N . GLU A 1 336 ? 15.795 1.247 4.396 1.00 98.31 336 GLU A N 1
ATOM 2529 C CA . GLU A 1 336 ? 16.434 0.346 3.432 1.00 98.31 336 GLU A CA 1
ATOM 2530 C C . GLU A 1 336 ? 16.072 0.710 1.990 1.00 98.31 336 GLU A C 1
ATOM 2532 O O . GLU A 1 336 ? 16.950 0.791 1.130 1.00 98.31 336 GLU A O 1
ATOM 2537 N N . ILE A 1 337 ? 14.794 1.009 1.733 1.00 98.62 337 ILE A N 1
ATOM 2538 C CA . ILE A 1 337 ? 14.331 1.501 0.429 1.00 98.62 337 ILE A CA 1
ATOM 2539 C C . ILE A 1 337 ? 15.054 2.804 0.063 1.00 98.62 337 ILE A C 1
ATOM 2541 O O . ILE A 1 337 ? 15.482 2.963 -1.079 1.00 98.62 337 ILE A O 1
ATOM 2545 N N . SER A 1 338 ? 15.231 3.725 1.014 1.00 98.25 338 SER A N 1
ATOM 2546 C CA . SER A 1 338 ? 15.932 4.997 0.786 1.00 98.25 338 SER A CA 1
ATOM 2547 C C . SER A 1 338 ? 17.405 4.778 0.436 1.00 98.25 338 SER A C 1
ATOM 2549 O O . SER A 1 338 ? 17.915 5.409 -0.488 1.00 98.25 338 SER A O 1
ATOM 2551 N N . LYS A 1 339 ? 18.077 3.840 1.115 1.00 98.44 339 LYS A N 1
ATOM 2552 C CA . LYS A 1 339 ? 19.460 3.458 0.803 1.00 98.44 339 LYS A CA 1
ATOM 2553 C C . LYS A 1 339 ? 19.586 2.928 -0.629 1.00 98.44 339 LYS A C 1
ATOM 2555 O O . LYS A 1 339 ? 20.382 3.455 -1.398 1.00 98.44 339 LYS A O 1
ATOM 2560 N N . ILE A 1 340 ? 18.751 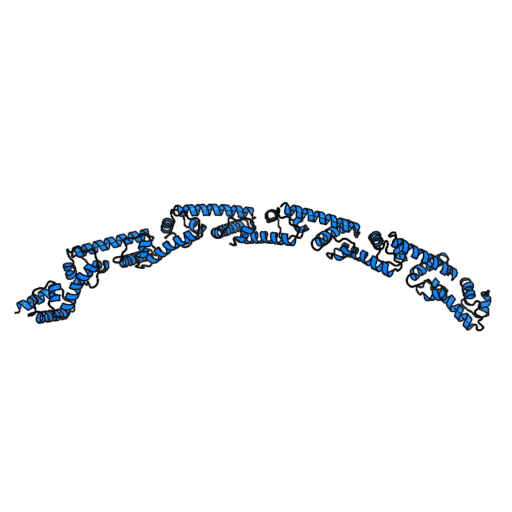1.957 -1.004 1.00 98.62 340 ILE A N 1
ATOM 2561 C CA . ILE A 1 340 ? 18.738 1.378 -2.360 1.00 98.62 340 ILE A CA 1
ATOM 2562 C C . ILE A 1 340 ? 18.427 2.452 -3.408 1.00 98.62 340 ILE A C 1
ATOM 2564 O O . ILE A 1 340 ? 19.060 2.501 -4.458 1.00 98.62 340 ILE A O 1
ATOM 2568 N N . THR A 1 341 ? 17.469 3.334 -3.113 1.00 98.56 341 THR A N 1
ATOM 2569 C CA . THR A 1 341 ? 17.109 4.464 -3.981 1.00 98.56 341 THR A CA 1
ATOM 2570 C C . THR A 1 341 ? 18.340 5.319 -4.279 1.00 98.56 341 THR A C 1
ATOM 2572 O O . THR A 1 341 ? 18.632 5.568 -5.445 1.00 98.56 341 THR A O 1
ATOM 2575 N N . ASN A 1 342 ? 19.097 5.716 -3.254 1.00 98.19 342 ASN A N 1
ATOM 2576 C CA . ASN A 1 342 ? 20.297 6.536 -3.429 1.00 98.19 342 ASN A CA 1
ATOM 257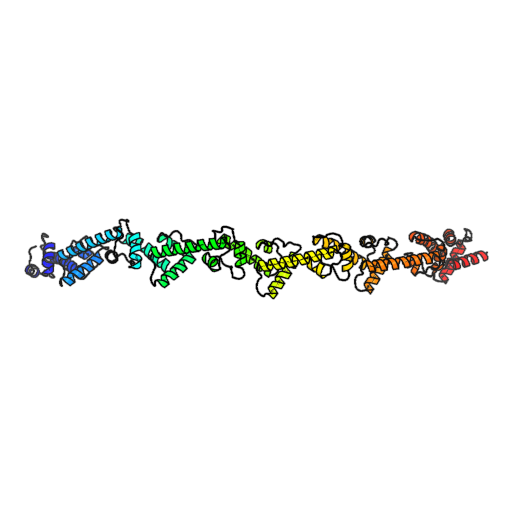7 C C . ASN A 1 342 ? 21.400 5.806 -4.212 1.00 98.19 342 ASN A C 1
ATOM 2579 O O . ASN A 1 342 ? 21.991 6.394 -5.113 1.00 98.19 342 ASN A O 1
ATOM 2583 N N . GLU A 1 343 ? 21.632 4.519 -3.935 1.00 98.38 343 GLU A N 1
ATOM 2584 C CA . GLU A 1 343 ? 22.611 3.705 -4.673 1.00 98.38 343 GLU A CA 1
ATOM 2585 C C . GLU A 1 343 ? 22.261 3.582 -6.166 1.00 98.38 343 GLU A C 1
ATOM 2587 O O . GLU A 1 343 ? 23.136 3.652 -7.031 1.00 98.38 343 GLU A O 1
ATOM 2592 N N . VAL A 1 344 ? 20.977 3.409 -6.498 1.00 98.19 344 VAL A N 1
ATOM 2593 C CA . VAL A 1 344 ? 20.520 3.353 -7.895 1.00 98.19 344 VAL A CA 1
ATOM 2594 C C . VAL A 1 344 ? 20.640 4.718 -8.569 1.00 98.19 344 VAL A C 1
ATOM 2596 O O . VAL A 1 344 ? 21.056 4.778 -9.724 1.00 98.19 344 VAL A O 1
ATOM 2599 N N . LEU A 1 345 ? 20.322 5.810 -7.868 1.00 97.19 345 LEU A N 1
ATOM 2600 C CA . LEU A 1 345 ? 20.476 7.167 -8.401 1.00 97.19 345 LEU A CA 1
ATOM 2601 C C . LEU A 1 345 ? 21.934 7.486 -8.747 1.00 97.19 345 LEU A C 1
ATOM 2603 O O . LEU A 1 345 ? 22.185 8.032 -9.818 1.00 97.19 345 LEU A O 1
ATOM 2607 N N . GLU A 1 346 ? 22.889 7.083 -7.908 1.00 97.25 346 GLU A N 1
ATOM 2608 C CA . GLU A 1 346 ? 24.320 7.256 -8.190 1.00 97.25 346 GLU A CA 1
ATOM 2609 C C . GLU A 1 346 ? 24.753 6.471 -9.442 1.00 97.25 346 GLU A C 1
ATOM 2611 O O . GLU A 1 346 ? 25.504 6.972 -10.281 1.00 97.25 346 GLU A O 1
ATOM 2616 N N . LYS A 1 347 ? 24.253 5.239 -9.613 1.00 97.19 347 LYS A N 1
ATOM 2617 C CA . LYS A 1 347 ? 24.518 4.442 -10.822 1.00 97.19 347 LYS A CA 1
ATOM 2618 C C . LYS A 1 347 ? 23.908 5.084 -12.067 1.00 97.19 347 LYS A C 1
ATOM 2620 O O . LYS A 1 347 ? 24.576 5.154 -13.092 1.00 97.19 347 LYS A O 1
ATOM 2625 N N . ILE A 1 348 ? 22.678 5.591 -11.969 1.00 96.19 348 ILE A N 1
ATOM 2626 C CA . ILE A 1 348 ? 22.021 6.331 -13.053 1.00 96.19 348 ILE A CA 1
ATOM 2627 C C . ILE A 1 348 ? 22.859 7.556 -13.434 1.00 96.19 348 ILE A C 1
ATOM 2629 O O . ILE A 1 348 ? 23.129 7.758 -14.615 1.00 96.19 348 ILE A O 1
ATOM 2633 N N . GLU A 1 349 ? 23.322 8.343 -12.461 1.00 95.25 349 GLU A N 1
ATOM 2634 C CA . GLU A 1 349 ? 24.178 9.509 -12.706 1.00 95.25 349 GLU A CA 1
ATOM 2635 C C . GLU A 1 349 ? 25.479 9.128 -13.431 1.00 95.25 349 GLU A C 1
ATOM 2637 O O . GLU A 1 349 ? 25.849 9.772 -14.417 1.00 95.25 349 GLU A O 1
ATOM 2642 N N . LYS A 1 350 ? 26.129 8.032 -13.019 1.00 96.31 350 LYS A N 1
ATOM 2643 C CA . LYS A 1 350 ? 27.311 7.483 -13.705 1.00 96.31 350 LYS A CA 1
ATOM 2644 C C . LYS A 1 350 ? 27.009 7.087 -15.152 1.00 96.31 350 LYS A C 1
ATOM 2646 O O . LYS A 1 350 ? 27.777 7.453 -16.041 1.00 96.31 350 LYS A O 1
ATOM 2651 N N . SER A 1 351 ? 25.884 6.419 -15.410 1.00 96.81 351 SER A N 1
ATOM 2652 C CA . SER A 1 351 ? 25.469 6.049 -16.770 1.00 96.81 351 SER A CA 1
ATOM 2653 C C . SER A 1 351 ? 25.172 7.274 -17.640 1.00 96.81 351 SER A C 1
ATOM 2655 O O . SER A 1 351 ? 25.616 7.332 -18.785 1.00 96.81 351 SER A O 1
ATOM 2657 N N . PHE A 1 352 ? 24.517 8.308 -17.100 1.00 95.56 352 PHE A N 1
ATOM 2658 C CA . PHE A 1 352 ? 24.372 9.600 -17.786 1.00 95.56 352 PHE A CA 1
ATOM 2659 C C . PHE A 1 352 ? 25.733 10.230 -18.119 1.00 95.56 352 PHE A C 1
ATOM 2661 O O . PHE A 1 352 ? 25.924 10.756 -19.219 1.00 95.56 352 PHE A O 1
ATOM 2668 N N . GLY A 1 353 ? 26.694 10.168 -17.194 1.00 96.12 353 GLY A N 1
ATOM 2669 C CA . GLY A 1 353 ? 28.072 10.605 -17.425 1.00 96.12 353 GLY A CA 1
ATOM 2670 C C . GLY A 1 353 ? 28.739 9.847 -18.576 1.00 96.12 353 GLY A C 1
ATOM 2671 O O . GLY A 1 353 ? 29.300 10.472 -19.476 1.00 96.12 353 GLY A O 1
ATOM 2672 N N . ALA A 1 354 ? 28.611 8.519 -18.599 1.00 97.62 354 ALA A N 1
ATOM 2673 C CA . ALA A 1 354 ? 29.158 7.667 -19.653 1.00 97.62 354 ALA A CA 1
ATOM 2674 C C . ALA A 1 354 ? 28.530 7.956 -21.028 1.00 97.62 354 ALA A C 1
ATOM 2676 O O . ALA A 1 354 ? 29.250 8.041 -22.025 1.00 97.62 354 ALA A O 1
ATOM 2677 N N . VAL A 1 355 ? 27.212 8.186 -21.094 1.00 97.44 355 VAL A N 1
ATOM 2678 C CA . VAL A 1 355 ? 26.526 8.580 -22.340 1.00 97.44 355 VAL A CA 1
ATOM 2679 C C . VAL A 1 355 ? 27.087 9.904 -22.854 1.00 97.44 355 VAL A C 1
ATOM 2681 O O . VAL A 1 355 ? 27.484 10.007 -24.013 1.00 97.44 355 VAL A O 1
ATOM 2684 N N . ASN A 1 356 ? 27.204 10.905 -21.980 1.00 96.38 356 ASN A N 1
ATOM 2685 C CA . ASN A 1 356 ? 27.735 12.215 -22.352 1.00 96.38 356 ASN A CA 1
ATOM 2686 C C . ASN A 1 356 ? 29.222 12.173 -22.747 1.00 96.38 356 ASN A C 1
ATOM 2688 O O . ASN A 1 356 ? 29.653 12.979 -23.572 1.00 96.38 356 ASN A O 1
ATOM 2692 N N . ALA A 1 357 ? 30.001 11.231 -22.213 1.00 96.88 357 ALA A N 1
ATOM 2693 C CA . ALA A 1 357 ? 31.381 10.986 -22.630 1.00 96.88 357 ALA A CA 1
ATOM 2694 C C . ALA A 1 357 ? 31.488 10.210 -23.962 1.00 96.88 357 ALA A C 1
ATOM 2696 O O . ALA A 1 357 ? 32.553 10.204 -24.587 1.00 96.88 357 ALA A O 1
ATOM 2697 N N . GLY A 1 358 ? 30.395 9.588 -24.421 1.00 96.81 358 GLY A N 1
ATOM 2698 C CA . GLY A 1 358 ? 30.382 8.679 -25.569 1.00 96.81 358 GLY A CA 1
ATOM 2699 C C . GLY A 1 358 ? 31.012 7.316 -25.264 1.00 96.81 358 GLY A C 1
ATOM 2700 O O . GLY A 1 358 ? 31.536 6.670 -26.167 1.00 96.81 358 GLY A O 1
ATOM 2701 N N . THR A 1 359 ? 31.004 6.896 -23.996 1.00 97.50 359 THR A N 1
ATOM 2702 C CA . THR A 1 359 ? 31.612 5.645 -23.509 1.00 97.50 359 THR A CA 1
ATOM 2703 C C . THR A 1 359 ? 30.600 4.715 -22.838 1.00 97.50 359 THR A C 1
ATOM 2705 O O . THR A 1 359 ? 31.004 3.773 -22.160 1.00 97.50 359 THR A O 1
ATOM 2708 N N . ALA A 1 360 ? 29.297 4.983 -22.972 1.00 98.19 360 ALA A N 1
ATOM 2709 C CA . ALA A 1 360 ? 28.254 4.155 -22.376 1.00 98.19 360 ALA A CA 1
ATOM 2710 C C . ALA A 1 360 ? 28.251 2.732 -22.948 1.00 98.19 360 ALA A C 1
ATOM 2712 O O . ALA A 1 360 ? 28.494 2.503 -24.135 1.00 98.19 360 ALA A O 1
ATOM 2713 N N . THR A 1 361 ? 27.949 1.780 -22.078 1.00 98.25 361 THR A N 1
ATOM 2714 C CA . THR A 1 361 ? 27.764 0.363 -22.388 1.00 98.25 361 THR A CA 1
ATOM 2715 C C . THR A 1 361 ? 26.282 0.040 -22.606 1.00 98.25 361 THR A C 1
ATOM 2717 O O . THR A 1 361 ? 25.405 0.859 -22.329 1.00 98.25 361 THR A O 1
ATOM 2720 N N . LEU A 1 362 ? 25.962 -1.178 -23.059 1.00 97.69 362 LEU A N 1
ATOM 2721 C CA . LEU A 1 362 ? 24.564 -1.630 -23.125 1.00 97.69 362 LEU A CA 1
ATOM 2722 C C . LEU A 1 362 ? 23.879 -1.628 -21.754 1.00 97.69 362 LEU A C 1
ATOM 2724 O O . LEU A 1 362 ? 22.716 -1.247 -21.660 1.00 97.69 362 LEU A O 1
ATOM 2728 N N . ALA A 1 363 ? 24.612 -1.995 -20.700 1.00 96.56 363 ALA A N 1
ATOM 2729 C CA . ALA A 1 363 ? 24.096 -1.989 -19.336 1.00 96.56 363 ALA A CA 1
ATOM 2730 C C . ALA A 1 363 ? 23.749 -0.571 -18.863 1.00 96.56 363 ALA A C 1
ATOM 2732 O O . ALA A 1 363 ? 22.755 -0.393 -18.163 1.00 96.56 363 ALA A O 1
ATOM 2733 N N . ASP A 1 364 ? 24.520 0.439 -19.283 1.00 97.62 364 ASP A N 1
ATOM 2734 C CA . ASP A 1 364 ? 24.201 1.837 -18.992 1.00 97.62 364 ASP A CA 1
ATOM 2735 C C . ASP A 1 364 ? 22.864 2.224 -19.618 1.00 97.62 364 ASP A C 1
ATOM 2737 O O . ASP A 1 364 ? 21.980 2.689 -18.904 1.00 97.62 364 ASP A O 1
ATOM 2741 N N . TYR A 1 365 ? 22.688 1.974 -20.923 1.00 97.00 365 TYR A N 1
ATOM 2742 C CA . TYR A 1 365 ? 21.437 2.269 -21.628 1.00 97.00 365 TYR A CA 1
ATOM 2743 C C . TYR A 1 365 ? 20.240 1.512 -21.042 1.00 97.00 365 TYR A C 1
ATOM 2745 O O . TYR A 1 365 ? 19.185 2.118 -20.856 1.00 97.00 365 TYR A O 1
ATOM 2753 N N . GLU A 1 366 ? 20.400 0.233 -20.692 1.00 95.62 366 GLU A N 1
ATOM 2754 C CA . GLU A 1 366 ? 19.352 -0.549 -20.027 1.00 95.62 366 GLU A CA 1
ATOM 2755 C C . GLU A 1 366 ? 18.980 0.050 -18.661 1.00 95.62 366 GLU A C 1
ATOM 2757 O O . GLU A 1 366 ? 17.794 0.216 -18.366 1.00 95.62 366 GLU A O 1
ATOM 2762 N N . LEU A 1 367 ? 19.974 0.428 -17.847 1.00 95.50 367 LEU A N 1
ATOM 2763 C CA . LEU A 1 367 ? 19.761 0.999 -16.517 1.00 95.50 367 LEU A CA 1
ATOM 2764 C C . LEU A 1 367 ? 18.977 2.315 -16.573 1.00 95.50 367 LEU A C 1
ATOM 2766 O O . LEU A 1 367 ? 18.053 2.511 -15.781 1.00 95.50 367 LEU A O 1
ATOM 2770 N N . ILE A 1 368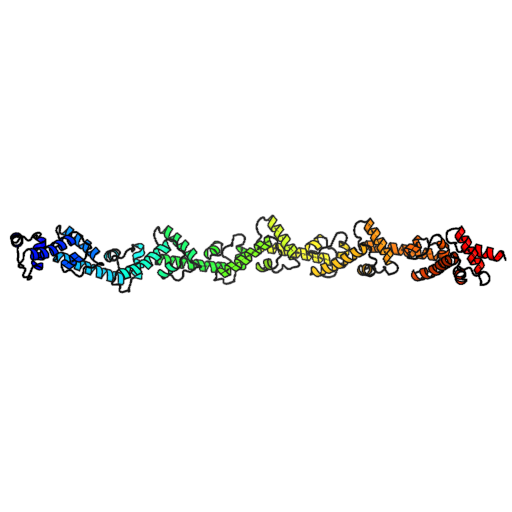 ? 19.321 3.204 -17.509 1.00 94.69 368 ILE A N 1
ATOM 2771 C CA . ILE A 1 368 ? 18.605 4.475 -17.702 1.00 94.69 368 ILE A CA 1
ATOM 2772 C C . ILE A 1 368 ? 17.320 4.317 -18.533 1.00 94.69 368 ILE A C 1
ATOM 2774 O O . ILE A 1 368 ? 16.621 5.298 -18.775 1.00 94.69 368 ILE A O 1
ATOM 2778 N N . GLY A 1 369 ? 16.986 3.096 -18.963 1.00 93.50 369 GLY A N 1
ATOM 2779 C CA . GLY A 1 369 ? 15.732 2.770 -19.642 1.00 93.50 369 GLY A CA 1
ATOM 2780 C C . GLY A 1 369 ? 15.666 3.158 -21.121 1.00 93.50 369 GLY A C 1
ATOM 2781 O O . GLY A 1 369 ? 14.563 3.280 -21.658 1.00 93.50 369 GLY A O 1
ATOM 2782 N N . ILE A 1 370 ? 16.810 3.347 -21.781 1.00 95.19 370 ILE A N 1
ATOM 2783 C CA . ILE A 1 370 ? 16.895 3.567 -23.227 1.00 95.19 370 ILE A CA 1
ATOM 2784 C C . ILE A 1 370 ? 16.831 2.220 -23.952 1.00 95.19 370 ILE A C 1
ATOM 2786 O O . ILE A 1 370 ? 17.551 1.278 -23.633 1.00 95.19 370 ILE A O 1
ATOM 2790 N N . THR A 1 371 ? 15.967 2.129 -24.957 1.00 95.25 371 THR A N 1
ATOM 2791 C CA . THR A 1 371 ? 15.685 0.895 -25.705 1.00 95.25 371 THR A CA 1
ATOM 2792 C C . THR A 1 371 ? 16.129 0.997 -27.164 1.00 95.25 371 THR A C 1
ATOM 2794 O O . THR A 1 371 ? 16.263 2.094 -27.710 1.00 95.25 371 THR A O 1
ATOM 2797 N N . GLY A 1 372 ? 16.349 -0.155 -27.806 1.00 95.62 372 GLY A N 1
ATOM 2798 C CA . GLY A 1 372 ? 16.766 -0.256 -29.213 1.00 95.62 372 GLY A CA 1
ATOM 2799 C C . GLY A 1 372 ? 18.280 -0.172 -29.443 1.00 95.62 372 GLY A C 1
ATOM 2800 O O . GLY A 1 372 ? 18.743 -0.427 -30.558 1.00 95.62 372 GLY A O 1
ATOM 2801 N N . VAL A 1 373 ? 19.057 0.138 -28.402 1.00 97.88 373 VAL A N 1
ATOM 2802 C CA . VAL A 1 373 ? 20.520 0.068 -28.454 1.00 97.88 373 VAL A CA 1
ATOM 2803 C C . VAL A 1 373 ? 20.949 -1.398 -28.408 1.00 97.88 373 VAL A C 1
ATOM 2805 O O . VAL A 1 373 ? 20.457 -2.181 -27.600 1.00 97.88 373 VAL A O 1
ATOM 2808 N N . THR A 1 374 ? 21.841 -1.774 -29.312 1.00 97.00 374 THR A N 1
ATOM 2809 C CA . THR A 1 374 ? 22.375 -3.128 -29.493 1.00 97.00 374 THR A CA 1
ATOM 2810 C C . THR A 1 374 ? 23.885 -3.039 -29.668 1.00 97.00 374 THR A C 1
ATOM 2812 O O . THR A 1 374 ? 24.403 -1.962 -29.952 1.00 97.00 374 THR A O 1
ATOM 2815 N N . GLU A 1 375 ? 24.606 -4.156 -29.559 1.00 96.25 375 GLU A N 1
ATOM 2816 C CA . GLU A 1 375 ? 26.064 -4.170 -29.774 1.00 96.25 375 GLU A CA 1
ATOM 2817 C C . GLU A 1 375 ? 26.465 -3.574 -31.133 1.00 96.25 375 GLU A C 1
ATOM 2819 O O . GLU A 1 375 ? 27.486 -2.902 -31.239 1.00 96.25 375 GLU A O 1
ATOM 2824 N N . ILE A 1 376 ? 25.625 -3.756 -32.157 1.00 95.56 376 ILE A N 1
ATOM 2825 C CA . ILE A 1 376 ? 25.867 -3.272 -33.521 1.00 95.56 376 ILE A CA 1
ATOM 2826 C C . ILE A 1 376 ? 25.818 -1.743 -33.590 1.00 95.56 376 ILE A C 1
ATOM 2828 O O . ILE A 1 376 ? 26.690 -1.131 -34.194 1.00 95.56 376 ILE A O 1
ATOM 2832 N N . ASN A 1 377 ? 24.797 -1.121 -32.997 1.00 97.00 377 ASN A N 1
ATOM 2833 C CA . ASN A 1 377 ? 24.576 0.324 -33.114 1.00 97.00 377 ASN A CA 1
ATOM 2834 C C . ASN A 1 377 ? 25.148 1.126 -31.931 1.00 97.00 377 ASN A C 1
ATOM 2836 O O . ASN A 1 377 ? 25.050 2.351 -31.933 1.00 97.00 377 ASN A O 1
ATOM 2840 N N . LEU A 1 378 ? 25.758 0.464 -30.940 1.00 97.69 378 LEU A N 1
ATOM 2841 C CA . LEU A 1 378 ? 26.240 1.090 -29.707 1.00 97.69 378 LEU A CA 1
ATOM 2842 C C . LEU A 1 378 ? 27.217 2.240 -29.972 1.00 97.69 378 LEU A C 1
ATOM 2844 O O . LEU A 1 378 ? 27.070 3.316 -29.399 1.00 97.69 378 LEU A O 1
ATOM 2848 N N . VAL A 1 379 ? 28.198 2.021 -30.852 1.00 97.25 379 VAL A N 1
ATOM 2849 C CA . VAL A 1 379 ? 29.205 3.038 -31.197 1.00 97.25 379 VAL A CA 1
ATOM 2850 C C . VAL A 1 379 ? 28.550 4.244 -31.870 1.00 97.25 379 VAL A C 1
ATOM 2852 O O . VAL A 1 379 ? 28.847 5.378 -31.503 1.00 97.25 379 VAL A O 1
ATOM 2855 N N . ASP A 1 380 ? 27.618 4.002 -32.792 1.00 97.88 380 ASP A N 1
ATOM 2856 C CA . ASP A 1 380 ? 26.918 5.056 -33.530 1.00 97.88 380 ASP A CA 1
ATOM 2857 C C . ASP A 1 380 ? 25.995 5.875 -32.606 1.00 97.88 380 ASP A C 1
ATOM 2859 O O . ASP A 1 380 ? 25.936 7.102 -32.693 1.00 97.88 380 ASP A O 1
ATOM 2863 N N . VAL A 1 381 ? 25.301 5.214 -31.672 1.00 98.12 381 VAL A N 1
ATOM 2864 C CA . VAL A 1 381 ? 24.466 5.880 -30.659 1.00 98.12 381 VAL A CA 1
ATOM 2865 C C . VAL A 1 381 ? 25.330 6.692 -29.689 1.00 98.12 381 VAL A C 1
ATOM 2867 O O . VAL A 1 381 ? 25.018 7.855 -29.428 1.00 98.12 381 VAL A O 1
ATOM 2870 N N . ASN A 1 382 ? 26.439 6.125 -29.202 1.00 97.94 382 ASN A N 1
ATOM 2871 C CA . ASN A 1 382 ? 27.393 6.831 -28.345 1.00 97.94 382 ASN A CA 1
ATOM 2872 C C . ASN A 1 382 ? 27.967 8.072 -29.034 1.00 97.94 382 ASN A C 1
ATOM 2874 O O . ASN A 1 382 ? 28.063 9.121 -28.403 1.00 97.94 382 ASN A O 1
ATOM 2878 N N . GLU A 1 383 ? 28.319 7.978 -30.320 1.00 96.94 383 GLU A N 1
ATOM 2879 C CA . GLU A 1 383 ? 28.806 9.117 -31.102 1.00 96.94 383 GLU A CA 1
ATOM 2880 C C . GLU A 1 383 ? 27.758 10.237 -31.157 1.00 96.94 383 GLU A C 1
ATOM 2882 O O . GLU A 1 383 ? 28.083 11.399 -30.916 1.00 96.94 383 GLU A O 1
ATOM 2887 N N . VAL A 1 384 ? 26.492 9.893 -31.421 1.00 96.12 384 VAL A N 1
ATOM 2888 C CA . VAL A 1 384 ? 25.404 10.873 -31.541 1.00 96.12 384 VAL A CA 1
ATOM 2889 C C . VAL A 1 384 ? 25.077 11.552 -30.214 1.00 96.12 384 VAL A C 1
ATOM 2891 O O . VAL A 1 384 ? 24.736 12.734 -30.225 1.00 96.12 384 VAL A O 1
ATOM 2894 N N . LEU A 1 385 ? 25.148 10.847 -29.086 1.00 96.69 385 LEU A N 1
ATOM 2895 C CA . LEU A 1 385 ? 24.787 11.401 -27.773 1.00 96.69 385 LEU A CA 1
ATOM 2896 C C . LEU A 1 385 ? 25.953 12.111 -27.061 1.00 96.69 385 LEU A C 1
ATOM 2898 O O . LEU A 1 385 ? 25.738 12.868 -26.109 1.00 96.69 385 LEU A O 1
ATOM 2902 N N . LYS A 1 386 ? 27.188 11.905 -27.527 1.00 97.38 386 LYS A N 1
ATOM 2903 C CA . LYS A 1 386 ? 28.400 12.479 -26.935 1.00 97.38 386 LYS A CA 1
ATOM 2904 C C . LYS A 1 386 ? 28.351 14.009 -26.873 1.00 97.38 386 LYS A C 1
ATOM 2906 O O . LYS A 1 386 ? 28.008 14.688 -27.837 1.00 97.38 386 LYS A O 1
ATOM 2911 N N . GLY A 1 387 ? 28.768 14.562 -25.734 1.00 94.00 387 GLY A N 1
ATOM 2912 C CA . GLY A 1 387 ? 28.959 16.000 -25.526 1.00 94.00 387 GLY A CA 1
ATOM 2913 C C . GLY A 1 387 ? 27.675 16.818 -25.357 1.00 94.00 387 GLY A C 1
ATOM 2914 O O . GLY A 1 387 ? 27.755 18.039 -25.260 1.00 94.00 387 GLY A O 1
ATOM 2915 N N . LYS A 1 388 ? 26.498 16.182 -25.301 1.00 92.00 388 LYS A N 1
ATOM 2916 C CA . LYS A 1 388 ? 25.203 16.886 -25.271 1.00 92.00 388 LYS A CA 1
ATOM 2917 C C . LYS A 1 388 ? 24.687 17.251 -23.878 1.00 92.00 388 LYS A C 1
ATOM 2919 O O . LYS A 1 388 ? 23.713 17.992 -23.764 1.00 92.00 388 LYS A O 1
ATOM 2924 N N . GLY A 1 389 ? 25.326 16.763 -22.814 1.00 91.88 389 GLY A N 1
ATOM 2925 C CA . GLY A 1 389 ? 24.967 17.103 -21.432 1.00 91.88 389 GLY A CA 1
ATOM 2926 C C . GLY A 1 389 ? 23.557 16.649 -21.039 1.00 91.88 389 GLY A C 1
ATOM 2927 O O . GLY A 1 389 ? 22.858 17.344 -20.299 1.00 91.88 389 GLY A O 1
ATOM 2928 N N . HIS A 1 390 ? 23.108 15.508 -21.560 1.00 90.88 390 HIS A N 1
ATOM 2929 C CA . HIS A 1 390 ? 21.781 14.978 -21.294 1.00 90.88 390 HIS A CA 1
ATOM 2930 C C . HIS A 1 390 ? 21.568 14.693 -19.804 1.00 90.88 390 HIS A C 1
ATOM 2932 O O . HIS A 1 390 ? 22.451 14.166 -19.129 1.00 90.88 390 HIS A O 1
ATOM 2938 N N . LYS A 1 391 ? 20.363 15.021 -19.319 1.00 88.19 391 LYS A N 1
ATOM 2939 C CA . LYS A 1 391 ? 19.876 14.743 -17.952 1.00 88.19 391 LYS A CA 1
ATOM 2940 C C . LYS A 1 391 ? 18.466 14.144 -17.917 1.00 88.19 391 LYS A C 1
ATOM 2942 O O . LYS A 1 391 ? 17.915 13.928 -16.848 1.00 88.19 391 LYS A O 1
ATOM 2947 N N . VAL A 1 392 ? 17.858 13.940 -19.088 1.00 89.50 392 VAL A N 1
ATOM 2948 C CA . VAL A 1 392 ? 16.463 13.508 -19.239 1.00 89.50 392 VAL A CA 1
ATOM 2949 C C . VAL A 1 392 ? 16.417 12.344 -20.216 1.00 89.50 392 VAL A C 1
ATOM 2951 O O . VAL A 1 392 ? 16.908 12.470 -21.343 1.00 89.50 392 VAL A O 1
ATOM 2954 N N . VAL A 1 393 ? 15.811 11.234 -19.797 1.00 91.81 393 VAL A N 1
ATOM 2955 C CA . VAL A 1 393 ? 15.804 9.973 -20.558 1.00 91.81 393 VAL A CA 1
ATOM 2956 C C . VAL A 1 393 ? 15.065 10.122 -21.887 1.00 91.81 393 VAL A C 1
ATOM 2958 O O . VAL A 1 393 ? 15.570 9.709 -22.927 1.00 91.81 393 VAL A O 1
ATOM 2961 N N . SER A 1 394 ? 13.905 10.783 -21.895 1.00 91.56 394 SER A N 1
ATOM 2962 C CA . SER A 1 394 ? 13.081 10.936 -23.106 1.00 91.56 394 SER A CA 1
ATOM 2963 C C . SER A 1 394 ? 13.801 11.666 -24.246 1.00 91.56 394 SER A C 1
ATOM 2965 O O . SER A 1 394 ? 13.663 11.284 -25.409 1.00 91.56 394 SER A O 1
ATOM 2967 N N . LYS A 1 395 ? 14.625 12.671 -23.920 1.00 92.12 395 LYS A N 1
ATOM 2968 C CA . LYS A 1 395 ? 15.447 13.386 -24.908 1.00 92.12 395 LYS A CA 1
ATOM 2969 C C . LYS A 1 395 ? 16.493 12.458 -25.524 1.00 92.12 395 LYS A C 1
ATOM 2971 O O . LYS A 1 395 ? 16.554 12.353 -26.746 1.00 92.12 395 LYS A O 1
ATOM 2976 N N . MET A 1 396 ? 17.235 11.719 -24.698 1.00 94.69 396 MET A N 1
ATOM 2977 C CA . MET A 1 396 ? 18.212 10.736 -25.188 1.00 94.69 396 MET A CA 1
ATOM 2978 C C . MET A 1 396 ? 17.558 9.647 -26.037 1.00 94.69 396 MET A C 1
ATOM 2980 O O . MET A 1 396 ? 18.074 9.323 -27.102 1.00 94.69 396 MET A O 1
ATOM 2984 N N . GLN A 1 397 ? 16.395 9.128 -25.622 1.00 95.81 397 GLN A N 1
ATOM 2985 C CA . GLN A 1 397 ? 15.674 8.107 -26.386 1.00 95.81 397 GLN A CA 1
ATOM 2986 C C . GLN A 1 397 ? 15.308 8.626 -27.773 1.00 95.81 397 GLN A C 1
ATOM 2988 O O . GLN A 1 397 ? 15.460 7.896 -28.750 1.00 95.81 397 GLN A O 1
ATOM 2993 N N . SER A 1 398 ? 14.835 9.871 -27.876 1.00 96.12 398 SER A N 1
ATOM 2994 C CA . SER A 1 398 ? 14.446 10.454 -29.162 1.00 96.12 398 SER A CA 1
ATOM 2995 C C . SER A 1 398 ? 15.627 10.534 -30.133 1.00 96.12 398 SER A C 1
ATOM 2997 O O . SER A 1 398 ? 15.511 10.116 -31.283 1.00 96.12 398 SER A O 1
ATOM 2999 N N . GLU A 1 399 ? 16.793 10.960 -29.653 1.00 95.75 399 GLU A N 1
ATOM 3000 C CA . GLU A 1 399 ? 17.995 11.106 -30.473 1.00 95.75 399 GLU A CA 1
ATOM 3001 C C . GLU A 1 399 ? 18.624 9.757 -30.837 1.00 95.75 399 GLU A C 1
ATOM 3003 O O . GLU A 1 399 ? 18.971 9.537 -31.999 1.00 95.75 399 GLU A O 1
ATOM 3008 N N . ALA A 1 400 ? 18.683 8.819 -29.886 1.00 97.25 400 ALA A N 1
ATOM 3009 C CA . ALA A 1 400 ? 19.099 7.444 -30.154 1.00 97.25 400 ALA A CA 1
ATOM 3010 C C . ALA A 1 400 ? 18.190 6.788 -31.207 1.00 97.25 400 ALA A C 1
ATOM 3012 O O . ALA A 1 400 ? 18.665 6.160 -32.152 1.00 97.25 400 ALA A O 1
ATOM 3013 N N . SER A 1 401 ? 16.873 6.987 -31.105 1.00 97.88 401 SER A N 1
ATOM 3014 C CA . SER A 1 401 ? 15.907 6.401 -32.043 1.00 97.88 401 SER A CA 1
ATOM 3015 C C . SER A 1 401 ? 16.075 6.937 -33.468 1.00 97.88 401 SER A C 1
ATOM 3017 O O . SER A 1 401 ? 15.878 6.184 -34.422 1.00 97.88 401 SER A O 1
ATOM 3019 N N . ILE A 1 402 ? 16.467 8.207 -33.631 1.00 97.25 402 ILE A N 1
ATOM 3020 C CA . ILE A 1 402 ? 16.732 8.803 -34.949 1.00 97.25 402 ILE A CA 1
ATOM 3021 C C . ILE A 1 402 ? 17.877 8.067 -35.646 1.00 97.25 402 ILE A C 1
ATOM 3023 O O . ILE A 1 402 ? 17.690 7.587 -36.765 1.00 97.25 402 ILE A O 1
ATOM 3027 N N . ILE A 1 403 ? 19.039 7.935 -34.998 1.00 97.19 403 ILE A N 1
ATOM 3028 C CA . ILE A 1 403 ? 20.197 7.278 -35.623 1.00 97.19 403 ILE A CA 1
ATOM 3029 C C . ILE A 1 403 ? 19.929 5.793 -35.890 1.00 97.19 403 ILE A C 1
ATOM 3031 O O . ILE A 1 403 ? 20.224 5.307 -36.981 1.00 97.19 403 ILE A O 1
ATOM 3035 N N . ILE A 1 404 ? 19.274 5.093 -34.959 1.00 97.81 404 ILE A N 1
ATOM 3036 C CA . ILE A 1 404 ? 18.904 3.680 -35.125 1.00 97.81 404 ILE A CA 1
ATOM 3037 C C . ILE A 1 404 ? 17.965 3.501 -36.327 1.00 97.81 404 ILE A C 1
ATOM 3039 O O . ILE A 1 404 ? 18.181 2.621 -37.160 1.00 97.81 404 ILE A O 1
ATOM 3043 N N . SER A 1 405 ? 16.944 4.354 -36.457 1.00 97.81 405 SER A N 1
ATOM 3044 C CA . SER A 1 405 ? 15.991 4.307 -37.572 1.00 97.81 405 SER A CA 1
ATOM 3045 C C . SER A 1 405 ? 16.658 4.588 -38.922 1.00 97.81 405 SER A C 1
ATOM 3047 O O . SER A 1 405 ? 16.420 3.871 -39.899 1.00 97.81 405 SER A O 1
ATOM 3049 N N . LEU A 1 406 ? 17.545 5.588 -38.978 1.00 98.06 406 LEU A N 1
ATOM 3050 C CA . LEU A 1 406 ? 18.305 5.916 -40.186 1.00 98.06 406 LEU A CA 1
ATOM 3051 C C . LEU A 1 406 ? 19.197 4.752 -40.621 1.00 98.06 406 LEU A C 1
ATOM 3053 O O . LEU A 1 406 ? 19.146 4.351 -41.784 1.00 98.06 406 LEU A O 1
ATOM 3057 N N . LEU A 1 407 ? 19.959 4.171 -39.689 1.00 97.56 407 LEU A N 1
ATOM 3058 C CA . LEU A 1 407 ? 20.814 3.019 -39.968 1.00 97.56 407 LEU A CA 1
ATOM 3059 C C . LEU A 1 407 ? 19.995 1.824 -40.458 1.00 97.56 407 LEU A C 1
ATOM 3061 O O . LEU A 1 407 ? 20.361 1.221 -41.464 1.00 97.56 407 LEU A O 1
ATOM 3065 N N . ASN A 1 408 ? 18.869 1.507 -39.815 1.00 97.00 408 ASN A N 1
ATOM 3066 C CA . ASN A 1 408 ? 17.986 0.421 -40.249 1.00 97.00 408 ASN A CA 1
ATOM 3067 C C . ASN A 1 408 ? 17.452 0.654 -41.672 1.00 97.00 408 ASN A C 1
ATOM 3069 O O . ASN A 1 408 ? 17.459 -0.256 -42.502 1.00 97.00 408 ASN A O 1
ATOM 3073 N N . THR A 1 409 ? 17.035 1.885 -41.972 1.00 98.00 409 THR A N 1
ATOM 3074 C CA . THR A 1 409 ? 16.499 2.257 -43.287 1.00 98.00 409 THR A CA 1
ATOM 3075 C C . THR A 1 409 ? 17.563 2.130 -44.378 1.00 98.00 409 THR A C 1
ATOM 3077 O O . THR A 1 409 ? 17.314 1.519 -45.418 1.00 98.00 409 THR A O 1
ATOM 3080 N N . ILE A 1 410 ? 18.775 2.628 -44.131 1.00 98.31 410 ILE A N 1
ATOM 3081 C CA . ILE A 1 410 ? 19.903 2.512 -45.064 1.00 98.31 410 ILE A CA 1
ATOM 3082 C C . ILE A 1 410 ? 20.281 1.042 -45.288 1.00 98.31 410 ILE A C 1
ATOM 3084 O O . ILE A 1 410 ? 20.401 0.607 -46.431 1.00 98.31 410 ILE A O 1
ATOM 3088 N N . ASN A 1 411 ? 20.375 0.254 -44.215 1.00 98.00 411 ASN A N 1
ATOM 3089 C CA . ASN A 1 411 ? 20.685 -1.178 -44.272 1.00 98.00 411 ASN A CA 1
ATOM 3090 C C . ASN A 1 411 ? 19.653 -2.006 -45.054 1.00 98.00 411 ASN A C 1
ATOM 3092 O O . ASN A 1 411 ? 19.987 -3.055 -45.600 1.00 98.00 411 ASN A O 1
ATOM 3096 N N . SER A 1 412 ? 18.407 -1.534 -45.153 1.00 97.38 412 SER A N 1
ATOM 3097 C CA . SER A 1 412 ? 17.377 -2.168 -45.986 1.00 97.38 412 SER A CA 1
ATOM 3098 C C . SER A 1 412 ? 17.526 -1.888 -47.492 1.00 97.38 412 SER A C 1
ATOM 3100 O O . SER A 1 412 ? 16.796 -2.463 -48.302 1.00 97.38 412 SER A O 1
ATOM 3102 N N . GLY A 1 413 ? 18.491 -1.047 -47.884 1.00 96.31 413 GLY A N 1
ATOM 3103 C CA . GLY A 1 413 ? 18.778 -0.701 -49.277 1.00 96.31 413 GLY A CA 1
ATOM 3104 C C . GLY A 1 413 ? 17.946 0.455 -49.821 1.00 96.31 413 GLY A C 1
ATOM 3105 O O . GLY A 1 413 ? 17.762 0.563 -51.034 1.00 96.31 413 GLY A O 1
ATOM 3106 N N . VAL A 1 414 ? 17.413 1.323 -48.955 1.00 97.50 414 VAL A N 1
ATOM 3107 C CA . VAL A 1 414 ? 16.628 2.477 -49.406 1.00 97.50 414 VAL A CA 1
ATOM 3108 C C . VAL A 1 414 ? 17.545 3.541 -50.010 1.00 97.50 414 VAL A C 1
ATOM 3110 O O . VAL A 1 414 ? 18.403 4.119 -49.340 1.00 97.50 414 VAL A O 1
ATOM 3113 N N . ALA A 1 415 ? 17.326 3.837 -51.291 1.00 96.38 415 ALA A N 1
ATOM 3114 C CA . ALA A 1 415 ? 18.072 4.839 -52.041 1.00 96.38 415 ALA A CA 1
ATOM 3115 C C . ALA A 1 415 ? 17.529 6.259 -51.791 1.00 96.38 415 ALA A C 1
ATOM 3117 O O . ALA A 1 415 ? 16.824 6.825 -52.625 1.00 96.38 415 ALA A O 1
ATOM 3118 N N . ASN A 1 416 ? 17.851 6.841 -50.633 1.00 97.31 416 ASN A N 1
ATOM 3119 C CA . ASN A 1 416 ? 17.483 8.218 -50.297 1.00 97.31 416 ASN A CA 1
ATOM 3120 C C . ASN A 1 416 ? 18.675 8.980 -49.706 1.00 97.31 416 ASN A C 1
ATOM 3122 O O . ASN A 1 416 ? 19.172 8.649 -48.631 1.00 97.31 416 ASN A O 1
ATOM 3126 N N . ILE A 1 417 ? 19.095 10.036 -50.405 1.00 97.25 417 ILE A N 1
ATOM 3127 C CA . ILE A 1 417 ? 20.274 10.854 -50.084 1.00 97.25 417 ILE A CA 1
ATOM 3128 C C . ILE A 1 417 ? 20.189 11.447 -48.676 1.00 97.25 417 ILE A C 1
ATOM 3130 O O . ILE A 1 417 ? 21.191 11.497 -47.964 1.00 97.25 417 ILE A O 1
ATOM 3134 N N . ASN A 1 418 ? 18.994 11.869 -48.250 1.00 97.31 418 ASN A N 1
ATOM 3135 C CA . ASN A 1 418 ? 18.825 12.526 -46.959 1.00 97.31 418 ASN A CA 1
ATOM 3136 C C . ASN A 1 418 ? 19.176 11.593 -45.797 1.00 97.31 418 ASN A C 1
ATOM 3138 O O . ASN A 1 418 ? 19.687 12.068 -44.789 1.00 97.31 418 ASN A O 1
ATOM 3142 N N . TYR A 1 419 ? 18.975 10.278 -45.928 1.00 97.75 419 TYR A N 1
ATOM 3143 C CA . TYR A 1 419 ? 19.339 9.346 -44.862 1.00 97.75 419 TYR A CA 1
ATOM 3144 C C . TYR A 1 419 ? 20.855 9.254 -44.678 1.00 97.75 419 TYR A C 1
ATOM 3146 O O . TYR A 1 419 ? 21.331 9.385 -43.553 1.00 97.75 419 TYR A O 1
ATOM 3154 N N . TYR A 1 420 ? 21.610 9.121 -45.772 1.00 97.81 420 TYR A N 1
ATOM 3155 C CA . TYR A 1 420 ? 23.078 9.118 -45.743 1.00 97.81 420 TYR A CA 1
ATOM 3156 C C . TYR A 1 420 ? 23.627 10.439 -45.200 1.00 97.81 420 TYR A C 1
ATOM 3158 O O . TYR A 1 420 ? 24.461 10.445 -44.295 1.00 97.81 420 TYR A O 1
ATOM 3166 N N . LYS A 1 421 ? 23.081 11.566 -45.672 1.00 96.94 421 LYS A N 1
ATOM 3167 C CA . LYS A 1 421 ? 23.453 12.898 -45.189 1.00 96.94 421 LYS A CA 1
ATOM 3168 C C . LYS A 1 421 ? 23.210 13.053 -43.685 1.00 96.94 421 LYS A C 1
ATOM 3170 O O . LYS A 1 421 ? 24.070 13.584 -42.988 1.00 96.94 421 LYS A O 1
ATOM 3175 N N . ASN A 1 422 ? 22.078 12.564 -43.178 1.00 96.06 422 ASN A N 1
ATOM 3176 C CA . ASN A 1 422 ? 21.714 12.676 -41.763 1.00 96.06 422 ASN A CA 1
ATOM 3177 C C . ASN A 1 422 ? 22.577 11.809 -40.836 1.00 96.06 422 ASN A C 1
ATOM 3179 O O . ASN A 1 422 ? 22.667 12.117 -39.651 1.00 96.06 422 ASN A O 1
ATOM 3183 N N . ILE A 1 423 ? 23.242 10.772 -41.356 1.00 96.44 423 ILE A N 1
ATOM 3184 C CA . ILE A 1 423 ? 24.273 10.027 -40.615 1.00 96.44 423 ILE A CA 1
ATOM 3185 C C . ILE A 1 423 ? 25.694 10.550 -40.886 1.00 96.44 423 ILE A C 1
ATOM 3187 O O . ILE A 1 423 ? 26.662 9.948 -40.436 1.00 96.44 423 ILE A O 1
ATOM 3191 N N . GLY A 1 424 ? 25.841 11.671 -41.601 1.00 95.50 424 GLY A N 1
ATOM 3192 C CA . GLY A 1 424 ? 27.124 12.331 -41.863 1.00 95.50 424 GLY A CA 1
ATOM 3193 C C . GLY A 1 424 ? 27.856 11.881 -43.132 1.00 95.50 424 GLY A C 1
ATOM 3194 O O . GLY A 1 424 ? 28.969 12.338 -43.373 1.00 95.50 424 GLY A O 1
ATOM 3195 N N . ILE A 1 425 ? 27.255 11.031 -43.969 1.00 97.38 425 ILE A N 1
ATOM 3196 C CA . ILE A 1 425 ? 27.835 10.598 -45.249 1.00 97.38 425 ILE A CA 1
ATOM 3197 C C . ILE A 1 425 ? 27.335 11.534 -46.355 1.00 97.38 425 ILE A C 1
ATOM 3199 O O . ILE A 1 425 ? 26.277 11.331 -46.950 1.00 97.38 425 ILE A O 1
ATOM 3203 N N . THR A 1 426 ? 28.087 12.604 -46.612 1.00 96.38 426 THR A N 1
ATOM 3204 C CA . THR A 1 426 ? 27.690 13.701 -47.517 1.00 96.38 426 THR A CA 1
ATOM 3205 C C . THR A 1 426 ? 28.107 13.506 -48.975 1.00 96.38 426 THR A C 1
ATOM 3207 O O . THR A 1 426 ? 27.680 14.273 -49.834 1.00 96.38 426 THR A O 1
ATOM 3210 N N . THR A 1 427 ? 28.914 12.487 -49.273 1.00 95.31 427 THR A N 1
ATOM 3211 C CA . THR A 1 427 ? 29.392 12.164 -50.629 1.00 95.31 427 THR A CA 1
ATOM 3212 C C . THR A 1 427 ? 28.333 11.475 -51.500 1.00 95.31 427 THR A C 1
ATOM 3214 O O . THR A 1 427 ? 28.488 11.380 -52.720 1.00 95.31 427 THR A O 1
ATOM 3217 N N . VAL A 1 428 ? 27.232 11.020 -50.898 1.00 96.56 428 VAL A N 1
ATOM 3218 C CA . VAL A 1 428 ? 26.094 10.423 -51.607 1.00 96.56 428 VAL A CA 1
ATOM 3219 C C . VAL A 1 428 ? 25.243 11.515 -52.263 1.00 96.56 428 VAL A C 1
ATOM 3221 O O . VAL A 1 428 ? 24.867 12.495 -51.623 1.00 96.56 428 VAL A O 1
ATOM 3224 N N . ASN A 1 429 ? 24.909 11.342 -53.539 1.00 93.44 429 ASN A N 1
ATOM 3225 C CA . ASN A 1 429 ? 24.152 12.278 -54.366 1.00 93.44 429 ASN A CA 1
ATOM 3226 C C . ASN A 1 429 ? 23.183 11.532 -55.310 1.00 93.44 429 ASN A C 1
ATOM 3228 O O . ASN A 1 429 ? 23.034 10.313 -55.233 1.00 93.44 429 ASN A O 1
ATOM 3232 N N . LEU A 1 430 ? 22.488 12.263 -56.190 1.00 90.25 430 LEU A N 1
ATOM 3233 C CA . LEU A 1 430 ? 21.479 11.684 -57.090 1.00 90.25 430 LEU A CA 1
ATOM 3234 C C . LEU A 1 430 ? 22.052 10.668 -58.084 1.00 90.25 430 LEU A C 1
ATOM 3236 O O . LEU A 1 430 ? 21.344 9.727 -58.443 1.00 90.25 430 LEU A O 1
ATOM 3240 N N . ASP A 1 431 ? 23.314 10.826 -58.479 1.00 86.31 431 ASP A N 1
ATOM 3241 C CA . ASP A 1 431 ? 23.949 9.974 -59.482 1.00 86.31 431 ASP A CA 1
ATOM 3242 C C . ASP A 1 431 ? 24.387 8.629 -58.884 1.00 86.31 431 ASP A C 1
ATOM 3244 O O . ASP A 1 431 ? 24.323 7.603 -59.556 1.00 86.31 431 ASP A O 1
ATOM 3248 N N . ASN A 1 432 ? 24.788 8.600 -57.606 1.00 92.50 432 ASN A N 1
ATOM 3249 C CA . ASN A 1 432 ? 25.395 7.413 -56.987 1.00 92.50 432 ASN A CA 1
ATOM 3250 C C . ASN A 1 432 ? 24.505 6.680 -55.959 1.00 92.50 432 ASN A C 1
ATOM 3252 O O . ASN A 1 432 ? 24.753 5.507 -55.667 1.00 92.50 432 ASN A O 1
ATOM 3256 N N . VAL A 1 433 ? 23.443 7.311 -55.433 1.00 95.19 433 VAL A N 1
ATOM 3257 C CA . VAL A 1 433 ? 22.664 6.772 -54.297 1.00 95.19 433 VAL A CA 1
ATOM 3258 C C . VAL A 1 433 ? 22.066 5.390 -54.560 1.00 95.19 433 VAL A C 1
ATOM 3260 O O . VAL A 1 433 ? 22.011 4.564 -53.651 1.00 95.19 433 VAL A O 1
ATOM 3263 N N . LYS A 1 434 ? 21.635 5.104 -55.795 1.00 94.38 434 LYS A N 1
ATOM 3264 C CA . LYS A 1 434 ? 21.027 3.810 -56.147 1.00 94.38 434 LYS A CA 1
ATOM 3265 C C . LYS A 1 434 ? 22.033 2.664 -56.043 1.00 94.38 434 LYS A C 1
ATOM 3267 O O . LYS A 1 434 ? 21.727 1.628 -55.458 1.00 94.38 434 LYS A O 1
ATOM 3272 N N . VAL A 1 435 ? 23.228 2.867 -56.589 1.00 94.50 435 VAL A N 1
ATOM 3273 C CA . VAL A 1 435 ? 24.295 1.859 -56.622 1.00 94.50 435 VAL A CA 1
ATOM 3274 C C . VAL A 1 435 ? 24.866 1.647 -55.224 1.00 94.50 435 VAL A C 1
ATOM 3276 O O . VAL A 1 435 ? 25.053 0.508 -54.804 1.00 94.50 435 VAL A O 1
ATOM 3279 N N . ILE A 1 436 ? 25.053 2.730 -54.466 1.00 97.81 436 ILE A N 1
ATOM 3280 C CA . ILE A 1 436 ? 25.504 2.664 -53.072 1.00 97.81 436 ILE A CA 1
ATOM 3281 C C . ILE A 1 436 ? 24.480 1.923 -52.210 1.00 97.81 436 ILE A C 1
ATOM 3283 O O . ILE A 1 436 ? 24.852 1.007 -51.484 1.00 97.81 436 ILE A O 1
ATOM 3287 N N . ALA A 1 437 ? 23.189 2.250 -52.319 1.00 98.06 437 ALA A N 1
ATOM 3288 C CA . ALA A 1 437 ? 22.150 1.573 -51.543 1.00 98.06 437 ALA A CA 1
ATOM 3289 C C . ALA A 1 437 ? 22.060 0.073 -51.860 1.00 98.06 437 ALA A C 1
ATOM 3291 O O . ALA A 1 437 ? 21.878 -0.733 -50.946 1.00 98.06 437 ALA A O 1
ATOM 3292 N N . LYS A 1 438 ? 22.248 -0.313 -53.131 1.00 97.19 438 LYS A N 1
ATOM 3293 C CA . LYS A 1 438 ? 22.362 -1.720 -53.537 1.00 97.19 438 LYS A CA 1
ATOM 3294 C C . LYS A 1 438 ? 23.570 -2.392 -52.873 1.00 97.19 438 LYS A C 1
ATOM 3296 O O . LYS A 1 438 ? 23.389 -3.410 -52.213 1.00 97.19 438 LYS A O 1
ATOM 3301 N N . ALA A 1 439 ? 24.756 -1.791 -52.964 1.00 97.81 439 ALA A N 1
ATOM 3302 C CA . ALA A 1 439 ? 25.982 -2.339 -52.378 1.00 97.81 439 ALA A CA 1
ATOM 3303 C C . ALA A 1 439 ? 25.912 -2.459 -50.844 1.00 97.81 439 ALA A C 1
ATOM 3305 O O . ALA A 1 439 ? 26.344 -3.459 -50.277 1.00 97.81 439 ALA A O 1
ATOM 3306 N N . VAL A 1 440 ? 25.325 -1.468 -50.164 1.00 98.56 440 VAL A N 1
ATOM 3307 C CA . VAL A 1 440 ? 25.086 -1.500 -48.712 1.00 98.56 440 VAL A CA 1
ATOM 3308 C C . VAL A 1 440 ? 24.162 -2.656 -48.344 1.00 98.56 440 VAL A C 1
ATOM 3310 O O . VAL A 1 440 ? 24.473 -3.416 -47.429 1.00 98.56 440 VAL A O 1
ATOM 3313 N N . LYS A 1 441 ? 23.049 -2.829 -49.069 1.00 98.31 441 LYS A N 1
ATOM 3314 C CA . LYS A 1 441 ? 22.123 -3.941 -48.833 1.00 98.31 441 LYS A CA 1
ATOM 3315 C C . LYS A 1 441 ? 22.797 -5.293 -49.053 1.00 98.31 441 LYS A C 1
ATOM 3317 O O . LYS A 1 441 ? 22.656 -6.170 -48.211 1.00 98.31 441 LYS A O 1
ATOM 3322 N N . GLU A 1 442 ? 23.543 -5.451 -50.142 1.00 98.00 442 GLU A N 1
ATOM 3323 C CA . GLU A 1 442 ? 24.275 -6.685 -50.450 1.00 98.00 442 GLU A CA 1
ATOM 3324 C C . GLU A 1 442 ? 25.308 -7.007 -49.362 1.00 98.00 442 GLU A C 1
ATOM 3326 O O . GLU A 1 442 ? 25.346 -8.128 -48.858 1.00 98.00 442 GLU A O 1
ATOM 3331 N N . ALA A 1 443 ? 26.089 -6.017 -48.921 1.00 98.06 443 ALA A N 1
ATOM 3332 C CA . ALA A 1 443 ? 27.045 -6.190 -47.831 1.00 98.06 443 ALA A CA 1
ATOM 3333 C C . ALA A 1 443 ? 26.356 -6.551 -46.504 1.00 98.06 443 ALA A C 1
ATOM 3335 O O . ALA A 1 443 ? 26.832 -7.424 -45.776 1.00 98.06 443 ALA A O 1
ATOM 3336 N N . ARG A 1 444 ? 25.208 -5.931 -46.204 1.00 97.81 444 ARG A N 1
ATOM 3337 C CA . ARG A 1 444 ? 24.371 -6.272 -45.047 1.00 97.81 444 ARG A CA 1
ATOM 3338 C C . ARG A 1 444 ? 23.859 -7.706 -45.142 1.00 97.81 444 ARG A C 1
ATOM 3340 O O . ARG A 1 444 ? 23.960 -8.446 -44.168 1.00 97.81 444 ARG A O 1
ATOM 3347 N N . ASP A 1 445 ? 23.335 -8.111 -46.296 1.00 97.75 445 ASP A N 1
ATOM 3348 C CA . ASP A 1 445 ? 22.798 -9.455 -46.535 1.00 97.75 445 ASP A CA 1
ATOM 3349 C C . ASP A 1 445 ? 23.895 -10.526 -46.371 1.00 97.75 445 ASP A C 1
ATOM 3351 O O . ASP A 1 445 ? 23.651 -11.576 -45.774 1.00 97.75 445 ASP A O 1
ATOM 3355 N N . VAL A 1 446 ? 25.130 -10.228 -46.797 1.00 97.88 446 VAL A N 1
ATOM 3356 C CA . VAL A 1 446 ? 26.312 -11.076 -46.562 1.00 97.88 446 VAL A CA 1
ATOM 3357 C C . VAL A 1 446 ? 26.680 -11.134 -45.077 1.00 97.88 446 VAL A C 1
ATOM 3359 O O . VAL A 1 446 ? 26.917 -12.220 -44.545 1.00 97.88 446 VAL A O 1
ATOM 3362 N N . LYS A 1 447 ? 26.703 -9.986 -44.386 1.00 96.62 447 LYS A N 1
ATOM 3363 C CA . LYS A 1 447 ? 27.029 -9.900 -42.952 1.00 96.62 447 LYS A CA 1
ATOM 3364 C C . LYS A 1 447 ? 25.939 -10.514 -42.059 1.00 96.62 447 LYS A C 1
ATOM 3366 O O . LYS A 1 447 ? 26.226 -10.906 -40.931 1.00 96.62 447 LYS A O 1
ATOM 3371 N N . LYS A 1 448 ? 24.697 -10.607 -42.552 1.00 95.88 448 LYS A N 1
ATOM 3372 C CA . LYS A 1 448 ? 23.473 -11.082 -41.864 1.00 95.88 448 LYS A CA 1
ATOM 3373 C C . LYS A 1 448 ? 23.021 -10.248 -40.662 1.00 95.88 448 LYS A C 1
ATOM 3375 O O . LYS A 1 448 ? 22.025 -10.577 -40.024 1.00 95.88 448 LYS A O 1
ATOM 3380 N N . VAL A 1 449 ? 23.712 -9.154 -40.375 1.00 96.19 449 VAL A N 1
ATOM 3381 C CA . VAL A 1 449 ? 23.343 -8.154 -39.373 1.00 96.19 449 VAL A CA 1
ATOM 3382 C C . VAL A 1 449 ? 23.528 -6.767 -39.970 1.00 96.19 449 VAL A C 1
ATOM 3384 O O . VAL A 1 449 ? 24.232 -6.610 -40.969 1.00 96.19 449 VAL A O 1
ATOM 3387 N N . ASN A 1 450 ? 22.899 -5.761 -39.367 1.00 97.38 450 ASN A N 1
ATOM 3388 C CA . ASN A 1 450 ? 23.032 -4.387 -39.835 1.00 97.38 450 ASN A CA 1
ATOM 3389 C C . ASN A 1 450 ? 24.494 -3.911 -39.779 1.00 97.38 450 ASN A C 1
ATOM 3391 O O . ASN A 1 450 ? 25.283 -4.306 -38.918 1.00 97.38 450 ASN A O 1
ATOM 3395 N N . LEU A 1 451 ? 24.834 -3.062 -40.738 1.00 97.94 451 LEU A N 1
ATOM 3396 C CA . LEU A 1 451 ? 26.101 -2.365 -40.855 1.00 97.94 451 LEU A CA 1
ATOM 3397 C C . LEU A 1 451 ? 26.083 -1.104 -39.991 1.00 97.94 451 LEU A C 1
ATOM 3399 O O . LEU A 1 451 ? 25.054 -0.425 -39.898 1.00 97.94 451 LEU A O 1
ATOM 3403 N N . THR A 1 452 ? 27.234 -0.784 -39.409 1.00 98.00 452 THR A N 1
ATOM 3404 C CA . THR A 1 452 ? 27.461 0.469 -38.678 1.00 98.00 452 THR A CA 1
ATOM 3405 C C . THR A 1 452 ? 27.628 1.640 -39.643 1.00 98.00 452 THR A C 1
ATOM 3407 O O . THR A 1 452 ? 27.895 1.454 -40.838 1.00 98.00 452 THR A O 1
ATOM 3410 N N . LYS A 1 453 ? 27.545 2.876 -39.140 1.00 97.75 453 LYS A N 1
ATOM 3411 C CA . LYS A 1 453 ? 27.832 4.078 -39.949 1.00 97.75 453 LYS A CA 1
ATOM 3412 C C . LYS A 1 453 ? 29.214 4.015 -40.607 1.00 97.75 453 LYS A C 1
ATOM 3414 O O . LYS A 1 453 ? 29.364 4.393 -41.772 1.00 97.75 453 LYS A O 1
ATOM 3419 N N . ALA A 1 454 ? 30.225 3.540 -39.879 1.00 97.44 454 ALA A N 1
ATOM 3420 C CA . ALA A 1 454 ? 31.591 3.419 -40.383 1.00 97.44 454 ALA A CA 1
ATOM 3421 C C . ALA A 1 454 ? 31.696 2.417 -41.545 1.00 97.44 454 ALA A C 1
ATOM 3423 O O . ALA A 1 454 ? 32.335 2.704 -42.557 1.00 97.44 454 ALA A O 1
ATOM 3424 N N . GLU A 1 455 ? 31.022 1.271 -41.442 1.00 98.19 455 GLU A N 1
ATOM 3425 C CA . GLU A 1 455 ? 30.986 0.263 -42.507 1.00 98.19 455 GLU A CA 1
ATOM 3426 C C . GLU A 1 455 ? 30.258 0.779 -43.752 1.00 98.19 455 GLU A C 1
ATOM 3428 O O . GLU A 1 455 ? 30.762 0.631 -44.864 1.00 98.19 455 GLU A O 1
ATOM 3433 N N . ILE A 1 456 ? 29.123 1.463 -43.572 1.00 98.38 456 ILE A N 1
ATOM 3434 C CA . ILE A 1 456 ? 28.392 2.111 -44.672 1.00 98.38 456 ILE A CA 1
ATOM 3435 C C . ILE A 1 456 ? 29.276 3.167 -45.351 1.00 98.38 456 ILE A C 1
ATOM 3437 O O . ILE A 1 456 ? 29.291 3.267 -46.579 1.00 98.38 456 ILE A O 1
ATOM 3441 N N . SER A 1 457 ? 30.045 3.932 -44.572 1.00 97.94 457 SER A N 1
ATOM 3442 C CA . SER A 1 457 ? 30.965 4.952 -45.095 1.00 97.94 457 SER A CA 1
ATOM 3443 C C . SER A 1 457 ? 32.100 4.322 -45.907 1.00 97.94 457 SER A C 1
ATOM 3445 O O . SER A 1 457 ? 32.436 4.813 -46.984 1.00 97.94 457 SER A O 1
ATOM 3447 N N . LYS A 1 458 ? 32.654 3.197 -45.437 1.00 98.19 458 LYS A N 1
ATOM 3448 C CA . LYS A 1 458 ? 33.666 2.423 -46.165 1.00 98.19 458 LYS A CA 1
ATOM 3449 C C . LYS A 1 458 ? 33.124 1.904 -47.499 1.00 98.19 458 LYS A C 1
ATOM 3451 O O . LYS A 1 458 ? 33.731 2.166 -48.532 1.00 98.19 458 LYS A O 1
ATOM 3456 N N . ILE A 1 459 ? 31.961 1.250 -47.488 1.00 98.25 459 ILE A N 1
ATOM 3457 C CA . ILE A 1 459 ? 31.301 0.746 -48.706 1.00 98.25 459 ILE A CA 1
ATOM 3458 C C . ILE A 1 459 ? 31.016 1.893 -49.677 1.00 98.25 459 ILE A C 1
ATOM 3460 O O . ILE A 1 459 ? 31.249 1.765 -50.876 1.00 98.25 459 ILE A O 1
ATOM 3464 N N . THR A 1 460 ? 30.552 3.034 -49.162 1.00 98.00 460 THR A N 1
ATOM 3465 C CA . THR A 1 460 ? 30.311 4.235 -49.970 1.00 98.00 460 THR A CA 1
ATOM 3466 C C . THR A 1 460 ? 31.583 4.663 -50.700 1.00 98.00 460 THR A C 1
ATOM 3468 O O . THR A 1 460 ? 31.550 4.845 -51.914 1.00 98.00 460 THR A O 1
ATOM 3471 N N . ASN A 1 461 ? 32.713 4.761 -49.997 1.00 97.38 461 ASN A N 1
ATOM 3472 C CA . ASN A 1 461 ? 33.986 5.150 -50.604 1.00 97.38 461 ASN A CA 1
ATOM 3473 C C . ASN A 1 461 ? 34.489 4.120 -51.629 1.00 97.38 461 ASN A C 1
ATOM 3475 O O . ASN A 1 461 ? 34.932 4.509 -52.706 1.00 97.38 461 ASN A O 1
ATOM 3479 N N . GLU A 1 462 ? 34.356 2.822 -51.348 1.00 97.56 462 GLU A N 1
ATOM 3480 C CA . GLU A 1 462 ? 34.719 1.755 -52.293 1.00 97.56 462 GLU A CA 1
ATOM 3481 C C . GLU A 1 462 ? 33.874 1.804 -53.577 1.00 97.56 462 GLU A C 1
ATOM 3483 O O . GLU A 1 462 ? 34.389 1.609 -54.679 1.00 97.56 462 GLU A O 1
ATOM 3488 N N . VAL A 1 463 ? 32.571 2.078 -53.461 1.00 96.88 463 VAL A N 1
ATOM 3489 C CA . VAL A 1 463 ? 31.683 2.241 -54.623 1.00 96.88 463 VAL A CA 1
ATOM 3490 C C . VAL A 1 463 ? 32.044 3.497 -55.413 1.00 96.88 463 VAL A C 1
ATOM 3492 O O . VAL A 1 463 ? 32.075 3.446 -56.641 1.00 96.88 463 VAL A O 1
ATOM 3495 N N . LEU A 1 464 ? 32.356 4.606 -54.738 1.00 95.50 464 LEU A N 1
ATOM 3496 C CA . LEU A 1 464 ? 32.786 5.843 -55.395 1.00 95.50 464 LEU A CA 1
ATOM 3497 C C . LEU A 1 464 ? 34.088 5.656 -56.181 1.00 95.50 464 LEU A C 1
ATOM 3499 O O . LEU A 1 464 ? 34.171 6.112 -57.318 1.00 95.50 464 LEU A O 1
ATOM 3503 N N . GLU A 1 465 ? 35.062 4.929 -55.631 1.00 96.06 465 GLU A N 1
ATOM 3504 C CA . GLU A 1 465 ? 36.311 4.609 -56.333 1.00 96.06 465 GLU A CA 1
ATOM 3505 C C . GLU A 1 465 ? 36.051 3.757 -57.588 1.00 96.06 465 GLU A C 1
ATOM 3507 O O . GLU A 1 465 ? 36.641 3.990 -58.644 1.00 96.06 465 GLU A O 1
ATOM 3512 N N . LYS A 1 466 ? 35.133 2.783 -57.511 1.00 95.56 466 LYS A N 1
ATOM 3513 C CA . LYS A 1 466 ? 34.729 1.987 -58.683 1.00 95.56 466 LYS A CA 1
ATOM 3514 C C . LYS A 1 466 ? 34.049 2.851 -59.744 1.00 95.56 466 LYS A C 1
ATOM 3516 O O . LYS A 1 466 ? 34.381 2.724 -60.917 1.00 95.56 466 LYS A O 1
ATOM 3521 N N . ILE A 1 467 ? 33.154 3.752 -59.337 1.00 94.31 467 ILE A N 1
ATOM 3522 C CA . ILE A 1 467 ? 32.505 4.711 -60.241 1.00 94.31 467 ILE A CA 1
ATOM 3523 C C . ILE A 1 467 ? 33.560 5.577 -60.944 1.00 94.31 467 ILE A C 1
ATOM 3525 O O . ILE A 1 467 ? 33.510 5.734 -62.162 1.00 94.31 467 ILE A O 1
ATOM 3529 N N . GLU A 1 468 ? 34.545 6.100 -60.209 1.00 93.75 468 GLU A N 1
ATOM 3530 C CA . GLU A 1 468 ? 35.636 6.897 -60.777 1.00 93.75 468 GLU A CA 1
ATOM 3531 C C . GLU A 1 468 ? 36.469 6.099 -61.793 1.00 93.75 468 GLU A C 1
ATOM 3533 O O . GLU A 1 468 ? 36.746 6.596 -62.889 1.00 93.75 468 GLU A O 1
ATOM 3538 N N . LYS A 1 469 ? 36.797 4.837 -61.486 1.00 94.81 469 LYS A N 1
ATOM 3539 C CA . LYS A 1 469 ? 37.476 3.930 -62.427 1.00 94.81 469 LYS A CA 1
ATOM 3540 C C . LYS A 1 469 ? 36.656 3.702 -63.694 1.00 94.81 469 LYS A C 1
ATOM 3542 O O . LYS A 1 469 ? 37.222 3.774 -64.783 1.00 94.81 469 LYS A O 1
ATOM 3547 N N . SER A 1 470 ? 35.343 3.503 -63.581 1.00 95.12 470 SER A N 1
ATOM 3548 C CA . SER A 1 470 ? 34.459 3.348 -64.740 1.00 95.12 470 SER A CA 1
ATOM 3549 C C . SER A 1 470 ? 34.395 4.621 -65.590 1.00 95.12 470 SER A C 1
ATOM 3551 O O . SER A 1 470 ? 34.520 4.538 -66.811 1.00 95.12 470 SER A O 1
ATOM 3553 N N . PHE A 1 471 ? 34.317 5.815 -64.987 1.00 93.88 471 PHE A N 1
ATOM 3554 C CA . PHE A 1 471 ? 34.464 7.074 -65.736 1.00 93.88 471 PHE A CA 1
ATOM 3555 C C . PHE A 1 471 ? 35.821 7.159 -66.454 1.00 93.88 471 PHE A C 1
ATOM 3557 O O . PHE A 1 471 ? 35.884 7.574 -67.614 1.00 93.88 471 PHE A O 1
ATOM 3564 N N . GLY A 1 472 ? 36.908 6.752 -65.791 1.00 94.19 472 GLY A N 1
ATOM 3565 C CA . GLY A 1 472 ? 38.243 6.669 -66.385 1.00 94.19 472 GLY A CA 1
ATOM 3566 C C . GLY A 1 472 ? 38.292 5.735 -67.596 1.00 94.19 472 GLY A C 1
ATOM 3567 O O . GLY A 1 472 ? 38.777 6.133 -68.656 1.00 94.19 472 GLY A O 1
ATOM 3568 N N . ALA A 1 473 ? 37.719 4.536 -67.475 1.00 95.56 473 ALA A N 1
ATOM 3569 C CA . ALA A 1 473 ? 37.636 3.555 -68.553 1.00 95.56 473 ALA A CA 1
ATOM 3570 C C . ALA A 1 473 ? 36.821 4.076 -69.746 1.00 95.56 473 ALA A C 1
ATOM 3572 O O . ALA A 1 473 ? 37.243 3.913 -70.893 1.00 95.56 473 ALA A O 1
ATOM 3573 N N . VAL A 1 474 ? 35.703 4.774 -69.506 1.00 95.44 474 VAL A N 1
ATOM 3574 C CA . VAL A 1 474 ? 34.924 5.377 -70.600 1.00 95.44 474 VAL A CA 1
ATOM 3575 C C . VAL A 1 474 ? 35.739 6.456 -71.310 1.00 95.44 474 VAL A C 1
ATOM 3577 O O . VAL A 1 474 ? 35.818 6.472 -72.536 1.00 95.44 474 VAL A O 1
ATOM 3580 N N . ASN A 1 475 ? 36.416 7.325 -70.558 1.00 93.94 475 ASN A N 1
ATOM 3581 C CA . ASN A 1 475 ? 37.259 8.367 -71.142 1.00 93.94 475 ASN A CA 1
ATOM 3582 C C . ASN A 1 475 ? 38.481 7.801 -71.891 1.00 93.94 475 ASN A C 1
ATOM 3584 O O . ASN A 1 475 ? 38.939 8.423 -72.849 1.00 93.94 475 ASN A O 1
ATOM 3588 N N . ALA A 1 476 ? 38.980 6.621 -71.514 1.00 94.88 476 ALA A N 1
ATOM 3589 C CA . ALA A 1 476 ? 40.018 5.900 -72.251 1.00 94.88 476 ALA A CA 1
ATOM 3590 C C . ALA A 1 476 ? 39.483 5.161 -73.499 1.00 94.88 476 ALA A C 1
ATOM 3592 O O . ALA A 1 476 ? 40.266 4.793 -74.379 1.00 94.88 476 ALA A O 1
ATOM 3593 N N . GLY A 1 477 ? 38.161 4.978 -73.606 1.00 94.56 477 GLY A N 1
ATOM 3594 C CA . GLY A 1 477 ? 37.513 4.171 -74.643 1.00 94.56 477 GLY A CA 1
ATOM 3595 C C . GLY A 1 477 ? 37.638 2.663 -74.403 1.00 94.56 477 GLY A C 1
ATOM 3596 O O . GLY A 1 477 ? 37.590 1.888 -75.354 1.00 94.56 477 GLY A O 1
ATOM 3597 N N . THR A 1 478 ? 37.838 2.244 -73.152 1.00 96.31 478 THR A N 1
ATOM 3598 C CA . THR A 1 478 ? 38.050 0.844 -72.746 1.00 96.31 478 THR A CA 1
ATOM 3599 C C . THR A 1 478 ? 36.985 0.343 -71.769 1.00 96.31 478 THR A C 1
ATOM 3601 O O . THR A 1 478 ? 37.191 -0.686 -71.129 1.00 96.31 478 THR A O 1
ATOM 3604 N N . ALA A 1 479 ? 35.876 1.069 -71.600 1.00 97.12 479 ALA A N 1
ATOM 3605 C CA . ALA A 1 479 ? 34.816 0.672 -70.679 1.00 97.12 479 ALA A CA 1
ATOM 3606 C C . ALA A 1 479 ? 34.127 -0.623 -71.119 1.00 97.12 479 ALA A C 1
ATOM 3608 O O . ALA A 1 479 ? 33.904 -0.876 -72.304 1.00 97.12 479 ALA A O 1
ATOM 3609 N N . THR A 1 480 ? 33.778 -1.433 -70.131 1.00 97.38 480 THR A N 1
ATOM 3610 C CA . THR A 1 480 ? 33.006 -2.667 -70.274 1.00 97.38 480 THR A CA 1
ATOM 3611 C C . THR A 1 480 ? 31.510 -2.400 -70.087 1.00 97.38 480 THR A C 1
ATOM 3613 O O . THR A 1 480 ? 31.106 -1.322 -69.650 1.00 97.38 480 THR A O 1
ATOM 3616 N N . LEU A 1 481 ? 30.653 -3.390 -70.365 1.00 96.06 481 LEU A N 1
ATOM 3617 C CA . LEU A 1 481 ? 29.221 -3.276 -70.047 1.00 96.06 481 LEU A CA 1
ATOM 3618 C C . LEU A 1 481 ? 28.966 -3.058 -68.553 1.00 96.06 481 LEU A C 1
ATOM 3620 O O . LEU A 1 481 ? 28.095 -2.268 -68.200 1.00 96.06 481 LEU A O 1
ATOM 3624 N N . ALA A 1 482 ? 29.755 -3.706 -67.693 1.00 94.00 482 ALA A N 1
ATOM 3625 C CA . ALA A 1 482 ? 29.655 -3.541 -66.249 1.00 94.00 482 ALA A CA 1
ATOM 3626 C C . ALA A 1 482 ? 29.999 -2.109 -65.813 1.00 94.00 482 ALA A C 1
ATOM 3628 O O . ALA A 1 482 ? 29.364 -1.589 -64.901 1.00 94.00 482 ALA A O 1
ATOM 3629 N N . ASP A 1 483 ? 30.952 -1.453 -66.486 1.00 96.12 483 ASP A N 1
ATOM 3630 C CA . ASP A 1 483 ? 31.268 -0.046 -66.226 1.00 96.12 483 ASP A CA 1
ATOM 3631 C C . ASP A 1 483 ? 30.070 0.848 -66.536 1.00 96.12 483 ASP A C 1
ATOM 3633 O O . ASP A 1 483 ? 29.676 1.645 -65.688 1.00 96.12 483 ASP A O 1
ATOM 3637 N N . TYR A 1 484 ? 29.458 0.683 -67.716 1.00 94.94 484 TYR A N 1
ATOM 3638 C CA . TYR A 1 484 ? 28.274 1.450 -68.109 1.00 94.94 484 TYR A CA 1
ATOM 3639 C C . TYR A 1 484 ? 27.078 1.193 -67.187 1.00 94.94 484 TYR A C 1
ATOM 3641 O O . TYR A 1 484 ? 26.419 2.151 -66.784 1.00 94.94 484 TYR A O 1
ATOM 3649 N N . GLU A 1 485 ? 26.831 -0.060 -66.796 1.00 93.12 485 GLU A N 1
ATOM 3650 C CA . GLU A 1 485 ? 25.786 -0.405 -65.827 1.00 93.12 485 GLU A CA 1
ATOM 3651 C C . GLU A 1 485 ? 26.049 0.250 -64.462 1.00 93.12 485 GLU A C 1
ATOM 3653 O O . GLU A 1 485 ? 25.136 0.841 -63.879 1.00 93.12 485 GLU A O 1
ATOM 3658 N N . LEU A 1 486 ? 27.296 0.210 -63.974 1.00 93.19 486 LEU A N 1
ATOM 3659 C CA . LEU A 1 486 ? 27.685 0.785 -62.687 1.00 93.19 486 LEU A CA 1
ATOM 3660 C C . LEU A 1 4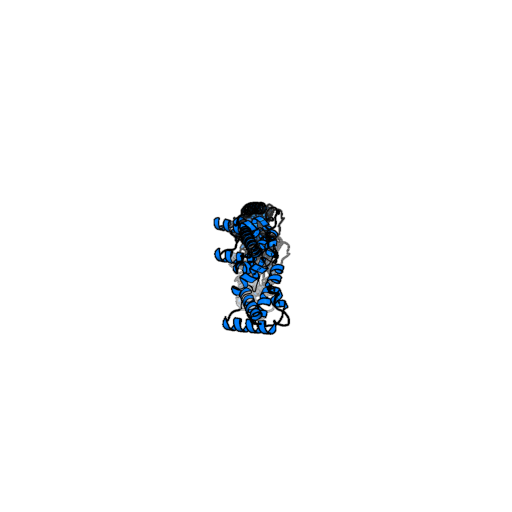86 ? 27.460 2.298 -62.639 1.00 93.19 486 LEU A C 1
ATOM 3662 O O . LEU A 1 486 ? 26.956 2.805 -61.640 1.00 93.19 486 LEU A O 1
ATOM 3666 N N . ILE A 1 487 ? 27.811 3.026 -63.700 1.00 92.31 487 ILE A N 1
ATOM 3667 C CA . ILE A 1 487 ? 27.584 4.478 -63.765 1.00 92.31 487 ILE A CA 1
ATOM 3668 C C . ILE A 1 487 ? 26.160 4.840 -64.218 1.00 92.31 487 ILE A C 1
ATOM 3670 O O . ILE A 1 487 ? 25.843 6.019 -64.349 1.00 92.31 487 ILE A O 1
ATOM 3674 N N . GLY A 1 488 ? 25.289 3.851 -64.449 1.00 90.38 488 GLY A N 1
ATOM 3675 C CA . GLY A 1 488 ? 23.876 4.054 -64.772 1.00 90.38 488 GLY A CA 1
ATOM 3676 C C . GLY A 1 488 ? 23.586 4.453 -66.222 1.00 90.38 488 GLY A C 1
ATOM 3677 O O . GLY A 1 488 ? 22.512 4.993 -66.493 1.00 90.38 488 GLY A O 1
ATOM 3678 N N . ILE A 1 489 ? 24.509 4.195 -67.153 1.00 92.12 489 ILE A N 1
ATOM 3679 C CA . ILE A 1 489 ? 24.293 4.399 -68.587 1.00 92.12 489 ILE A CA 1
ATOM 3680 C C . ILE A 1 489 ? 23.564 3.189 -69.173 1.00 92.12 489 ILE A C 1
ATOM 3682 O O . ILE A 1 489 ? 24.004 2.048 -69.061 1.00 92.12 489 ILE A O 1
ATOM 3686 N N . THR A 1 490 ? 22.442 3.444 -69.837 1.00 93.19 490 THR A N 1
ATOM 3687 C CA . THR A 1 490 ? 21.553 2.411 -70.385 1.00 93.19 490 THR A CA 1
ATOM 3688 C C . THR A 1 490 ? 21.596 2.372 -71.911 1.00 93.19 490 THR A C 1
ATOM 3690 O O . THR A 1 490 ? 21.961 3.348 -72.569 1.00 93.19 490 THR A O 1
ATOM 3693 N N . GLY A 1 491 ? 21.206 1.230 -72.488 1.00 92.81 491 GLY A N 1
ATOM 3694 C CA . GLY A 1 491 ? 21.162 1.017 -73.941 1.00 92.81 491 GLY A CA 1
ATOM 3695 C C . GLY A 1 491 ? 22.496 0.595 -74.569 1.00 92.81 491 GLY A C 1
ATOM 3696 O O . GLY A 1 491 ? 22.532 0.281 -75.762 1.00 92.81 491 GLY A O 1
ATOM 3697 N N . VAL A 1 492 ? 23.575 0.550 -73.782 1.00 95.69 492 VAL A N 1
ATOM 3698 C CA . VAL A 1 492 ? 24.841 -0.061 -74.198 1.00 95.69 492 VAL A CA 1
ATOM 3699 C C . VAL A 1 492 ? 24.693 -1.580 -74.136 1.00 95.69 492 VAL A C 1
ATOM 3701 O O . VAL A 1 492 ? 24.176 -2.134 -73.171 1.00 95.69 492 VAL A O 1
ATOM 3704 N N . THR A 1 493 ? 25.104 -2.247 -75.201 1.00 94.88 493 THR A N 1
ATOM 3705 C CA . THR A 1 493 ? 25.013 -3.693 -75.418 1.00 94.88 493 THR A CA 1
ATOM 3706 C C . THR A 1 493 ? 26.332 -4.177 -76.000 1.00 94.88 493 THR A C 1
ATOM 3708 O O . THR A 1 493 ? 27.112 -3.369 -76.498 1.00 94.88 493 THR A O 1
ATOM 3711 N N . GLU A 1 494 ? 26.583 -5.486 -76.002 1.00 93.12 494 GLU A N 1
ATOM 3712 C CA . GLU A 1 494 ? 27.816 -6.043 -76.584 1.00 93.12 494 GLU A CA 1
ATOM 3713 C C . GLU A 1 494 ? 28.034 -5.597 -78.040 1.00 93.12 494 GLU A C 1
ATOM 3715 O O . GLU A 1 494 ? 29.165 -5.350 -78.449 1.00 93.12 494 GLU A O 1
ATOM 3720 N N . ILE A 1 495 ? 26.948 -5.419 -78.803 1.00 91.62 495 ILE A N 1
ATOM 3721 C CA . ILE A 1 495 ? 26.990 -5.035 -80.220 1.00 91.62 495 ILE A CA 1
ATOM 3722 C C . ILE A 1 495 ? 27.471 -3.593 -80.409 1.00 91.62 495 ILE A C 1
ATOM 3724 O O . ILE A 1 495 ? 28.248 -3.327 -81.319 1.00 91.62 495 ILE A O 1
ATOM 3728 N N . ASN A 1 496 ? 26.994 -2.657 -79.585 1.00 94.12 496 ASN A N 1
ATOM 3729 C CA . ASN A 1 496 ? 27.283 -1.229 -79.753 1.00 94.12 496 ASN A CA 1
ATOM 3730 C C . ASN A 1 496 ? 28.376 -0.715 -78.801 1.00 94.12 496 ASN A C 1
ATOM 3732 O O . ASN A 1 496 ? 28.698 0.469 -78.839 1.00 94.12 496 ASN A O 1
ATOM 3736 N N . LEU A 1 497 ? 28.955 -1.582 -77.962 1.00 95.12 497 LEU A N 1
ATOM 3737 C CA . LEU A 1 497 ? 29.931 -1.206 -76.938 1.00 95.12 497 LEU A CA 1
ATOM 3738 C C . LEU A 1 497 ? 31.144 -0.480 -77.528 1.00 95.12 497 LEU A C 1
ATOM 3740 O O . LEU A 1 497 ? 31.543 0.562 -77.014 1.00 95.12 497 LEU A O 1
ATOM 3744 N N . VAL A 1 498 ? 31.714 -1.017 -78.612 1.00 94.69 498 VAL A N 1
ATOM 3745 C CA . VAL A 1 498 ? 32.882 -0.426 -79.286 1.00 94.69 498 VAL A CA 1
ATOM 3746 C C . VAL A 1 498 ? 32.539 0.956 -79.844 1.00 94.69 498 VAL A C 1
ATOM 3748 O O . VAL A 1 498 ? 33.277 1.907 -79.602 1.00 94.69 498 VAL A O 1
ATOM 3751 N N . ASP A 1 499 ? 31.385 1.081 -80.502 1.00 94.62 499 ASP A N 1
ATOM 3752 C CA . ASP A 1 499 ? 30.922 2.333 -81.110 1.00 94.62 499 ASP A CA 1
ATOM 3753 C C . ASP A 1 499 ? 30.654 3.416 -80.046 1.00 94.62 499 ASP A C 1
ATOM 3755 O O . ASP A 1 499 ? 31.005 4.586 -80.217 1.00 94.62 499 ASP A O 1
ATOM 3759 N N . VAL A 1 500 ? 30.055 3.032 -78.913 1.00 95.69 500 VAL A N 1
ATOM 3760 C CA . VAL A 1 500 ? 29.810 3.937 -77.779 1.00 95.69 500 VAL A CA 1
ATOM 3761 C C . VAL A 1 500 ? 31.127 4.341 -77.107 1.00 95.69 500 VAL A C 1
ATOM 3763 O O . VAL A 1 500 ? 31.331 5.527 -76.841 1.00 95.69 500 VAL A O 1
ATOM 3766 N N . ASN A 1 501 ? 32.044 3.392 -76.886 1.00 95.88 501 ASN A N 1
ATOM 3767 C CA . ASN A 1 501 ? 33.378 3.667 -76.346 1.00 95.88 501 ASN A CA 1
ATOM 3768 C C . ASN A 1 501 ? 34.157 4.646 -77.225 1.00 95.88 501 ASN A C 1
ATOM 3770 O O . ASN A 1 501 ? 34.762 5.578 -76.701 1.00 95.88 501 ASN A O 1
ATOM 3774 N N . GLU A 1 502 ? 34.126 4.463 -78.547 1.00 94.06 502 GLU A N 1
ATOM 3775 C CA . GLU A 1 502 ? 34.797 5.352 -79.497 1.00 94.06 502 GLU A CA 1
ATOM 3776 C C . GLU A 1 502 ? 34.278 6.789 -79.369 1.00 94.06 502 GLU A C 1
ATOM 3778 O O . GLU A 1 502 ? 35.065 7.731 -79.289 1.00 94.06 502 GLU A O 1
ATOM 3783 N N . VAL A 1 503 ? 32.957 6.966 -79.292 1.00 91.81 503 VAL A N 1
ATOM 3784 C CA . VAL A 1 503 ? 32.337 8.297 -79.250 1.00 91.81 503 VAL A CA 1
ATOM 3785 C C . VAL A 1 503 ? 32.564 9.005 -77.922 1.00 91.81 503 VAL A C 1
ATOM 3787 O O . VAL A 1 503 ? 32.666 10.233 -77.903 1.00 91.81 503 VAL A O 1
ATOM 3790 N N . LEU A 1 504 ? 32.627 8.279 -76.809 1.00 94.19 504 LEU A N 1
ATOM 3791 C CA . LEU A 1 504 ? 32.825 8.885 -75.491 1.00 94.19 504 LEU A CA 1
ATOM 3792 C C . LEU A 1 504 ? 34.307 9.096 -75.132 1.00 94.19 504 LEU A C 1
ATOM 3794 O O . LEU A 1 504 ? 34.607 9.864 -74.210 1.00 94.19 504 LEU A O 1
ATOM 3798 N N . LYS A 1 505 ? 35.229 8.462 -75.866 1.00 95.12 505 LYS A N 1
ATOM 3799 C CA . LYS A 1 505 ? 36.677 8.538 -75.647 1.00 95.12 505 LYS A CA 1
ATOM 3800 C C . LYS A 1 505 ? 37.206 9.976 -75.697 1.00 95.12 505 LYS A C 1
ATOM 3802 O O . LYS A 1 505 ? 36.839 10.773 -76.555 1.00 95.12 505 LYS A O 1
ATOM 3807 N N . GLY A 1 506 ? 38.127 10.297 -74.787 1.00 90.88 506 GLY A N 1
ATOM 3808 C CA . GLY A 1 506 ? 38.898 11.545 -74.776 1.00 90.88 506 GLY A CA 1
ATOM 3809 C C . GLY A 1 506 ? 38.143 12.794 -74.309 1.00 90.88 506 GLY A C 1
ATOM 3810 O O . GLY A 1 506 ? 38.709 13.882 -74.332 1.00 90.88 506 GLY A O 1
ATOM 3811 N N . LYS A 1 507 ? 36.885 12.668 -73.869 1.00 89.00 507 LYS A N 1
ATOM 3812 C CA . LYS A 1 507 ? 36.012 13.817 -73.559 1.00 89.00 507 LYS A CA 1
ATOM 3813 C C . LYS A 1 507 ? 36.006 14.265 -72.093 1.00 89.00 507 LYS A C 1
ATOM 3815 O O . LYS A 1 507 ? 35.362 15.261 -71.765 1.00 89.00 507 LYS A O 1
ATOM 3820 N N . GLY A 1 508 ? 36.712 13.559 -71.207 1.00 89.50 508 GLY A N 1
ATOM 3821 C CA . GLY A 1 508 ? 36.868 13.947 -69.798 1.00 89.50 508 GLY A CA 1
ATOM 3822 C C . GLY A 1 508 ? 35.550 13.992 -69.018 1.00 89.50 508 GLY A C 1
ATOM 3823 O O . GLY A 1 508 ? 35.349 14.871 -68.179 1.00 89.50 508 GLY A O 1
ATOM 3824 N N . HIS A 1 509 ? 34.626 13.079 -69.313 1.00 90.00 509 HIS A N 1
ATOM 3825 C CA . HIS A 1 509 ? 33.319 13.021 -68.679 1.00 90.00 509 HIS A CA 1
ATOM 3826 C C . HIS A 1 509 ? 33.410 12.790 -67.173 1.00 90.00 509 HIS A C 1
ATOM 3828 O O . HIS A 1 509 ? 34.155 11.925 -66.712 1.00 90.00 509 HIS A O 1
ATOM 3834 N N . LYS A 1 510 ? 32.588 13.540 -66.433 1.00 86.69 510 LYS A N 1
ATOM 3835 C CA . LYS A 1 510 ? 32.386 13.406 -64.980 1.00 86.69 510 LYS A CA 1
ATOM 3836 C C . LYS A 1 510 ? 30.908 13.383 -64.578 1.00 86.69 510 LYS A C 1
ATOM 3838 O O . LYS A 1 510 ? 30.594 13.348 -63.397 1.00 86.69 510 LYS A O 1
ATOM 3843 N N . VAL A 1 511 ? 30.004 13.480 -65.554 1.00 86.56 511 VAL A N 1
ATOM 3844 C CA . VAL A 1 511 ? 28.563 13.651 -65.335 1.00 86.56 511 VAL A CA 1
ATOM 3845 C C . VAL A 1 511 ? 27.816 12.644 -66.199 1.00 86.56 511 VAL A C 1
ATOM 3847 O O . VAL A 1 511 ? 27.924 12.680 -67.427 1.00 86.56 511 VAL A O 1
ATOM 3850 N N . VAL A 1 512 ? 27.041 11.773 -65.551 1.00 88.88 512 VAL A N 1
ATOM 3851 C CA . VAL A 1 512 ? 26.327 10.658 -66.194 1.00 88.88 512 VAL A CA 1
ATOM 3852 C C . VAL A 1 512 ? 25.330 11.158 -67.236 1.00 88.88 512 VAL A C 1
ATOM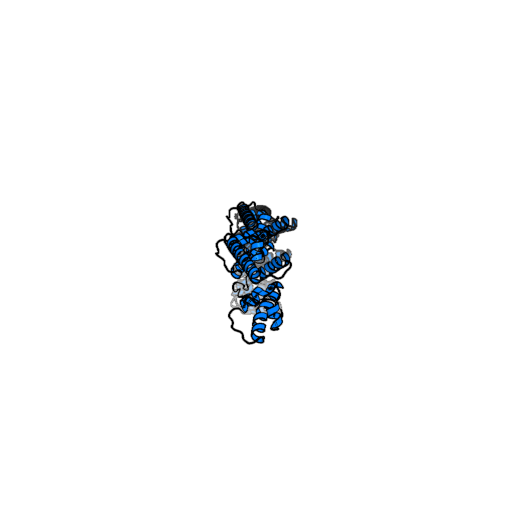 3854 O O . VAL A 1 512 ? 25.295 10.640 -68.346 1.00 88.88 512 VAL A O 1
ATOM 3857 N N . SER A 1 513 ? 24.550 12.201 -66.937 1.00 88.00 513 SER A N 1
ATOM 3858 C CA . SER A 1 513 ? 23.517 12.706 -67.857 1.00 88.00 513 SER A CA 1
ATOM 3859 C C . SER A 1 513 ? 24.086 13.183 -69.197 1.00 88.00 513 SER A C 1
ATOM 3861 O O . SER A 1 513 ? 23.483 12.940 -70.243 1.00 88.00 513 SER A O 1
ATOM 3863 N N . LYS A 1 514 ? 25.276 13.796 -69.180 1.00 89.31 514 LYS A N 1
ATOM 3864 C CA . LYS A 1 514 ? 25.995 14.200 -70.393 1.00 89.31 514 LYS A CA 1
ATOM 3865 C C . LYS A 1 514 ? 26.490 12.986 -71.182 1.00 89.31 514 LYS A C 1
ATOM 3867 O O . LYS A 1 514 ? 26.349 12.943 -72.396 1.00 89.31 514 LYS A O 1
ATOM 3872 N N . MET A 1 515 ? 27.025 11.978 -70.500 1.00 92.31 515 MET A N 1
ATOM 3873 C CA . MET A 1 515 ? 27.436 10.736 -71.163 1.00 92.31 515 MET A CA 1
ATOM 3874 C C . MET A 1 515 ? 26.245 9.996 -71.764 1.00 92.31 515 MET A C 1
ATOM 3876 O O . MET A 1 515 ? 26.335 9.516 -72.888 1.00 92.31 515 MET A O 1
ATOM 3880 N N . GLN A 1 516 ? 25.117 9.932 -71.048 1.00 93.81 516 GLN A N 1
ATOM 3881 C CA . GLN A 1 516 ? 23.912 9.262 -71.528 1.00 93.81 516 GLN A CA 1
ATOM 3882 C C . GLN A 1 516 ? 23.381 9.951 -72.776 1.00 93.81 516 GLN A C 1
ATOM 3884 O O . GLN A 1 516 ? 22.997 9.254 -73.709 1.00 93.81 516 GLN A O 1
ATOM 3889 N N . SER A 1 517 ? 23.341 11.286 -72.823 1.00 93.62 517 SER A N 1
ATOM 3890 C CA . SER A 1 517 ? 22.845 11.994 -74.005 1.00 93.62 517 SER A CA 1
ATOM 3891 C C . SER A 1 517 ? 23.720 11.719 -75.229 1.00 93.62 517 SER A C 1
ATOM 3893 O O . SER A 1 517 ? 23.193 11.379 -76.288 1.00 93.62 517 SER A O 1
ATOM 3895 N N . GLU A 1 518 ? 25.044 11.759 -75.073 1.00 93.50 518 GLU A N 1
ATOM 3896 C CA . GLU A 1 518 ? 25.993 11.461 -76.148 1.00 93.50 518 GLU A CA 1
ATOM 3897 C C . GLU A 1 518 ? 25.936 9.990 -76.592 1.00 93.50 518 GLU A C 1
ATOM 3899 O O . GLU A 1 518 ? 25.835 9.709 -77.788 1.00 93.50 518 GLU A O 1
ATOM 3904 N N . ALA A 1 519 ? 25.904 9.047 -75.646 1.00 94.81 519 ALA A N 1
ATOM 3905 C CA . ALA A 1 519 ? 25.732 7.625 -75.937 1.00 94.81 519 ALA A CA 1
ATOM 3906 C C . ALA A 1 519 ? 24.403 7.361 -76.660 1.00 94.81 519 ALA A C 1
ATOM 3908 O O . ALA A 1 519 ? 24.356 6.634 -77.652 1.00 94.81 519 ALA A O 1
ATOM 3909 N N . SER A 1 520 ? 23.317 7.999 -76.211 1.00 96.12 520 SER A N 1
ATOM 3910 C CA . SER A 1 520 ? 21.975 7.813 -76.774 1.00 96.12 520 SER A CA 1
ATOM 3911 C C . SER A 1 520 ? 21.884 8.271 -78.225 1.00 96.12 520 SER A C 1
ATOM 3913 O O . SER A 1 520 ? 21.144 7.654 -78.992 1.00 96.12 520 SER A O 1
ATOM 3915 N N . ILE A 1 521 ? 22.633 9.305 -78.631 1.00 95.00 521 ILE A N 1
ATOM 3916 C CA . ILE A 1 521 ? 22.693 9.748 -80.033 1.00 95.00 521 ILE A CA 1
ATOM 3917 C C . ILE A 1 521 ? 23.198 8.610 -80.919 1.00 95.00 521 ILE A C 1
ATOM 3919 O O . ILE A 1 521 ? 22.572 8.296 -81.933 1.00 95.00 521 ILE A O 1
ATOM 3923 N N . ILE A 1 522 ? 24.290 7.958 -80.525 1.00 94.19 522 ILE A N 1
ATOM 3924 C CA . ILE A 1 522 ? 24.897 6.864 -81.290 1.00 94.19 522 ILE A CA 1
ATOM 3925 C C . ILE A 1 522 ? 24.031 5.618 -81.242 1.00 94.19 522 ILE A C 1
ATOM 3927 O O . ILE A 1 522 ? 23.713 5.068 -82.292 1.00 94.19 522 ILE A O 1
ATOM 3931 N N . ILE A 1 523 ? 23.571 5.221 -80.055 1.00 95.19 523 ILE A N 1
ATOM 3932 C CA . ILE A 1 523 ? 22.698 4.056 -79.870 1.00 95.19 523 ILE A CA 1
ATOM 3933 C C . ILE A 1 523 ? 21.434 4.200 -80.727 1.00 95.19 523 ILE A C 1
ATOM 3935 O O . ILE A 1 523 ? 21.080 3.291 -81.478 1.00 95.19 523 ILE A O 1
ATOM 3939 N N . SER A 1 524 ? 20.775 5.360 -80.674 1.00 95.19 524 SER A N 1
ATOM 3940 C CA . SER A 1 524 ? 19.563 5.621 -81.459 1.00 95.19 524 SER A CA 1
ATOM 3941 C C . SER A 1 524 ? 19.856 5.665 -82.956 1.00 95.19 524 SER A C 1
ATOM 3943 O O . SER A 1 524 ? 19.073 5.133 -83.742 1.00 95.19 524 SER A O 1
ATOM 3945 N N . SER A 1 525 ? 20.985 6.252 -83.363 1.00 95.56 525 SER A N 1
ATOM 3946 C CA . SER A 1 525 ? 21.390 6.315 -84.772 1.00 95.56 525 SER A CA 1
ATOM 3947 C C . SER A 1 525 ? 21.683 4.923 -85.328 1.00 95.56 525 SER A C 1
ATOM 3949 O O . SER A 1 525 ? 21.121 4.559 -86.357 1.00 95.56 525 SER A O 1
ATOM 3951 N N . LEU A 1 526 ? 22.462 4.104 -84.615 1.00 94.81 526 LEU A N 1
ATOM 3952 C CA . LEU A 1 526 ? 22.733 2.712 -84.979 1.00 94.81 526 LEU A CA 1
ATOM 3953 C C . LEU A 1 526 ? 21.442 1.901 -85.072 1.00 94.81 526 LEU A C 1
ATOM 3955 O O . LEU A 1 526 ? 21.225 1.226 -86.075 1.00 94.81 526 LEU A O 1
ATOM 3959 N N . ASN A 1 527 ? 20.554 1.994 -84.078 1.00 94.12 527 ASN A N 1
ATOM 3960 C CA . ASN A 1 527 ? 19.273 1.282 -84.091 1.00 94.12 527 ASN A CA 1
ATOM 3961 C C . ASN A 1 527 ? 18.382 1.709 -85.270 1.00 94.12 527 ASN A C 1
ATOM 3963 O O . ASN A 1 527 ? 17.739 0.871 -85.905 1.00 94.12 527 ASN A O 1
ATOM 3967 N N . THR A 1 528 ? 18.361 3.004 -85.591 1.00 95.56 528 THR A N 1
ATOM 3968 C CA . THR A 1 528 ? 17.539 3.561 -86.674 1.00 95.56 528 THR A CA 1
ATOM 3969 C C . THR A 1 528 ? 18.091 3.197 -88.053 1.00 95.56 528 THR A C 1
ATOM 3971 O O . THR A 1 528 ? 17.341 2.791 -88.938 1.00 95.56 528 THR A O 1
ATOM 3974 N N . ILE A 1 529 ? 19.410 3.246 -88.229 1.00 95.75 529 ILE A N 1
ATOM 3975 C CA . ILE A 1 529 ? 20.078 2.778 -89.448 1.00 95.75 529 ILE A CA 1
ATOM 3976 C C . ILE A 1 529 ? 19.824 1.279 -89.652 1.00 95.75 529 ILE A C 1
ATOM 3978 O O . ILE A 1 529 ? 19.420 0.857 -90.734 1.00 95.75 529 ILE A O 1
ATOM 3982 N N . ASN A 1 530 ? 19.957 0.478 -88.592 1.00 94.94 530 ASN A N 1
ATOM 3983 C CA . ASN A 1 530 ? 19.722 -0.968 -88.623 1.00 94.94 530 ASN A CA 1
ATOM 3984 C C . ASN A 1 530 ? 18.265 -1.379 -88.887 1.00 94.94 530 ASN A C 1
ATOM 3986 O O . ASN A 1 530 ? 18.014 -2.532 -89.242 1.00 94.94 530 ASN A O 1
ATOM 3990 N N . SER A 1 531 ? 17.291 -0.480 -88.720 1.00 93.88 531 SER A N 1
ATOM 3991 C CA . SER A 1 531 ? 15.899 -0.729 -89.124 1.00 93.88 531 SER A CA 1
ATOM 3992 C C . SER A 1 531 ? 15.624 -0.368 -90.595 1.00 93.88 531 SER A C 1
ATOM 3994 O O . SER A 1 531 ? 14.550 -0.685 -91.120 1.00 93.88 531 SER A O 1
ATOM 3996 N N . GLY A 1 532 ? 16.614 0.212 -91.286 1.00 92.31 532 GLY A N 1
ATOM 3997 C CA . GLY A 1 532 ? 16.557 0.607 -92.693 1.00 92.31 532 GLY A CA 1
ATOM 3998 C C . GLY A 1 532 ? 15.967 1.993 -92.931 1.00 92.31 532 GLY A C 1
ATOM 3999 O O . GLY A 1 532 ? 15.435 2.250 -94.012 1.00 92.31 532 GLY A O 1
ATOM 4000 N N . VAL A 1 533 ? 16.008 2.883 -91.937 1.00 94.38 533 VAL A N 1
ATOM 4001 C CA . VAL A 1 533 ? 15.506 4.253 -92.089 1.00 94.38 533 VAL A CA 1
ATOM 4002 C C . VAL A 1 533 ? 16.494 5.095 -92.899 1.00 94.38 533 VAL A C 1
ATOM 4004 O O . VAL A 1 533 ? 17.651 5.284 -92.526 1.00 94.38 533 VAL A O 1
ATOM 4007 N N . ALA A 1 534 ? 16.005 5.654 -94.004 1.00 91.75 534 ALA A N 1
ATOM 4008 C CA . ALA A 1 534 ? 16.769 6.499 -94.916 1.00 91.75 534 ALA A CA 1
ATOM 4009 C C . ALA A 1 534 ? 16.842 7.958 -94.421 1.00 91.75 534 ALA A C 1
ATOM 4011 O O . ALA A 1 534 ? 16.148 8.832 -94.938 1.00 91.75 534 ALA A O 1
ATOM 4012 N N . ASN A 1 535 ? 17.679 8.235 -93.419 1.00 94.62 535 ASN A N 1
ATOM 4013 C CA . ASN A 1 535 ? 17.928 9.598 -92.940 1.00 94.62 535 ASN A CA 1
ATOM 4014 C C . ASN A 1 535 ? 19.429 9.847 -92.732 1.00 94.62 535 ASN A C 1
ATOM 4016 O O . ASN A 1 535 ? 20.071 9.216 -91.895 1.00 94.62 535 ASN A O 1
ATOM 4020 N N . ILE A 1 536 ? 19.964 10.807 -93.492 1.00 92.75 536 ILE A N 1
ATOM 4021 C CA . ILE A 1 536 ? 21.391 11.159 -93.546 1.00 92.75 536 ILE A CA 1
ATOM 4022 C C . ILE A 1 536 ? 21.945 11.541 -92.168 1.00 92.75 536 ILE A C 1
ATOM 4024 O O . ILE A 1 536 ? 23.096 11.231 -91.867 1.00 92.75 536 ILE A O 1
ATOM 4028 N N . ASN A 1 537 ? 21.145 12.186 -91.312 1.00 94.62 537 ASN A N 1
ATOM 4029 C CA . ASN A 1 537 ? 21.624 12.668 -90.017 1.00 94.62 537 ASN A CA 1
ATOM 4030 C C . ASN A 1 537 ? 22.060 11.519 -89.101 1.00 94.62 537 ASN A C 1
ATOM 4032 O O . ASN A 1 537 ? 23.049 11.668 -88.394 1.00 94.62 537 ASN A O 1
ATOM 4036 N N . TYR A 1 538 ? 21.407 10.353 -89.156 1.00 94.94 538 TYR A N 1
ATOM 4037 C CA . TYR A 1 538 ? 21.835 9.205 -88.351 1.00 94.94 538 TYR A CA 1
ATOM 4038 C C . TYR A 1 538 ? 23.187 8.652 -88.812 1.00 94.94 538 TYR A C 1
ATOM 4040 O O . TYR A 1 538 ? 24.022 8.321 -87.975 1.00 94.94 538 TYR A O 1
ATOM 4048 N N . TYR A 1 539 ? 23.436 8.599 -90.125 1.00 94.50 539 TYR A N 1
ATOM 4049 C CA . TYR A 1 539 ? 24.734 8.176 -90.667 1.00 94.50 539 TYR A CA 1
ATOM 4050 C C . TYR A 1 539 ? 25.837 9.170 -90.283 1.00 94.50 539 TYR A C 1
ATOM 4052 O O . TYR A 1 539 ? 26.900 8.760 -89.819 1.00 94.50 539 TYR A O 1
ATOM 4060 N N . LYS A 1 540 ? 25.548 10.478 -90.359 1.00 93.50 540 LYS A N 1
ATOM 4061 C CA . LYS A 1 540 ? 26.461 11.531 -89.888 1.00 93.50 540 LYS A CA 1
ATOM 4062 C C . LYS A 1 540 ? 26.771 11.415 -88.397 1.00 93.50 540 LYS A C 1
ATOM 4064 O O . LYS A 1 540 ? 27.928 11.561 -88.021 1.00 93.50 540 LYS A O 1
ATOM 4069 N N . ASN A 1 541 ? 25.771 11.123 -87.563 1.00 93.19 541 ASN A N 1
ATOM 4070 C CA . ASN A 1 541 ? 25.953 10.977 -86.118 1.00 93.19 541 ASN A CA 1
ATOM 4071 C C . ASN A 1 541 ? 26.947 9.864 -85.762 1.00 93.19 541 ASN A C 1
ATOM 4073 O O . ASN A 1 541 ? 27.706 10.030 -84.816 1.00 93.19 541 ASN A O 1
ATOM 4077 N N . ILE A 1 542 ? 26.982 8.765 -86.526 1.00 92.88 542 ILE A N 1
ATOM 4078 C CA . ILE A 1 542 ? 27.968 7.683 -86.347 1.00 92.88 542 ILE A CA 1
ATOM 4079 C C . ILE A 1 542 ? 29.271 7.914 -87.135 1.00 92.88 542 ILE A C 1
ATOM 4081 O O . ILE A 1 542 ? 30.096 7.014 -87.232 1.00 92.88 542 ILE A O 1
ATOM 4085 N N . GLY A 1 543 ? 29.477 9.106 -87.703 1.00 90.62 543 GLY A N 1
ATOM 4086 C CA . GLY A 1 543 ? 30.708 9.490 -88.404 1.00 90.62 543 GLY A CA 1
ATOM 4087 C C . GLY A 1 543 ? 30.782 9.103 -89.885 1.00 90.62 543 GLY A C 1
ATOM 4088 O O . GLY A 1 543 ? 31.826 9.295 -90.501 1.00 90.62 543 GLY A O 1
ATOM 4089 N N . ILE A 1 544 ? 29.702 8.599 -90.491 1.00 92.81 544 ILE A N 1
ATOM 4090 C CA . ILE A 1 544 ? 29.654 8.262 -91.921 1.00 92.81 544 ILE A CA 1
ATOM 4091 C C . ILE A 1 544 ? 29.121 9.467 -92.707 1.00 92.81 544 ILE A C 1
ATOM 4093 O O . ILE A 1 544 ? 27.918 9.731 -92.746 1.00 92.81 544 ILE A O 1
ATOM 4097 N N . THR A 1 545 ? 30.020 10.207 -93.357 1.00 92.94 545 THR A N 1
ATOM 4098 C CA . THR A 1 545 ? 29.702 11.463 -94.066 1.00 92.94 545 THR A CA 1
ATOM 4099 C C . THR A 1 545 ? 29.516 11.308 -95.576 1.00 92.94 545 THR A C 1
ATOM 4101 O O . THR A 1 545 ? 29.034 12.233 -96.227 1.00 92.94 545 THR A O 1
ATOM 4104 N N . THR A 1 546 ? 29.845 10.143 -96.138 1.00 93.19 546 THR A N 1
ATOM 4105 C CA . THR A 1 546 ? 29.721 9.834 -97.576 1.00 93.19 546 THR A CA 1
ATOM 4106 C C . THR A 1 546 ? 28.277 9.570 -98.022 1.00 93.19 546 THR A C 1
ATOM 4108 O O . THR A 1 546 ? 27.979 9.540 -99.219 1.00 93.19 546 THR A O 1
ATOM 4111 N N . VAL A 1 547 ? 27.353 9.409 -97.073 1.00 93.50 547 VAL A N 1
ATOM 4112 C CA . VAL A 1 547 ? 25.926 9.208 -97.339 1.00 93.50 547 VAL A CA 1
ATOM 4113 C C . VAL A 1 547 ? 25.238 10.555 -97.591 1.00 93.50 547 VAL A C 1
ATOM 4115 O O . VAL A 1 547 ? 25.295 11.465 -96.764 1.00 93.50 547 VAL A O 1
ATOM 4118 N N . ASN A 1 548 ? 24.558 10.682 -98.728 1.00 93.25 548 ASN A N 1
ATOM 4119 C CA . ASN A 1 548 ? 23.879 11.888 -99.198 1.00 93.25 548 ASN A CA 1
ATOM 4120 C C . ASN A 1 548 ? 22.489 11.553 -99.781 1.00 93.25 548 ASN A C 1
ATOM 4122 O O . ASN A 1 548 ? 22.047 10.403 -99.751 1.00 93.25 548 ASN A O 1
ATOM 4126 N N . LEU A 1 549 ? 21.771 12.560 -100.292 1.00 92.50 549 LEU A N 1
ATOM 4127 C CA . LEU A 1 549 ? 20.397 12.385 -100.786 1.00 92.50 549 LEU A CA 1
ATOM 4128 C C . LEU A 1 549 ? 20.297 11.412 -101.973 1.00 92.50 549 LEU A C 1
ATOM 4130 O O . LEU A 1 549 ? 19.269 10.748 -102.119 1.00 92.50 549 LEU A O 1
ATOM 4134 N N . ASP A 1 550 ? 21.367 11.262 -102.755 1.00 92.31 550 ASP A N 1
ATOM 4135 C CA . ASP A 1 550 ? 21.382 10.439 -103.966 1.00 92.31 550 ASP A CA 1
ATOM 4136 C C . ASP A 1 550 ? 21.618 8.953 -103.674 1.00 92.31 550 ASP A C 1
ATOM 4138 O O . ASP A 1 550 ? 21.271 8.091 -104.486 1.00 92.31 550 ASP A O 1
ATOM 4142 N N . ASN A 1 551 ? 22.241 8.627 -102.537 1.00 93.06 551 ASN A N 1
ATOM 4143 C CA . ASN A 1 551 ? 22.650 7.258 -102.205 1.00 93.06 551 ASN A CA 1
ATOM 4144 C C . ASN A 1 551 ? 21.932 6.668 -100.973 1.00 93.06 551 ASN A C 1
ATOM 4146 O O . ASN A 1 551 ? 21.839 5.443 -100.854 1.00 93.06 551 ASN A O 1
ATOM 4150 N N . ILE A 1 552 ? 21.338 7.501 -100.109 1.00 94.44 552 ILE A N 1
ATOM 4151 C CA . ILE A 1 552 ? 20.760 7.093 -98.818 1.00 94.44 552 ILE A CA 1
ATOM 4152 C C . ILE A 1 552 ? 19.714 5.977 -98.929 1.00 94.44 552 ILE A C 1
ATOM 4154 O O . ILE A 1 552 ? 19.714 5.062 -98.110 1.00 94.44 552 ILE A O 1
ATOM 4158 N N . LYS A 1 553 ? 18.833 6.007 -99.938 1.00 94.81 553 LYS A N 1
ATOM 4159 C CA . LYS A 1 553 ? 17.766 4.997 -100.082 1.00 94.81 553 LYS A CA 1
A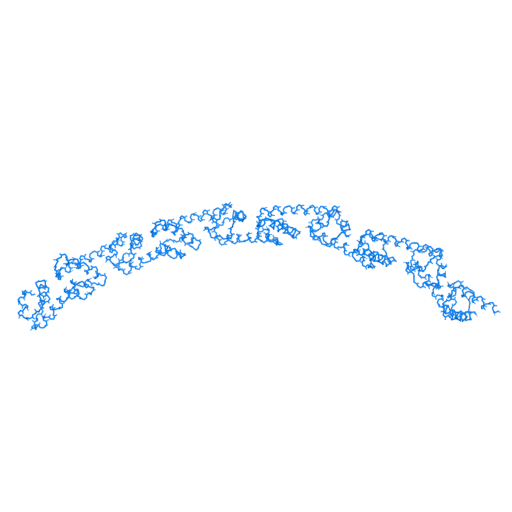TOM 4160 C C . LYS A 1 553 ? 18.326 3.602 -100.365 1.00 94.81 553 LYS A C 1
ATOM 4162 O O . LYS A 1 553 ? 17.863 2.627 -99.777 1.00 94.81 553 LYS A O 1
ATOM 4167 N N . VAL A 1 554 ? 19.316 3.510 -101.255 1.00 93.88 554 VAL A N 1
ATOM 4168 C CA . VAL A 1 554 ? 19.939 2.231 -101.639 1.00 93.88 554 VAL A CA 1
ATOM 4169 C C . VAL A 1 554 ? 20.783 1.693 -100.486 1.00 93.88 554 VAL A C 1
ATOM 4171 O O . VAL A 1 554 ? 20.676 0.519 -100.143 1.00 93.88 554 VAL A O 1
ATOM 4174 N N . ILE A 1 555 ? 21.545 2.570 -99.830 1.00 95.94 555 ILE A N 1
ATOM 4175 C CA . ILE A 1 555 ? 22.358 2.230 -98.660 1.00 95.94 555 ILE A CA 1
ATOM 4176 C C . ILE A 1 555 ? 21.482 1.735 -97.503 1.00 95.94 555 ILE A C 1
ATOM 4178 O O . ILE A 1 555 ? 21.759 0.680 -96.940 1.00 95.94 555 ILE A O 1
ATOM 4182 N N . ALA A 1 556 ? 20.398 2.440 -97.168 1.00 95.75 556 ALA A N 1
ATOM 4183 C CA . ALA A 1 556 ? 19.498 2.040 -96.085 1.00 95.75 556 ALA A CA 1
ATOM 4184 C C . ALA A 1 556 ? 18.851 0.668 -96.340 1.00 95.75 556 ALA A C 1
ATOM 4186 O O . ALA A 1 556 ? 18.723 -0.139 -95.415 1.00 95.75 556 ALA A O 1
ATOM 4187 N N . LYS A 1 557 ? 18.502 0.367 -97.600 1.00 95.44 557 LYS A N 1
ATOM 4188 C CA . LYS A 1 557 ? 18.013 -0.958 -98.000 1.00 95.44 557 LYS A CA 1
ATOM 4189 C C . LYS A 1 557 ? 19.087 -2.036 -97.810 1.00 95.44 557 LYS A C 1
ATOM 4191 O O . LYS A 1 557 ? 18.808 -3.035 -97.152 1.00 95.44 557 LYS A O 1
ATOM 4196 N N . ALA A 1 558 ? 20.303 -1.809 -98.309 1.00 95.19 558 ALA A N 1
ATOM 4197 C CA . ALA A 1 558 ? 21.412 -2.759 -98.196 1.00 95.19 558 ALA A CA 1
ATOM 4198 C C . ALA A 1 558 ? 21.788 -3.047 -96.731 1.00 95.19 558 ALA A C 1
ATOM 4200 O O . ALA A 1 558 ? 21.984 -4.199 -96.350 1.00 95.19 558 ALA A O 1
ATOM 4201 N N . VAL A 1 559 ? 21.809 -2.014 -95.884 1.00 96.44 559 VAL A N 1
ATOM 4202 C CA . VAL A 1 559 ? 22.034 -2.155 -94.438 1.00 96.44 559 VAL A CA 1
ATOM 4203 C C . VAL A 1 559 ? 20.947 -3.016 -93.792 1.00 96.44 559 VAL A C 1
ATOM 4205 O O . VAL A 1 559 ? 21.265 -3.939 -93.044 1.00 96.44 559 VAL A O 1
ATOM 4208 N N . LYS A 1 560 ? 19.665 -2.768 -94.093 1.00 95.81 560 LYS A N 1
ATOM 4209 C CA . LYS A 1 560 ? 18.553 -3.568 -93.554 1.00 95.81 560 LYS A CA 1
ATOM 4210 C C . LYS A 1 560 ? 18.636 -5.032 -93.986 1.00 95.81 560 LYS A C 1
ATOM 4212 O O . LYS A 1 560 ? 18.394 -5.923 -93.175 1.00 95.81 560 LYS A O 1
ATOM 4217 N N . GLU A 1 561 ? 18.969 -5.283 -95.248 1.00 95.12 561 GLU A N 1
ATOM 4218 C CA . GLU A 1 561 ? 19.140 -6.635 -95.787 1.00 95.12 561 GLU A CA 1
ATOM 4219 C C . GLU A 1 561 ? 20.292 -7.366 -95.090 1.00 95.12 561 GLU A C 1
ATOM 4221 O O . GLU A 1 561 ? 20.086 -8.459 -94.563 1.00 95.12 561 GLU A O 1
ATOM 4226 N N . ALA A 1 562 ? 21.463 -6.735 -94.979 1.00 94.69 562 ALA A N 1
ATOM 4227 C CA . ALA A 1 562 ? 22.613 -7.300 -94.278 1.00 94.69 562 ALA A CA 1
ATOM 4228 C C . ALA A 1 562 ? 22.319 -7.568 -92.791 1.00 94.69 562 ALA A C 1
ATOM 4230 O O . ALA A 1 562 ? 22.646 -8.635 -92.270 1.00 94.69 562 ALA A O 1
ATOM 4231 N N . ARG A 1 563 ? 21.619 -6.649 -92.116 1.00 95.69 563 ARG A N 1
ATOM 4232 C CA . ARG A 1 563 ? 21.155 -6.824 -90.733 1.00 95.69 563 ARG A CA 1
ATOM 4233 C C . ARG A 1 563 ? 20.202 -8.012 -90.602 1.00 95.69 563 ARG A C 1
ATOM 4235 O O . ARG A 1 563 ? 20.321 -8.794 -89.662 1.00 95.69 563 ARG A O 1
ATOM 4242 N N . ASN A 1 564 ? 19.260 -8.177 -91.532 1.00 94.00 564 ASN A N 1
ATOM 4243 C CA . ASN A 1 564 ? 18.326 -9.307 -91.529 1.00 94.00 564 ASN A CA 1
ATOM 4244 C C . ASN A 1 564 ? 19.041 -10.649 -91.729 1.00 94.00 564 ASN A C 1
ATOM 4246 O O . ASN A 1 564 ? 18.662 -11.633 -91.097 1.00 94.00 564 ASN A O 1
ATOM 4250 N N . VAL A 1 565 ? 20.092 -10.680 -92.554 1.00 95.00 565 VAL A N 1
ATOM 4251 C CA . VAL A 1 565 ? 20.949 -11.862 -92.732 1.00 95.00 565 VAL A CA 1
ATOM 4252 C C . VAL A 1 565 ? 21.724 -12.172 -91.451 1.00 95.00 565 VAL A C 1
ATOM 4254 O O . VAL A 1 565 ? 21.722 -13.316 -90.998 1.00 95.00 565 VAL A O 1
ATOM 4257 N N . LYS A 1 566 ? 22.335 -11.156 -90.829 1.00 93.69 566 LYS A N 1
ATOM 4258 C CA . LYS A 1 566 ? 23.100 -11.305 -89.582 1.00 93.69 566 LYS A CA 1
ATOM 4259 C C . LYS A 1 566 ? 22.213 -11.650 -88.374 1.00 93.69 566 LYS A C 1
ATOM 4261 O O . LYS A 1 566 ? 22.702 -12.201 -87.394 1.00 93.69 566 LYS A O 1
ATOM 4266 N N . LYS A 1 567 ? 20.912 -11.334 -88.439 1.00 92.44 567 LYS A N 1
ATOM 4267 C CA . LYS A 1 567 ? 19.887 -11.510 -87.383 1.00 92.44 567 LYS A CA 1
ATOM 4268 C C . LYS A 1 567 ? 20.127 -10.721 -86.089 1.00 92.44 567 LYS A C 1
ATOM 4270 O O . LYS A 1 567 ? 19.325 -10.811 -85.165 1.00 92.44 567 LYS A O 1
ATOM 4275 N N . VAL A 1 568 ? 21.172 -9.904 -86.041 1.00 93.06 568 VAL A N 1
ATOM 4276 C CA . VAL A 1 568 ? 21.456 -8.926 -84.986 1.00 93.06 568 VAL A CA 1
ATOM 4277 C C . VAL A 1 568 ? 21.822 -7.594 -85.634 1.00 93.06 568 VAL A C 1
ATOM 4279 O O . VAL A 1 568 ? 22.127 -7.551 -86.828 1.00 93.06 568 VAL A O 1
ATOM 4282 N N . ASN A 1 569 ? 21.781 -6.506 -84.865 1.00 94.56 569 ASN A N 1
ATOM 4283 C CA . ASN A 1 569 ? 22.189 -5.195 -85.366 1.00 94.56 569 ASN A CA 1
ATOM 4284 C C . ASN A 1 569 ? 23.654 -5.215 -85.845 1.00 94.56 569 ASN A C 1
ATOM 4286 O O . ASN A 1 569 ? 24.512 -5.909 -85.294 1.00 94.56 569 ASN A O 1
ATOM 4290 N N . LEU A 1 570 ? 23.910 -4.448 -86.897 1.00 94.38 570 LEU A N 1
ATOM 4291 C CA . LEU A 1 570 ? 25.223 -4.189 -87.464 1.00 94.38 570 LEU A CA 1
ATOM 4292 C C . LEU A 1 570 ? 25.938 -3.092 -86.669 1.00 94.38 570 LEU A C 1
ATOM 4294 O O . LEU A 1 570 ? 25.293 -2.133 -86.227 1.00 94.38 570 LEU A O 1
ATOM 4298 N N . THR A 1 571 ? 27.255 -3.223 -86.533 1.00 94.75 571 THR A N 1
ATOM 4299 C CA . THR A 1 571 ? 28.136 -2.201 -85.944 1.00 94.75 571 THR A CA 1
ATOM 4300 C C . THR A 1 571 ? 28.378 -1.050 -86.923 1.00 94.75 571 THR A C 1
ATOM 4302 O O . THR A 1 571 ? 28.112 -1.174 -88.126 1.00 94.75 571 THR A O 1
ATOM 4305 N N . LYS A 1 572 ? 28.922 0.076 -86.443 1.00 94.69 572 LYS A N 1
ATOM 4306 C CA . LYS A 1 572 ? 29.337 1.195 -87.312 1.00 94.69 572 LYS A CA 1
ATOM 4307 C C . LYS A 1 572 ? 30.280 0.746 -88.432 1.00 94.69 572 LYS A C 1
ATOM 4309 O O . LYS A 1 572 ? 30.116 1.179 -89.574 1.00 94.69 572 LYS A O 1
ATOM 4314 N N . ASP A 1 573 ? 31.241 -0.123 -88.130 1.00 93.81 573 ASP A N 1
ATOM 4315 C CA . ASP A 1 573 ? 32.215 -0.617 -89.110 1.00 93.81 573 ASP A CA 1
ATOM 4316 C C . ASP A 1 573 ? 31.558 -1.459 -90.205 1.00 93.81 573 ASP A C 1
ATOM 4318 O O . ASP A 1 573 ? 31.877 -1.317 -91.386 1.00 93.81 573 ASP A O 1
ATOM 4322 N N . GLU A 1 574 ? 30.607 -2.316 -89.838 1.00 94.94 574 GLU A N 1
ATOM 4323 C CA . GLU A 1 574 ? 29.849 -3.120 -90.800 1.00 94.94 574 GLU A CA 1
ATOM 4324 C C . GLU A 1 574 ? 28.975 -2.237 -91.693 1.00 94.94 574 GLU A C 1
ATOM 4326 O O . GLU A 1 574 ? 28.958 -2.414 -92.911 1.00 94.94 574 GLU A O 1
ATOM 4331 N N . ILE A 1 575 ? 28.310 -1.235 -91.110 1.00 95.56 575 ILE A N 1
ATOM 4332 C CA . ILE A 1 575 ? 27.545 -0.239 -91.867 1.00 95.56 575 ILE A CA 1
ATOM 4333 C C . ILE A 1 575 ? 28.473 0.531 -92.816 1.00 95.56 575 ILE A C 1
ATOM 4335 O O . ILE A 1 575 ? 28.127 0.724 -93.979 1.00 95.56 575 ILE A O 1
ATOM 4339 N N . SER A 1 576 ? 29.662 0.928 -92.359 1.00 94.62 576 SER A N 1
ATOM 4340 C CA . SER A 1 576 ? 30.650 1.652 -93.170 1.00 94.62 576 SER A CA 1
ATOM 4341 C C . SER A 1 576 ? 31.156 0.817 -94.350 1.00 94.62 576 SER A C 1
ATOM 4343 O O . SER A 1 576 ? 31.279 1.336 -95.459 1.00 94.62 576 SER A O 1
ATOM 4345 N N . LYS A 1 577 ? 31.388 -0.489 -94.153 1.00 94.75 577 LYS A N 1
ATOM 4346 C CA . LYS A 1 577 ? 31.734 -1.420 -95.241 1.00 94.75 577 LYS A CA 1
ATOM 4347 C C . LYS A 1 577 ? 30.620 -1.504 -96.278 1.00 94.75 577 LYS A C 1
ATOM 4349 O O . LYS A 1 577 ? 30.894 -1.323 -97.459 1.00 94.75 577 LYS A O 1
ATOM 4354 N N . ILE A 1 578 ? 29.372 -1.679 -95.842 1.00 94.50 578 ILE A N 1
ATOM 4355 C CA . ILE A 1 578 ? 28.208 -1.723 -96.742 1.00 94.50 578 ILE A CA 1
ATOM 4356 C C . ILE A 1 578 ? 28.070 -0.410 -97.518 1.00 94.50 578 ILE A C 1
ATOM 4358 O O . ILE A 1 578 ? 27.847 -0.432 -98.725 1.00 94.50 578 ILE A O 1
ATOM 4362 N N . VAL A 1 579 ? 28.227 0.737 -96.851 1.00 94.25 579 VAL A N 1
ATOM 4363 C CA . VAL A 1 579 ? 28.212 2.057 -97.498 1.00 94.25 579 VAL A CA 1
ATOM 4364 C C . VAL A 1 579 ? 29.267 2.113 -98.601 1.00 94.25 579 VAL A C 1
ATOM 4366 O O . VAL A 1 579 ? 28.931 2.432 -99.737 1.00 94.25 579 VAL A O 1
ATOM 4369 N N . ASN A 1 580 ? 30.514 1.745 -98.304 1.00 92.50 580 ASN A N 1
ATOM 4370 C CA . ASN A 1 580 ? 31.599 1.770 -99.284 1.00 92.50 580 ASN A CA 1
ATOM 4371 C C . ASN A 1 580 ? 31.369 0.784 -100.440 1.00 92.50 580 ASN A C 1
ATOM 4373 O O . ASN A 1 580 ? 31.587 1.138 -101.595 1.00 92.50 580 ASN A O 1
ATOM 4377 N N . GLU A 1 581 ? 30.877 -0.425 -100.165 1.00 92.69 581 GLU A N 1
ATOM 4378 C CA . GLU A 1 581 ? 30.540 -1.411 -101.198 1.00 92.69 581 GLU A CA 1
ATOM 4379 C C . GLU A 1 581 ? 29.418 -0.932 -102.124 1.00 92.69 581 GLU A C 1
ATOM 4381 O O . GLU A 1 581 ? 29.485 -1.145 -103.333 1.00 92.69 581 GLU A O 1
ATOM 4386 N N . VAL A 1 582 ? 28.389 -0.280 -101.577 1.00 91.00 582 VAL A N 1
ATOM 4387 C CA . VAL A 1 582 ? 27.293 0.291 -102.371 1.00 91.00 582 VAL A CA 1
ATOM 4388 C C . VAL A 1 582 ? 27.786 1.472 -103.210 1.00 91.00 582 VAL A C 1
ATOM 4390 O O . VAL A 1 582 ? 27.362 1.616 -104.355 1.00 91.00 582 VAL A O 1
ATOM 4393 N N . LEU A 1 583 ? 28.682 2.304 -102.671 1.00 89.75 583 LEU A N 1
ATOM 4394 C CA . LEU A 1 583 ? 29.243 3.451 -103.389 1.00 89.75 583 LEU A CA 1
ATOM 4395 C C . LEU A 1 583 ? 30.221 3.045 -104.498 1.00 89.75 583 LEU A C 1
ATOM 4397 O O . LEU A 1 583 ? 30.203 3.677 -105.546 1.00 89.75 583 LEU A O 1
ATOM 4401 N N . ASN A 1 584 ? 31.002 1.978 -104.306 1.00 83.62 584 ASN A N 1
ATOM 4402 C CA . ASN A 1 584 ? 31.962 1.465 -105.295 1.00 83.62 584 ASN A CA 1
ATOM 4403 C C . ASN A 1 584 ? 31.324 0.580 -106.387 1.00 83.62 584 ASN A C 1
ATOM 4405 O O . ASN A 1 584 ? 32.019 0.132 -107.294 1.00 83.62 584 ASN A O 1
ATOM 4409 N N . LYS A 1 585 ? 30.023 0.272 -106.277 1.00 71.19 585 LYS A N 1
ATOM 4410 C CA . LYS A 1 585 ? 29.233 -0.454 -107.293 1.00 71.19 585 LYS A CA 1
ATOM 4411 C C . LYS A 1 585 ? 28.456 0.478 -108.240 1.00 71.19 585 LYS A C 1
ATOM 4413 O O . LYS A 1 585 ? 27.726 -0.024 -109.096 1.00 71.19 585 LYS A O 1
ATOM 4418 N N . LYS A 1 586 ? 28.579 1.798 -108.067 1.00 51.06 586 LYS A N 1
ATOM 4419 C CA . LYS A 1 586 ? 28.264 2.805 -109.093 1.00 51.06 586 LYS A CA 1
ATOM 4420 C C . LYS A 1 586 ? 29.506 3.054 -109.932 1.00 51.06 586 LYS A C 1
ATOM 4422 O O . LYS A 1 586 ? 29.314 3.319 -111.136 1.00 51.06 586 LYS A O 1
#